Protein 5M3I (pdb70)

Solvent-accessible surface area: 30121 Å² total; per-residue (Å²): 74,19,83,22,14,17,4,67,67,81,5,28,206,11,144,13,53,0,0,0,0,23,4,13,20,62,6,62,2,49,136,38,46,10,59,90,0,75,183,120,15,82,150,8,26,77,35,0,61,117,2,13,165,149,54,77,7,65,39,22,110,10,40,46,29,99,28,76,65,180,128,27,13,89,21,1,0,0,0,0,7,22,118,69,125,196,43,81,5,113,54,66,35,0,62,35,0,10,116,13,1,15,108,9,2,134,119,78,131,4,55,17,0,0,0,2,29,0,7,31,62,83,2,63,27,88,3,52,47,0,4,88,58,0,14,65,7,6,88,94,11,72,88,14,62,0,30,0,21,32,39,160,108,20,119,64,61,186,7,105,70,67,6,28,164,11,142,12,42,0,0,0,0,22,5,13,20,61,5,63,2,48,135,36,36,10,41,80,0,76,172,124,15,72,148,11,25,77,38,0,61,114,1,13,164,149,52,76,5,64,40,22,110,10,40,45,19,103,27,76,53,97,88,34,14,39,5,0,0,0,0,0,7,22,117,69,124,195,44,85,6,114,54,68,35,0,62,37,0,10,129,14,1,14,116,9,1,136,119,64,131,5,54,18,0,0,0,2,30,0,7,31,60,82,2,63,27,87,51,111,47,0,47,100,69,0,53,67,7,6,123,103,11,92,120,14,60,0,30,10,21,49,57,164,114,28,86,23,12,17,6,65,35,76,6,29,208,12,143,12,55,0,0,0,0,23,5,14,20,60,6,66,2,49,136,39,43,10,38,85,0,76,166,125,15,82,151,6,25,75,35,0,62,117,1,12,166,152,53,76,5,62,39,23,111,11,39,46,28,95,27,77,64,168,116,31,14,83,22,1,0,0,0,0,7,24,115,78,129,208,44,82,5,113,55,67,34,0,62,36,0,10,129,14,1,26,118,9,2,137,115,73,126,5,54,18,0,0,0,2,29,0,7,30,62,83,2,63,26,86,2,53,48,0,3,94,71,0,14,62,11,6,78,107,11,92,119,15,58,0,29,0,22,30,31,161,108,19,119,62,60,182,6,103,70,81,5,29,207,11,142,12,53,0,0,0,0,22,4,14,21,61,6,56,2,22,104,38,46,11,37,86,0,64,91,114,19,82,150,7,25,78,35,0,61,116,1,13,165,151,54,75,6,64,38,22,109,11,41,45,28,97,34,78,61,179,118,26,11,88,22,1,0,0,0,0,8,23,117,76,80,107,43,81,5,113,52,67,34,0,64,37,0,9,129,14,1,11,116,10,1,132,112,74,126,5,56,17,0,0,0,3,29,0,7,32,62,83,2,63,27,87,49,110,48,0,46,99,69,0,53,66,6,6,123,98,11,94,118,14,61,0,30,10,21,48,59,165

Secondary structure (DSSP, 8-state):
---EEE--S-GGG--SSEEEEEE-SSS---SHHHHHHHHH-HHHHHHHHHHHHTT---TT--EEEE---SSS-SEEEEEE--SSTTSPP-HHHHHHHHHHHHHHHHHTT--EEEE--TTSSTT---HHHHHHHHHHHHHT-TTSEEEE----/---EEE--S-GGG--SSEEEEEE-SSS---SHHHHHHHHH-HHHHHHHHHHHHTT---TT--EEEE---SSS-SEEEEEE--SSTTSPP-HHHHHHHHHHHHHHHHHTT--EEEE--TTSSTT---HHHHHHHHHHHHHT-TTSEEEE----/---EEE--S-GGG--SSEEEEEE-SSS---SHHHHHHHHH-HHHHHHHHHHHHTT---TT--EEEE---SSS-SEEEEEE--SSTTSPP-HHHHHHHHHHHHHHHHHTT--EEEE--TTBSTT-B-HHHHHHHHHHHHTT-TTSEEEE----/---EEE--S-GGG--SSEEEEEE-SSS---SHHHHHHHHH-HHHHHHHHHHHHTT---TT--EEEE---SSS-SEEEEEE--SSTTSPP-HHHHHHHHHHHHHHHHHTT--EEEE--TTBSTT-B-HHHHHHHHHHHHHT-TTSEEEE----

Organism: Mycobacterium tuberculosis (strain ATCC 25618 / H37Rv) (NCBI:txid83332)

Sequence (608 aa):
GGMITYGSGDLLRADTEALVNTVNCVGVMGKGIALQQFKRRYPEMFTAYEKACKRGEVTIGKMFVVDTGQLDGPKHIINFPTKKHHWRAPSKLAYIDAGLIDLIRVIRELNIASVAVPPLGVGNGGLDWEDVEQRLVSAFQQLPDVDAVIYPPSGGMITYGSGDLLRADTEALVNTVNCVGVMGKGIALQFKRRYPEMFTAYEKACKRGEVTIGKMFVVDTGQLDGPKHIINFPTKKHHWRAPSKLAYIDAGLIDLIRVIRELNIASVAVPPLGVGNGGLDWEDVEQRLVSAFQQLPDVDAVIYPPSGGMITYGSGDLLRADTEALVNTVNCVGVMGKGIALQQFKRRYPEMFTAYEKACKRGEVTIGKKMFVVDTGQLDGPKHIINFPTKKHWRAPSKLAYIDAGLIDLIRVIRELNIASVAVPPLGVGNGGLDWEDVEQRLVSAFQQLPDVDAVIYPPSGGMITYGSGDLLRADTEALVNTVNCVGVMGKGIALQQFKRRYPEMFTAYEKACKRGEVTIGKKMFVVDTGQLDGPKHIINFPTKKHWRAPSKLAYIDAGLIDLIRVIRELNIASVAVPPLGVGNGGLDWEDVEQRLVSAFQQLPDVDAVIYPPS

Foldseek 3Di:
DADEAADDDQQQPDQFQEEEAEDELQLDQDDDPSVVVCVVQVVLSVVSNVCSVVRNDDQLAWDKDARPDPGGYGIYTYQYQYHDLVAAGDPVSLLSRLVNVLVVCVVVVTQEYEYEQHRPPSRPDDSVSSVVVVVVSCVVVRRHYYHYYGDD/DADEAADDDDQQPDQFQEEEAEDELQLDQDDDPSVVVCVVQVVVSVVSNVCSVVRNDDQLAWDKDARPDPGGYGIYTYQYQYHDLVAAGDPVSLLSRLVNVLVVCVVVVTQEYEYEQHRPPSRPDDSVSSVVVVVVSCVVVRRHHYHYYYDD/DADEAADDDQQQPDQFQEEEAEDELQLDQDDDNSVVVCVVQVVVSVVSNVCSVVRNDDQLAWDKDASPDPGGYGIYTYQYQYHDLVAAGDPVSLLSRLVNVLVVCVVVVTQEYEYEQHRPPSRPDDSVSSVVVVVVSCVVVRRHHYHYYYDD/DADEAADDDQQQPDQFQEEEAEDELQLDQDDDVSVVVCVVQVVVSVVSNVCSVVRNDDQLAWDKDARPDPGGYGIYTYQYQYHDLVAAGDPVSLLSSLVNVLVVCVVVVTQEYEYEQHRPPSRPDDS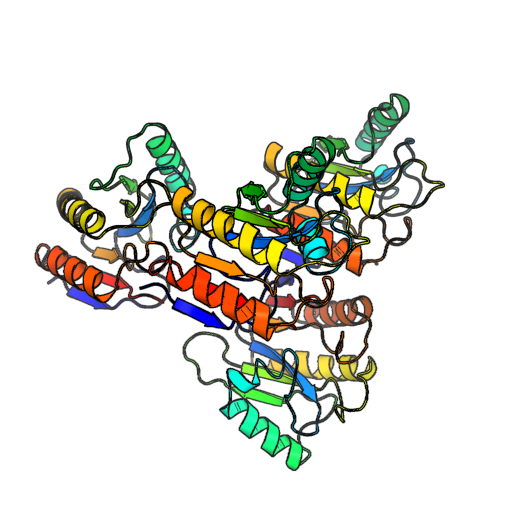VSSVVVVVVSCVVVRRHHYHYYYDD

Radius of gyration: 27.24 Å; Cα contacts (8 Å, |Δi|>4): 1258; chains: 4; bounding box: 67×73×66 Å

Structure (mmCIF, N/CA/C/O backbone):
data_5M3I
#
_entry.id   5M3I
#
_cell.length_a   68.840
_cell.length_b   75.450
_cell.length_c   116.120
_cell.angle_alpha   90.00
_cell.angle_beta   90.00
_cell.angle_gamma   90.00
#
_symmetry.space_group_name_H-M   'P 21 21 21'
#
loop_
_entity.id
_entity.type
_entity.pdbx_description
1 polymer 'RNase III inhibitor'
2 non-polymer 'CHLORIDE ION'
3 water water
#
loop_
_atom_site.group_PDB
_atom_site.id
_atom_site.type_symbol
_atom_site.label_atom_id
_atom_site.label_alt_id
_atom_site.label_comp_id
_atom_site.label_asym_id
_atom_site.label_entity_id
_atom_site.label_seq_id
_atom_site.pdbx_PDB_ins_code
_atom_site.Cartn_x
_atom_site.Cartn_y
_atom_site.Cartn_z
_atom_site.occupancy
_atom_site.B_iso_or_equiv
_atom_site.auth_seq_id
_atom_site.auth_comp_id
_atom_site.auth_asym_id
_atom_site.auth_atom_id
_atom_site.pdbx_PDB_model_num
ATOM 1 N N . GLY A 1 9 ? -43.164 -14.289 21.749 1.00 68.74 -1 GLY A N 1
ATOM 2 C CA . GLY A 1 9 ? -42.374 -14.046 20.497 1.00 69.38 -1 GLY A CA 1
ATOM 3 C C . GLY A 1 9 ? -40.992 -13.416 20.742 1.00 66.51 -1 GLY A C 1
ATOM 4 O O . GLY A 1 9 ? -40.182 -13.952 21.499 1.00 64.58 -1 GLY A O 1
ATOM 5 N N . GLY A 1 10 ? -40.695 -12.313 20.066 1.00 66.95 0 GLY A N 1
ATOM 6 C CA . GLY A 1 10 ? -39.437 -11.569 20.274 1.00 68.26 0 GLY A CA 1
ATOM 7 C C . GLY A 1 10 ? -39.444 -10.722 21.540 1.00 67.55 0 GLY A C 1
ATOM 8 O O . GLY A 1 10 ? -40.448 -10.120 21.880 1.00 71.50 0 GLY A O 1
ATOM 9 N N . MET A 1 11 ? -38.308 -10.696 22.233 1.00 66.89 1 MET A N 1
ATOM 10 C CA . MET A 1 11 ? -38.116 -9.943 23.467 1.00 66.68 1 MET A CA 1
ATOM 11 C C . MET A 1 11 ? -37.068 -8.836 23.268 1.00 59.97 1 MET A C 1
ATOM 12 O O . MET A 1 11 ? -36.076 -9.017 22.573 1.00 56.08 1 MET A O 1
ATOM 17 N N . ILE A 1 12 ? -37.248 -7.730 23.957 1.00 56.46 2 ILE A N 1
ATOM 18 C CA . ILE A 1 12 ? -36.209 -6.715 24.066 1.00 56.22 2 ILE A CA 1
ATOM 19 C C . ILE A 1 12 ? -35.605 -6.848 25.471 1.00 54.31 2 ILE A C 1
ATOM 20 O O . ILE A 1 12 ? -36.292 -6.584 26.461 1.00 53.22 2 ILE A O 1
ATOM 25 N N . THR A 1 13 ? -34.345 -7.233 25.546 1.00 52.14 3 THR A N 1
ATOM 26 C CA . THR A 1 13 ? -33.695 -7.510 26.807 1.00 54.02 3 THR A CA 1
ATOM 27 C C . THR A 1 13 ? -32.516 -6.571 27.105 1.00 52.31 3 THR A C 1
ATOM 28 O O . THR A 1 13 ? -31.953 -5.938 26.217 1.00 53.09 3 THR A O 1
ATOM 32 N N . TYR A 1 14 ? -32.153 -6.490 28.376 1.00 51.47 4 TYR A N 1
ATOM 33 C CA . TYR A 1 14 ? -31.074 -5.589 28.869 1.00 52.21 4 TYR A CA 1
ATOM 34 C C . TYR A 1 14 ? -29.788 -6.376 28.801 1.00 53.28 4 TYR A C 1
ATOM 35 O O . TYR A 1 14 ? -29.683 -7.443 29.417 1.00 54.56 4 TYR A O 1
ATOM 44 N N . GLY A 1 15 ? -28.842 -5.944 27.989 1.00 52.25 5 GLY A N 1
ATOM 45 C CA . GLY A 1 15 ? -27.603 -6.721 27.814 1.00 56.22 5 GLY A CA 1
ATOM 46 C C . GLY A 1 15 ? -26.612 -6.332 28.915 1.00 58.21 5 GLY A C 1
ATOM 47 O O . GLY A 1 15 ? -26.680 -5.254 29.425 1.00 57.06 5 GLY A O 1
ATOM 48 N N . SER A 1 16 ? -25.691 -7.212 29.238 1.00 63.18 6 SER A N 1
ATOM 49 C CA . SER A 1 16 ? -24.542 -6.799 29.994 1.00 69.66 6 SER A CA 1
ATOM 50 C C . SER A 1 16 ? -23.319 -7.578 29.623 1.00 69.41 6 SER A C 1
ATOM 51 O O . SER A 1 16 ? -23.391 -8.680 29.107 1.00 72.06 6 SER A O 1
ATOM 54 N N . GLY A 1 17 ? -22.183 -6.998 29.973 1.00 76.31 7 GLY A N 1
ATOM 55 C CA . GLY A 1 17 ? -20.897 -7.547 29.612 1.00 77.90 7 GLY A CA 1
ATOM 56 C C . GLY A 1 17 ? -20.554 -7.078 28.221 1.00 73.51 7 GLY A C 1
ATOM 57 O O . GLY A 1 17 ? -20.958 -5.994 27.801 1.00 74.62 7 GLY A O 1
ATOM 58 N N . ASP A 1 18 ? -19.830 -7.924 27.513 1.00 70.69 8 ASP A N 1
ATOM 59 C CA . ASP A 1 18 ? -19.193 -7.575 26.271 1.00 71.21 8 ASP A CA 1
ATOM 60 C C . ASP A 1 18 ? -20.166 -7.875 25.124 1.00 64.90 8 ASP A C 1
ATOM 61 O O . ASP A 1 18 ? -20.456 -9.031 24.836 1.00 58.50 8 ASP A O 1
ATOM 66 N N . LEU A 1 19 ? -20.599 -6.817 24.445 1.00 62.05 9 LEU A N 1
ATOM 67 C CA . LEU A 1 19 ? -21.436 -6.950 23.268 1.00 59.57 9 LEU A CA 1
ATOM 68 C C . LEU A 1 19 ? -20.921 -7.961 22.241 1.00 58.71 9 LEU A C 1
ATOM 69 O O . LEU A 1 19 ? -21.719 -8.676 21.647 1.00 55.89 9 LEU A O 1
ATOM 74 N N . LEU A 1 20 ? -19.619 -7.995 21.998 1.00 60.39 10 LEU A N 1
ATOM 75 C CA . LEU A 1 20 ? -19.063 -8.924 21.011 1.00 62.63 10 LEU A CA 1
ATOM 76 C C . LEU A 1 20 ? -19.238 -10.405 21.367 1.00 65.04 10 LEU A C 1
ATOM 77 O O . LEU A 1 20 ? -19.132 -11.267 20.489 1.00 62.53 10 LEU A O 1
ATOM 82 N N . ARG A 1 21 ? -19.557 -10.706 22.621 1.00 65.74 11 ARG A N 1
ATOM 83 C CA . ARG A 1 21 ? -19.843 -12.089 23.015 1.00 68.01 11 ARG A CA 1
ATOM 84 C C . ARG A 1 21 ? -21.318 -12.391 23.059 1.00 63.89 11 ARG A C 1
ATOM 85 O O . ARG A 1 21 ? -21.730 -13.423 23.575 1.00 62.76 11 ARG A O 1
ATOM 93 N N . ALA A 1 22 ? -22.137 -11.488 22.548 1.00 61.53 12 ALA A N 1
ATOM 94 C CA . ALA A 1 22 ? -23.570 -11.723 22.526 1.00 61.32 12 ALA A CA 1
ATOM 95 C C . ALA A 1 22 ? -23.869 -12.949 21.677 1.00 62.65 12 ALA A C 1
ATOM 96 O O . ALA A 1 22 ? -23.225 -13.191 20.650 1.00 56.76 12 ALA A O 1
ATOM 98 N N . ASP A 1 23 ? -24.851 -13.714 22.121 1.00 65.30 13 ASP A N 1
ATOM 99 C CA . ASP A 1 23 ? -25.267 -14.916 21.419 1.00 73.35 13 ASP A CA 1
ATOM 100 C C . ASP A 1 23 ? -26.432 -14.558 20.492 1.00 69.59 13 ASP A C 1
ATOM 101 O O . ASP A 1 23 ? -27.568 -14.999 20.697 1.00 71.21 13 ASP A O 1
ATOM 106 N N . THR A 1 24 ? -26.138 -13.720 19.504 1.00 63.25 14 THR A N 1
ATOM 107 C CA . THR A 1 24 ? -27.151 -13.250 18.575 1.00 59.09 14 THR A CA 1
ATOM 108 C C . THR A 1 24 ? -26.693 -13.481 17.147 1.00 57.38 14 THR A C 1
ATOM 109 O O . THR A 1 24 ? -25.523 -13.724 16.849 1.00 57.55 14 THR A O 1
ATOM 113 N N . GLU A 1 25 ? -27.648 -13.411 16.260 1.00 56.33 15 GLU A N 1
ATOM 114 C CA . GLU A 1 25 ? -27.404 -13.631 14.842 1.00 58.45 15 GLU A CA 1
ATOM 115 C C . GLU A 1 25 ? -26.697 -12.433 14.197 1.00 55.94 15 GLU A C 1
ATOM 116 O O . GLU A 1 25 ? -25.904 -12.610 13.277 1.00 56.37 15 GLU A O 1
ATOM 122 N N . ALA A 1 26 ? -26.989 -11.215 14.689 1.00 51.10 16 ALA A N 1
ATOM 123 C CA . ALA A 1 26 ? -26.314 -9.997 14.234 1.00 51.12 16 ALA A CA 1
ATOM 124 C C . ALA A 1 26 ? -25.758 -9.193 15.406 1.00 48.88 16 ALA A C 1
ATOM 125 O O . ALA A 1 26 ? -26.292 -9.228 16.514 1.00 47.95 16 ALA A O 1
ATOM 127 N N . LEU A 1 27 ? -24.668 -8.484 15.139 1.00 48.13 17 LEU A N 1
ATOM 128 C CA . LEU A 1 27 ? -24.147 -7.493 16.075 1.00 46.67 17 LEU A CA 1
ATOM 129 C C . LEU A 1 27 ? -24.149 -6.160 15.390 1.00 46.60 17 LEU A C 1
ATOM 130 O O . LEU A 1 27 ? -23.764 -6.085 14.227 1.00 48.01 17 LEU A O 1
ATOM 135 N N . VAL A 1 28 ? -24.559 -5.110 16.102 1.00 45.80 18 VAL A N 1
ATOM 136 C CA . VAL A 1 28 ? -24.429 -3.742 15.617 1.00 44.22 18 VAL A CA 1
ATOM 137 C C . VAL A 1 28 ? -23.164 -3.033 16.147 1.00 45.92 18 VAL A C 1
ATOM 138 O O . VAL A 1 28 ? -22.832 -3.082 17.331 1.00 47.99 18 VAL A O 1
ATOM 142 N N . ASN A 1 29 ? -22.437 -2.425 15.229 1.00 47.28 19 ASN A N 1
ATOM 143 C CA . ASN A 1 29 ? -21.259 -1.639 15.501 1.00 49.26 19 ASN A CA 1
ATOM 144 C C . ASN A 1 29 ? -21.603 -0.161 15.178 1.00 48.42 19 ASN A C 1
ATOM 145 O O . ASN A 1 29 ? -22.488 0.094 14.374 1.00 50.64 19 ASN A O 1
ATOM 150 N N . THR A 1 30 ? -20.967 0.785 15.866 1.00 48.94 20 THR A N 1
ATOM 151 C CA . THR A 1 30 ? -21.176 2.217 15.634 1.00 49.83 20 THR A CA 1
ATOM 152 C C . THR A 1 30 ? -19.953 2.731 14.927 1.00 51.66 20 THR A C 1
ATOM 153 O O . THR A 1 30 ? -18.826 2.532 15.418 1.00 52.14 20 THR A O 1
ATOM 157 N N . VAL A 1 31 ? -20.164 3.382 13.789 1.00 50.79 21 VAL A N 1
ATOM 158 C CA . VAL A 1 31 ? -19.060 3.824 12.948 1.00 50.49 21 VAL A CA 1
ATOM 159 C C . VAL A 1 31 ? -19.220 5.255 12.470 1.00 52.28 21 VAL A C 1
ATOM 160 O O . VAL A 1 31 ? -20.306 5.844 12.536 1.00 48.90 21 VAL A O 1
ATOM 164 N N . ASN A 1 32 ? -18.083 5.793 12.023 1.00 55.25 22 ASN A N 1
ATOM 165 C CA . ASN A 1 32 ? -18.013 7.007 11.270 1.00 56.74 22 ASN A CA 1
ATOM 166 C C . ASN A 1 32 ? -17.936 6.671 9.768 1.00 56.89 22 ASN A C 1
ATOM 167 O O . ASN A 1 32 ? -17.762 5.504 9.413 1.00 57.16 22 ASN A O 1
ATOM 172 N N . CYS A 1 33 ? -18.065 7.707 8.930 1.00 56.65 23 CYS A N 1
ATOM 173 C CA . CYS A 1 33 ? -18.073 7.573 7.474 1.00 60.18 23 CYS A CA 1
ATOM 174 C C . CYS A 1 33 ? -16.702 7.772 6.786 1.00 61.99 23 CYS A C 1
ATOM 175 O O . CYS A 1 33 ? -16.642 7.805 5.572 1.00 61.93 23 CYS A O 1
ATOM 178 N N . VAL A 1 34 ? -15.623 7.904 7.559 1.00 62.06 24 VAL A N 1
ATOM 179 C CA . VAL A 1 34 ? -14.333 8.213 6.991 1.00 60.80 24 VAL A CA 1
ATOM 180 C C . VAL A 1 34 ? -13.324 7.093 7.179 1.00 63.61 24 VAL A C 1
ATOM 181 O O . VAL A 1 34 ? -12.122 7.308 7.017 1.00 65.84 24 VAL A O 1
ATOM 185 N N . GLY A 1 35 ? -13.793 5.895 7.492 1.00 61.10 25 GLY A N 1
ATOM 186 C CA . GLY A 1 35 ? -12.955 4.717 7.362 1.00 64.91 25 GLY A CA 1
ATOM 187 C C . GLY A 1 35 ? -12.046 4.416 8.535 1.00 65.61 25 GLY A C 1
ATOM 188 O O . GLY A 1 35 ? -10.999 3.799 8.367 1.00 74.12 25 GLY A O 1
ATOM 189 N N . VAL A 1 36 ? -12.417 4.877 9.717 1.00 64.72 26 VAL A N 1
ATOM 190 C CA . VAL A 1 36 ? -11.554 4.744 10.890 1.00 63.86 26 VAL A CA 1
ATOM 191 C C . VAL A 1 36 ? -12.317 4.153 12.038 1.00 61.65 26 VAL A C 1
ATOM 192 O O . VAL A 1 36 ? -13.332 4.695 12.475 1.00 57.52 26 VAL A O 1
ATOM 196 N N . MET A 1 37 ? -11.828 3.029 12.517 1.00 65.21 27 MET A N 1
ATOM 197 C CA . MET A 1 37 ? -12.344 2.369 13.730 1.00 63.01 27 MET A CA 1
ATOM 198 C C . MET A 1 37 ? -11.163 2.350 14.718 1.00 63.96 27 MET A C 1
ATOM 199 O O . MET A 1 37 ? -10.439 1.361 14.822 1.00 66.04 27 MET A O 1
ATOM 204 N N . GLY A 1 38 ? -10.971 3.464 15.398 1.00 65.37 28 GLY A N 1
ATOM 205 C CA . GLY A 1 38 ? -9.777 3.709 16.204 1.00 70.83 28 GLY A CA 1
ATOM 206 C C . GLY A 1 38 ? -9.965 3.652 17.705 1.00 74.17 28 GLY A C 1
ATOM 207 O O . GLY A 1 38 ? -8.998 3.486 18.418 1.00 81.09 28 GLY A O 1
ATOM 208 N N . LYS A 1 39 ? -11.185 3.761 18.208 1.00 76.06 29 LYS A N 1
ATOM 209 C CA . LYS A 1 39 ? -11.407 3.583 19.646 1.00 82.25 29 LYS A CA 1
ATOM 210 C C . LYS A 1 39 ? -12.779 2.971 19.917 1.00 74.15 29 LYS A C 1
ATOM 211 O O . LYS A 1 39 ? -13.578 2.791 19.014 1.00 74.20 29 LYS A O 1
ATOM 217 N N . GLY A 1 40 ? -13.026 2.681 21.186 1.00 72.82 30 GLY A N 1
ATOM 218 C CA . GLY A 1 40 ? -14.307 2.232 21.662 1.00 71.79 30 GLY A CA 1
ATOM 219 C C . GLY A 1 40 ? -14.677 0.904 21.037 1.00 69.97 30 GLY A C 1
ATOM 220 O O . GLY A 1 40 ? -13.813 0.084 20.703 1.00 70.03 30 GLY A O 1
ATOM 221 N N . ILE A 1 41 ? -15.962 0.687 20.903 1.00 65.96 31 ILE A N 1
ATOM 222 C CA . ILE A 1 41 ? -16.453 -0.631 20.490 1.00 65.87 31 ILE A CA 1
ATOM 223 C C . ILE A 1 41 ? -16.049 -0.931 19.041 1.00 58.75 31 ILE A C 1
ATOM 224 O O . ILE A 1 41 ? -15.723 -2.039 18.711 1.00 57.87 31 ILE A O 1
ATOM 229 N N . ALA A 1 42 ? -15.971 0.094 18.217 1.00 58.31 32 ALA A N 1
ATOM 230 C CA . ALA A 1 42 ? -15.492 -0.054 16.829 1.00 59.63 32 ALA A CA 1
ATOM 231 C C . ALA A 1 42 ? -14.078 -0.626 16.750 1.00 60.32 32 ALA A C 1
ATOM 232 O O . ALA A 1 42 ? -13.805 -1.507 15.930 1.00 59.64 32 ALA A O 1
ATOM 234 N N . LEU A 1 43 ? -13.195 -0.186 17.645 1.00 64.82 33 LEU A N 1
ATOM 235 C CA . LEU A 1 43 ? -11.855 -0.780 17.702 1.00 63.85 33 LEU A CA 1
ATOM 236 C C . LEU A 1 43 ? -11.951 -2.274 17.963 1.00 66.60 33 LEU A C 1
ATOM 237 O O . LEU A 1 43 ? -11.252 -3.059 17.322 1.00 66.74 33 LEU A O 1
ATOM 242 N N . GLN A 1 44 ? -12.797 -2.676 18.916 1.00 65.66 34 GLN A N 1
ATOM 243 C CA A GLN A 1 44 ? -12.941 -4.099 19.240 0.50 65.47 34 GLN A CA 1
ATOM 244 C CA B GLN A 1 44 ? -12.941 -4.098 19.258 0.50 65.38 34 GLN A CA 1
ATOM 245 C C . GLN A 1 44 ? -13.466 -4.862 18.028 1.00 63.29 34 GLN A C 1
ATOM 246 O O . GLN A 1 44 ? -13.005 -5.944 17.731 1.00 65.28 34 GLN A O 1
ATOM 257 N N . PHE A 1 45 ? -14.417 -4.273 17.298 1.00 60.75 35 PHE A N 1
ATOM 258 C CA . PHE A 1 45 ? -14.912 -4.905 16.056 1.00 60.60 35 PHE A CA 1
ATOM 259 C C . PHE A 1 45 ? -13.819 -5.050 14.986 1.00 61.46 35 PHE A C 1
ATOM 260 O O . PHE A 1 45 ? -13.740 -6.080 14.311 1.00 63.18 35 PHE A O 1
ATOM 268 N N . LYS A 1 46 ? -12.967 -4.047 14.848 1.00 62.95 36 LYS A N 1
ATOM 269 C CA . LYS A 1 46 ? -11.847 -4.130 13.907 1.00 68.07 36 LYS A CA 1
ATOM 270 C C . LYS A 1 46 ? -10.885 -5.282 14.246 1.00 70.73 36 LYS A C 1
ATOM 271 O O . LYS A 1 46 ? -10.415 -6.002 13.370 1.00 75.52 36 LYS A O 1
ATOM 277 N N . ARG A 1 47 ? -10.606 -5.461 15.521 1.00 73.54 37 ARG A N 1
ATOM 278 C CA . ARG A 1 47 ? -9.655 -6.477 15.965 1.00 76.41 37 ARG A CA 1
ATOM 279 C C . ARG A 1 47 ? -10.219 -7.890 15.777 1.00 75.20 37 ARG A C 1
ATOM 280 O O . ARG A 1 47 ? -9.486 -8.822 15.485 1.00 76.95 37 ARG A O 1
ATOM 288 N N . ARG A 1 48 ? -11.511 -8.034 15.952 1.00 71.63 38 ARG A N 1
ATOM 289 C CA . ARG A 1 48 ? -12.154 -9.334 15.809 1.00 73.82 38 ARG A CA 1
ATOM 290 C C . ARG A 1 48 ? -12.478 -9.696 14.357 1.00 70.19 38 ARG A C 1
ATOM 291 O O . ARG A 1 48 ? -12.434 -10.849 14.023 1.00 71.59 38 ARG A O 1
ATOM 299 N N . TYR A 1 49 ? -12.826 -8.704 13.521 1.00 66.55 39 TYR A N 1
ATOM 300 C CA . TYR A 1 49 ? -13.270 -8.925 12.156 1.00 64.30 39 TYR A CA 1
ATOM 301 C C . TYR A 1 49 ? -12.460 -8.091 11.169 1.00 66.89 39 TYR A C 1
ATOM 302 O O . TYR A 1 49 ? -12.975 -7.193 10.540 1.00 67.75 39 TYR A O 1
ATOM 311 N N . PRO A 1 50 ? -11.177 -8.416 10.998 1.00 71.23 40 PRO A N 1
ATOM 312 C CA . PRO A 1 50 ? -10.299 -7.588 10.146 1.00 74.98 40 PRO A CA 1
ATOM 313 C C . PRO A 1 50 ? -10.737 -7.459 8.676 1.00 76.05 40 PRO A C 1
ATOM 314 O O . PRO A 1 50 ? -10.514 -6.415 8.045 1.00 75.81 40 PRO A O 1
ATOM 318 N N . GLU A 1 51 ? -11.367 -8.505 8.150 1.00 80.07 41 GLU A N 1
ATOM 319 C CA . GLU A 1 51 ? -11.870 -8.512 6.758 1.00 82.33 41 GLU A CA 1
ATOM 320 C C . GLU A 1 51 ? -13.037 -7.580 6.613 1.00 73.97 41 GLU A C 1
ATOM 321 O O . GLU A 1 51 ? -13.122 -6.832 5.638 1.00 71.76 41 GLU A O 1
ATOM 327 N N . MET A 1 52 ? -13.914 -7.614 7.613 1.00 69.16 42 MET A N 1
ATOM 328 C CA . MET A 1 52 ? -15.007 -6.650 7.739 1.00 67.01 42 MET A CA 1
ATOM 329 C C . MET A 1 52 ? -14.456 -5.235 7.695 1.00 67.29 42 MET A C 1
ATOM 330 O O . MET A 1 52 ? -14.932 -4.407 6.898 1.00 68.34 42 MET A O 1
ATOM 335 N N . PHE A 1 53 ? -13.423 -4.942 8.490 1.00 65.57 43 PHE A N 1
ATOM 336 C CA . PHE A 1 53 ? -12.850 -3.573 8.476 1.00 65.82 43 PHE A CA 1
ATOM 337 C C . PHE A 1 53 ? -12.327 -3.163 7.117 1.00 66.61 43 PHE A C 1
ATOM 338 O O . PHE A 1 53 ? -12.510 -2.008 6.689 1.00 64.87 43 PHE A O 1
ATOM 346 N N . THR A 1 54 ? -11.608 -4.082 6.475 1.00 70.27 44 THR A N 1
ATOM 347 C CA . THR A 1 54 ? -11.022 -3.828 5.161 1.00 72.60 44 THR A CA 1
ATOM 348 C C . THR A 1 54 ? -12.134 -3.485 4.195 1.00 72.41 44 THR A C 1
ATOM 349 O O . THR A 1 54 ? -11.964 -2.583 3.380 1.00 74.55 44 THR A O 1
ATOM 353 N N . ALA A 1 55 ? -13.265 -4.192 4.282 1.00 68.96 45 ALA A N 1
ATOM 354 C CA . ALA A 1 55 ? -14.393 -3.909 3.387 1.00 68.60 45 ALA A CA 1
ATOM 355 C C . ALA A 1 55 ? -15.003 -2.537 3.677 1.00 67.32 45 ALA A C 1
ATOM 356 O O . ALA A 1 55 ? -15.197 -1.735 2.758 1.00 70.59 45 ALA A O 1
ATOM 358 N N . TYR A 1 56 ? -15.258 -2.267 4.962 1.00 66.82 46 TYR A N 1
ATOM 359 C CA . TYR A 1 56 ? -15.704 -0.938 5.473 1.00 63.34 46 TYR A CA 1
ATOM 360 C C . TYR A 1 56 ? -14.801 0.222 5.058 1.00 65.52 46 TYR A C 1
ATOM 361 O O . TYR A 1 56 ? -15.277 1.283 4.667 1.00 65.47 46 TYR A O 1
ATOM 370 N N . GLU A 1 57 ? -13.496 0.022 5.154 1.00 69.65 47 GLU A N 1
ATOM 371 C CA . GLU A 1 57 ? -12.530 1.051 4.771 1.00 71.98 47 GLU A CA 1
ATOM 372 C C . GLU A 1 57 ? -12.601 1.326 3.289 1.00 73.63 47 GLU A C 1
ATOM 373 O O . GLU A 1 57 ? -12.573 2.485 2.879 1.00 76.10 47 GLU A O 1
ATOM 379 N N . LYS A 1 58 ? -12.701 0.281 2.471 1.00 76.27 48 LYS A N 1
ATOM 380 C CA . LYS A 1 58 ? -12.852 0.491 1.018 1.00 78.67 48 LYS A CA 1
ATOM 381 C C . LYS A 1 58 ? -14.114 1.275 0.699 1.00 72.46 48 LYS A C 1
ATOM 382 O O . LYS A 1 58 ? -14.085 2.231 -0.065 1.00 70.80 48 LYS A O 1
ATOM 388 N N . ALA A 1 59 ? -15.221 0.862 1.308 1.00 68.45 49 ALA A N 1
ATOM 389 C CA . ALA A 1 59 ? -16.495 1.522 1.108 1.00 65.11 49 ALA A CA 1
ATOM 390 C C . ALA A 1 59 ? -16.473 2.979 1.553 1.00 63.36 49 ALA A C 1
ATOM 391 O O . ALA A 1 59 ? -17.121 3.827 0.925 1.00 64.64 49 ALA A O 1
ATOM 393 N N . CYS A 1 60 ? -15.754 3.275 2.629 1.00 63.20 50 CYS A N 1
ATOM 394 C CA . CYS A 1 60 ? -15.657 4.660 3.091 1.00 65.16 50 CYS A CA 1
ATOM 395 C C . CYS A 1 60 ? -14.871 5.527 2.095 1.00 70.67 50 CYS A C 1
ATOM 396 O O . CYS A 1 60 ? -15.284 6.655 1.824 1.00 64.50 50 CYS A O 1
ATOM 399 N N . LYS A 1 61 ? -13.766 4.993 1.555 1.00 76.84 51 LYS A N 1
ATOM 400 C CA . LYS A 1 61 ? -12.933 5.730 0.575 1.00 84.21 51 LYS A CA 1
ATOM 401 C C . LYS A 1 61 ? -13.744 6.036 -0.662 1.00 84.16 51 LYS A C 1
ATOM 402 O O . LYS A 1 61 ? -13.593 7.082 -1.248 1.00 85.67 51 LYS A O 1
ATOM 408 N N . ARG A 1 62 ? -14.632 5.132 -1.035 1.00 84.52 52 ARG A N 1
ATOM 409 C CA . ARG A 1 62 ? -15.471 5.360 -2.189 1.00 83.91 52 ARG A CA 1
ATOM 410 C C . ARG A 1 62 ? -16.748 6.155 -1.916 1.00 78.87 52 ARG A C 1
ATOM 411 O O . ARG A 1 62 ? -17.562 6.282 -2.815 1.00 79.08 52 ARG A O 1
ATOM 419 N N . GLY A 1 63 ? -16.965 6.642 -0.693 1.00 74.90 53 GLY A N 1
ATOM 420 C CA . GLY A 1 63 ? -18.182 7.398 -0.368 1.00 71.87 53 GLY A CA 1
ATOM 421 C C . GLY A 1 63 ? -19.488 6.585 -0.239 1.00 71.21 53 GLY A C 1
ATOM 422 O O . GLY A 1 63 ? -20.595 7.153 -0.261 1.00 70.67 53 GLY A O 1
ATOM 423 N N . GLU A 1 64 ? -19.376 5.280 -0.021 1.00 69.07 54 GLU A N 1
ATOM 424 C CA . GLU A 1 64 ? -20.550 4.377 0.034 1.00 72.09 54 GLU A CA 1
ATOM 425 C C . GLU A 1 64 ? -21.200 4.303 1.427 1.00 65.93 54 GLU A C 1
ATOM 426 O O . GLU A 1 64 ? -22.359 3.892 1.554 1.00 64.19 54 GLU A O 1
ATOM 432 N N . VAL A 1 65 ? -20.454 4.693 2.462 1.00 62.56 55 VAL A N 1
ATOM 433 C CA . VAL A 1 65 ? -20.962 4.737 3.842 1.00 58.75 55 VAL A CA 1
ATOM 434 C C . VAL A 1 65 ? -21.461 6.150 4.146 1.00 58.03 55 VAL A C 1
ATOM 435 O O . VAL A 1 65 ? -20.686 7.105 4.108 1.00 61.01 55 VAL A O 1
ATOM 439 N N . THR A 1 66 ? -22.738 6.256 4.521 1.00 58.27 56 THR A N 1
ATOM 440 C CA . THR A 1 66 ? -23.400 7.488 4.832 1.00 57.11 56 THR A CA 1
ATOM 441 C C . THR A 1 66 ? -24.350 7.346 6.004 1.00 55.64 56 THR A C 1
ATOM 442 O O . THR A 1 66 ? -24.842 6.254 6.317 1.00 53.27 56 THR A O 1
ATOM 446 N N . ILE A 1 67 ? -24.654 8.477 6.639 1.00 56.24 57 ILE A N 1
ATOM 447 C CA . ILE A 1 67 ? -25.707 8.559 7.627 1.00 58.17 57 ILE A CA 1
ATOM 448 C C . ILE A 1 67 ? -27.006 8.020 7.017 1.00 58.32 57 ILE A C 1
ATOM 449 O O . ILE A 1 67 ? -27.376 8.408 5.920 1.00 65.38 57 ILE A O 1
ATOM 454 N N . GLY A 1 68 ? -27.667 7.125 7.728 1.00 56.48 58 GLY A N 1
ATOM 455 C CA . GLY A 1 68 ? -29.015 6.678 7.407 1.00 58.21 58 GLY A CA 1
ATOM 456 C C . GLY A 1 68 ? -29.047 5.359 6.649 1.00 59.04 58 GLY A C 1
ATOM 457 O O . GLY A 1 68 ? -30.111 4.914 6.230 1.00 64.56 58 GLY A O 1
ATOM 458 N N . LYS A 1 69 ? -27.888 4.760 6.466 1.00 57.33 59 LYS A N 1
ATOM 459 C CA . LYS A 1 69 ? -27.724 3.561 5.687 1.00 59.48 59 LYS A CA 1
ATOM 460 C C . LYS A 1 69 ? -26.753 2.628 6.432 1.00 55.42 59 LYS A C 1
ATOM 461 O O . LYS A 1 69 ? -25.631 2.992 6.710 1.00 50.71 59 LYS A O 1
ATOM 467 N N . MET A 1 70 ? -27.215 1.432 6.752 1.00 52.65 60 MET A N 1
ATOM 468 C CA . MET A 1 70 ? -26.363 0.445 7.326 1.00 51.15 60 MET A CA 1
ATOM 469 C C . MET A 1 70 ? -25.332 -0.014 6.297 1.00 54.01 60 MET A C 1
ATOM 470 O O . MET A 1 70 ? -25.672 -0.167 5.113 1.00 58.05 60 MET A O 1
ATOM 475 N N . PHE A 1 71 ? -24.110 -0.279 6.754 1.00 51.19 61 PHE A N 1
ATOM 476 C CA . PHE A 1 71 ? -23.152 -1.028 5.984 1.00 52.74 61 PHE A CA 1
ATOM 477 C C . PHE A 1 71 ? -22.994 -2.441 6.555 1.00 54.32 61 PHE A C 1
ATOM 478 O O . PHE A 1 71 ? -22.428 -2.622 7.645 1.00 52.53 61 PHE A O 1
ATOM 486 N N . VAL A 1 72 ? -23.515 -3.447 5.847 1.00 53.31 62 VAL A N 1
ATOM 487 C CA . VAL A 1 72 ? -23.664 -4.786 6.412 1.00 55.20 62 VAL A CA 1
ATOM 488 C C . VAL A 1 72 ? -22.628 -5.726 5.828 1.00 56.93 62 VAL A C 1
ATOM 489 O O . VAL A 1 72 ? -22.449 -5.747 4.630 1.00 64.07 62 VAL A O 1
ATOM 493 N N . VAL A 1 73 ? -22.007 -6.536 6.659 1.00 58.32 63 VAL A N 1
ATOM 494 C CA . VAL A 1 73 ? -21.046 -7.535 6.212 1.00 63.15 63 VAL A CA 1
ATOM 495 C C . VAL A 1 73 ? -21.367 -8.895 6.862 1.00 63.25 63 VAL A C 1
ATOM 496 O O . VAL A 1 73 ? -21.717 -8.962 8.040 1.00 59.16 63 VAL A O 1
ATOM 500 N N . ASP A 1 74 ? -21.205 -9.972 6.095 1.00 66.36 64 ASP A N 1
ATOM 501 C CA . ASP A 1 74 ? -21.322 -11.340 6.633 1.00 69.30 64 ASP A CA 1
ATOM 502 C C . ASP A 1 74 ? -20.026 -11.776 7.220 1.00 67.14 64 ASP A C 1
ATOM 503 O O . ASP A 1 74 ? -18.966 -11.546 6.642 1.00 68.18 64 ASP A O 1
ATOM 508 N N . THR A 1 75 ? -20.095 -12.368 8.394 1.00 65.90 65 THR A N 1
ATOM 509 C CA . THR A 1 75 ? -18.885 -12.868 9.058 1.00 68.05 65 THR A CA 1
ATOM 510 C C . THR A 1 75 ? -18.387 -14.183 8.453 1.00 72.52 65 THR A C 1
ATOM 511 O O . THR A 1 75 ? -17.179 -14.461 8.458 1.00 76.59 65 THR A O 1
ATOM 515 N N . GLY A 1 76 ? -19.311 -15.006 7.962 1.00 73.19 66 GLY A N 1
ATOM 516 C CA . GLY A 1 76 ? -18.959 -16.360 7.482 1.00 75.10 66 GLY A CA 1
ATOM 517 C C . GLY A 1 76 ? -18.567 -17.362 8.563 1.00 75.41 66 GLY A C 1
ATOM 518 O O . GLY A 1 76 ? -17.835 -18.305 8.291 1.00 76.00 66 GLY A O 1
ATOM 519 N N . GLN A 1 77 ? -19.017 -17.116 9.788 1.00 75.37 67 GLN A N 1
ATOM 520 C CA . GLN A 1 77 ? -18.659 -17.909 10.952 1.00 78.13 67 GLN A CA 1
ATOM 521 C C . GLN A 1 77 ? -19.722 -18.971 11.140 1.00 77.66 67 GLN A C 1
ATOM 522 O O . GLN A 1 77 ? -20.913 -18.651 11.079 1.00 79.81 67 GLN A O 1
ATOM 528 N N . LEU A 1 78 ? -19.272 -20.213 11.299 1.00 79.24 68 LEU A N 1
ATOM 529 C CA . LEU A 1 78 ? -20.126 -21.345 11.612 1.00 83.80 68 LEU A CA 1
ATOM 530 C C . LEU A 1 78 ? -20.770 -21.194 12.986 1.00 81.54 68 LEU A C 1
ATOM 531 O O . LEU A 1 78 ? -21.969 -21.506 13.160 1.00 78.56 68 LEU A O 1
ATOM 536 N N . ASP A 1 79 ? -19.992 -20.635 13.911 1.00 81.67 69 ASP A N 1
ATOM 537 C CA . ASP A 1 79 ? -20.417 -20.394 15.274 1.00 88.00 69 ASP A CA 1
ATOM 538 C C . ASP A 1 79 ? -20.516 -18.887 15.552 1.00 86.97 69 ASP A C 1
ATOM 539 O O . ASP A 1 79 ? -19.598 -18.131 15.242 1.00 85.44 69 ASP A O 1
ATOM 544 N N . GLY A 1 80 ? -21.641 -18.454 16.126 1.00 84.18 70 GLY A N 1
ATOM 545 C CA . GLY A 1 80 ? -21.801 -17.059 16.493 1.00 79.53 70 GLY A CA 1
ATOM 546 C C . GLY A 1 80 ? -22.329 -16.177 15.357 1.00 73.65 70 GLY A C 1
ATOM 547 O O . GLY A 1 80 ? -22.959 -16.664 14.436 1.00 77.61 70 GLY A O 1
ATOM 548 N N . PRO A 1 81 ? -22.145 -14.871 15.479 1.00 67.80 71 PRO A N 1
ATOM 549 C CA . PRO A 1 81 ? -22.881 -13.893 14.690 1.00 66.03 71 PRO A CA 1
ATOM 550 C C . PRO A 1 81 ? -22.607 -14.037 13.238 1.00 64.16 71 PRO A C 1
ATOM 551 O O . PRO A 1 81 ? -21.451 -14.196 12.879 1.00 64.58 71 PRO A O 1
ATOM 555 N N . LYS A 1 82 ? -23.671 -14.030 12.438 1.00 62.53 72 LYS A N 1
ATOM 556 C CA . LYS A 1 82 ? -23.568 -14.130 10.977 1.00 66.06 72 LYS A CA 1
ATOM 557 C C . LYS A 1 82 ? -23.376 -12.797 10.305 1.00 61.56 72 LYS A C 1
ATOM 558 O O . LYS A 1 82 ? -22.779 -12.749 9.253 1.00 64.09 72 LYS A O 1
ATOM 564 N N . HIS A 1 83 ? -23.879 -11.708 10.909 1.00 57.39 73 HIS A N 1
ATOM 565 C CA . HIS A 1 83 ? -23.820 -10.375 10.315 1.00 55.52 73 HIS A CA 1
ATOM 566 C C . HIS A 1 83 ? -23.287 -9.326 11.277 1.00 55.49 73 HIS A C 1
ATOM 567 O O . HIS A 1 83 ? -23.632 -9.317 12.457 1.00 54.02 73 HIS A O 1
ATOM 574 N N . ILE A 1 84 ? -22.471 -8.429 10.747 1.00 54.13 74 ILE A N 1
ATOM 575 C CA . ILE A 1 84 ? -22.103 -7.217 11.422 1.00 54.07 74 ILE A CA 1
ATOM 576 C C . ILE A 1 84 ? -22.806 -6.093 10.708 1.00 51.97 74 ILE A C 1
ATOM 577 O O . ILE A 1 84 ? -22.595 -5.883 9.506 1.00 52.34 74 ILE A O 1
ATOM 582 N N . ILE A 1 85 ? -23.628 -5.355 11.449 1.00 51.74 75 ILE A N 1
ATOM 583 C CA . ILE A 1 85 ? -24.359 -4.209 10.926 1.00 49.69 75 ILE A CA 1
ATOM 584 C C . ILE A 1 85 ? -23.659 -2.969 11.451 1.00 49.28 75 ILE A C 1
ATOM 585 O O . ILE A 1 85 ? -23.751 -2.630 12.631 1.00 48.85 75 ILE A O 1
ATOM 590 N N . ASN A 1 86 ? -22.927 -2.300 10.567 1.00 50.49 76 ASN A N 1
ATOM 591 C CA . ASN A 1 86 ? -22.210 -1.093 10.926 1.00 48.88 76 ASN A CA 1
ATOM 592 C C . ASN A 1 86 ? -23.147 0.073 10.769 1.00 45.46 76 ASN A C 1
ATOM 593 O O . ASN A 1 86 ? -23.546 0.409 9.669 1.00 46.29 76 ASN A O 1
ATOM 598 N N . PHE A 1 87 ? -23.491 0.690 11.892 1.00 44.31 77 PHE A N 1
ATOM 599 C CA . PHE A 1 87 ? -24.490 1.776 11.974 1.00 44.09 77 PHE A CA 1
ATOM 600 C C . PHE A 1 87 ? -23.734 3.093 12.064 1.00 47.61 77 PHE A C 1
ATOM 601 O O . PHE A 1 87 ? -23.023 3.330 13.040 1.00 46.12 77 PHE A O 1
ATOM 609 N N . PRO A 1 88 ? -23.852 3.970 11.032 1.00 49.84 78 PRO A N 1
ATOM 610 C CA . PRO A 1 88 ? -23.123 5.259 11.136 1.00 48.09 78 PRO A CA 1
ATOM 611 C C . PRO A 1 88 ? -23.749 6.197 12.131 1.00 45.62 78 PRO A C 1
ATOM 612 O O . PRO A 1 88 ? -24.885 6.549 11.991 1.00 46.26 78 PRO A O 1
ATOM 616 N N . THR A 1 89 ? -22.995 6.562 13.153 1.00 46.82 79 THR A N 1
ATOM 617 C CA . THR A 1 89 ? -23.454 7.469 14.175 1.00 47.93 79 THR A CA 1
ATOM 618 C C . THR A 1 89 ? -22.793 8.845 13.987 1.00 51.93 79 THR A C 1
ATOM 619 O O . THR A 1 89 ? -23.161 9.783 14.676 1.00 51.95 79 THR A O 1
ATOM 623 N N . LYS A 1 90 ? -21.818 8.933 13.088 1.00 53.05 80 LYS A N 1
ATOM 624 C CA . LYS A 1 90 ? -21.070 10.161 12.828 1.00 57.79 80 LYS A CA 1
ATOM 625 C C . LYS A 1 90 ? -20.635 10.197 11.378 1.00 58.95 80 LYS A C 1
ATOM 626 O O . LYS A 1 90 ? -20.444 9.110 10.729 1.00 56.75 80 LYS A O 1
ATOM 632 N N . LYS A 1 91 ? -20.378 11.417 10.915 1.00 58.98 81 LYS A N 1
ATOM 633 C CA . LYS A 1 91 ? -19.754 11.654 9.624 1.00 64.20 81 LYS A CA 1
ATOM 634 C C . LYS A 1 91 ? -18.249 11.512 9.803 1.00 67.39 81 LYS A C 1
ATOM 635 O O . LYS A 1 91 ? -17.714 10.389 9.632 1.00 65.67 81 LYS A O 1
ATOM 641 N N . HIS A 1 92 ? -17.585 12.619 10.127 1.00 72.26 82 HIS A N 1
ATOM 642 C CA A HIS A 1 92 ? -16.178 12.580 10.529 0.50 75.81 82 HIS A CA 1
ATOM 643 C CA B HIS A 1 92 ? -16.169 12.676 10.510 0.50 76.30 82 HIS A CA 1
ATOM 644 C C . HIS A 1 92 ? -16.136 12.258 12.002 1.00 76.70 82 HIS A C 1
ATOM 645 O O . HIS A 1 92 ? -17.059 12.613 12.762 1.00 78.16 82 HIS A O 1
ATOM 658 N N . TRP A 1 93 ? -15.105 11.543 12.425 1.00 82.06 83 TRP A N 1
ATOM 659 C CA . TRP A 1 93 ? -14.943 11.182 13.884 1.00 93.92 83 TRP A CA 1
ATOM 660 C C . TRP A 1 93 ? -14.635 12.351 14.814 1.00 94.19 83 TRP A C 1
ATOM 661 O O . TRP A 1 93 ? -15.033 12.372 15.973 1.00 91.62 83 TRP A O 1
ATOM 672 N N . ARG A 1 94 ? -13.940 13.331 14.279 1.00 98.24 84 ARG A N 1
ATOM 673 C CA . ARG A 1 94 ? -13.810 14.653 14.883 1.00 111.90 84 ARG A CA 1
ATOM 674 C C . ARG A 1 94 ? -15.141 15.252 15.420 1.00 112.38 84 ARG A C 1
ATOM 675 O O . ARG A 1 94 ? -15.130 15.932 16.456 1.00 116.02 84 ARG A O 1
ATOM 683 N N . ALA A 1 95 ? -16.264 15.019 14.722 1.00 104.09 85 ALA A N 1
ATOM 684 C CA . ALA A 1 95 ? -17.531 15.677 15.064 1.00 97.16 85 ALA A CA 1
ATOM 685 C C . ALA A 1 95 ? -18.373 14.783 15.918 1.00 85.16 85 ALA A C 1
ATOM 686 O O . ALA A 1 95 ? -18.172 13.600 15.889 1.00 83.08 85 ALA A O 1
ATOM 688 N N . PRO A 1 96 ? -19.323 15.361 16.691 1.00 78.42 86 PRO A N 1
ATOM 689 C CA . PRO A 1 96 ? -20.206 14.528 17.485 1.00 70.71 86 PRO A CA 1
ATOM 690 C C . PRO A 1 96 ? -21.348 13.886 16.706 1.00 66.82 86 PRO A C 1
ATOM 691 O O . PRO A 1 96 ? -21.574 14.166 15.516 1.00 66.20 86 PRO A O 1
ATOM 695 N N . SER A 1 97 ? -22.065 13.023 17.403 1.00 62.12 87 SER A N 1
ATOM 696 C CA . SER A 1 97 ? -23.203 12.342 16.844 1.00 61.12 87 SER A CA 1
ATOM 697 C C . SER A 1 97 ? -24.379 13.260 17.041 1.00 60.62 87 SER A C 1
ATOM 698 O O . SER A 1 97 ? -24.217 14.301 17.638 1.00 63.29 87 SER A O 1
ATOM 701 N N . LYS A 1 98 ? -25.520 12.908 16.438 1.00 58.56 88 LYS A N 1
ATOM 702 C CA . LYS A 1 98 ? -26.774 13.636 16.599 1.00 57.92 88 LYS A CA 1
ATOM 703 C C . LYS A 1 98 ? -27.941 12.705 16.564 1.00 58.07 88 LYS A C 1
ATOM 704 O O . LYS A 1 98 ? -27.905 11.637 15.913 1.00 57.64 88 LYS A O 1
ATOM 710 N N . LEU A 1 99 ? -28.996 13.094 17.250 1.00 59.75 89 LEU A N 1
ATOM 711 C CA . LEU A 1 99 ? -30.219 12.306 17.324 1.00 60.97 89 LEU A CA 1
ATOM 712 C C . LEU A 1 99 ? -30.835 12.041 15.974 1.00 60.63 89 LEU A C 1
ATOM 713 O O . LEU A 1 99 ? -31.303 10.918 15.711 1.00 61.60 89 LEU A O 1
ATOM 718 N N . ALA A 1 100 ? -30.760 13.029 15.103 1.00 61.76 90 ALA A N 1
ATOM 719 C CA . ALA A 1 100 ? -31.216 12.874 13.708 1.00 61.98 90 ALA A CA 1
ATOM 720 C C . ALA A 1 100 ? -30.478 11.745 12.947 1.00 60.73 90 ALA A C 1
ATOM 721 O O . ALA A 1 100 ? -31.079 11.081 12.114 1.00 59.06 90 ALA A O 1
ATOM 723 N N . TYR A 1 101 ? -29.196 11.529 13.251 1.00 60.30 91 TYR A N 1
ATOM 724 C CA . TYR A 1 101 ? -28.446 10.441 12.657 1.00 59.90 91 TYR A CA 1
ATOM 725 C C . TYR A 1 101 ? -28.941 9.050 13.133 1.00 56.98 91 TYR A C 1
ATOM 726 O O . TYR A 1 101 ? -28.878 8.069 12.396 1.00 53.88 91 TYR A O 1
ATOM 735 N N . ILE A 1 102 ? -29.380 9.004 14.392 1.00 55.14 92 ILE A N 1
ATOM 736 C CA . ILE A 1 102 ? -29.844 7.797 15.014 1.00 54.22 92 ILE A CA 1
ATOM 737 C C . ILE A 1 102 ? -31.227 7.501 14.430 1.00 54.54 92 ILE A C 1
ATOM 738 O O . ILE A 1 102 ? -31.529 6.347 14.072 1.00 54.34 92 ILE A O 1
ATOM 743 N N . ASP A 1 103 ? -32.076 8.514 14.358 1.00 58.71 93 ASP A N 1
ATOM 744 C CA . ASP A 1 103 ? -33.423 8.354 13.738 1.00 59.09 93 ASP A CA 1
ATOM 745 C C . ASP A 1 103 ? -33.318 7.782 12.341 1.00 55.38 93 ASP A C 1
ATOM 746 O O . ASP A 1 103 ? -34.007 6.851 12.006 1.00 55.40 93 ASP A O 1
ATOM 751 N N . ALA A 1 104 ? -32.415 8.334 11.550 1.00 55.35 94 ALA A N 1
ATOM 752 C CA . ALA A 1 104 ? -32.302 7.946 10.150 1.00 55.88 94 ALA A CA 1
ATOM 753 C C . ALA A 1 104 ? -31.722 6.540 10.022 1.00 54.40 94 ALA A C 1
ATOM 754 O O . ALA A 1 104 ? -32.200 5.732 9.235 1.00 56.19 94 ALA A O 1
ATOM 756 N N . GLY A 1 105 ? -30.698 6.246 10.795 1.00 52.37 95 GLY A N 1
ATOM 757 C CA . GLY A 1 105 ? -30.144 4.901 10.818 1.00 50.73 95 GLY A CA 1
ATOM 758 C C . GLY A 1 105 ? -31.104 3.794 11.270 1.00 49.95 95 GLY A C 1
ATOM 759 O O . GLY A 1 105 ? -31.081 2.692 10.712 1.00 48.03 95 GLY A O 1
ATOM 760 N N . LEU A 1 106 ? -31.935 4.081 12.254 1.00 49.31 96 LEU A N 1
ATOM 761 C CA . LEU A 1 106 ? -32.859 3.097 12.769 1.00 52.57 96 LEU A CA 1
ATOM 762 C C . LEU A 1 106 ? -33.833 2.676 11.705 1.00 54.72 96 LEU A C 1
ATOM 763 O O . LEU A 1 106 ? -34.169 1.482 11.612 1.00 57.75 96 LEU A O 1
ATOM 768 N N . ILE A 1 107 ? -34.263 3.621 10.879 1.00 55.04 97 ILE A N 1
ATOM 769 C CA . ILE A 1 107 ? -35.130 3.278 9.783 1.00 57.30 97 ILE A CA 1
ATOM 770 C C . ILE A 1 107 ? -34.473 2.170 8.947 1.00 54.89 97 ILE A C 1
ATOM 771 O O . ILE A 1 107 ? -35.115 1.164 8.650 1.00 53.87 97 ILE A O 1
ATOM 776 N N . ASP A 1 108 ? -33.198 2.348 8.574 1.00 50.94 98 ASP A N 1
ATOM 777 C CA . ASP A 1 108 ? -32.559 1.369 7.723 1.00 50.57 98 ASP A CA 1
ATOM 778 C C . ASP A 1 108 ? -32.178 0.119 8.501 1.00 50.85 98 ASP A C 1
ATOM 779 O O . ASP A 1 108 ? -32.093 -0.968 7.917 1.00 51.51 98 ASP A O 1
ATOM 784 N N . LEU A 1 109 ? -31.896 0.251 9.790 1.00 49.58 99 LEU A N 1
ATOM 785 C CA . LEU A 1 109 ? -31.611 -0.924 10.592 1.00 50.46 99 LEU A CA 1
ATOM 786 C C . LEU A 1 109 ? -32.821 -1.881 10.581 1.00 54.04 99 LEU A C 1
ATOM 787 O O . LEU A 1 109 ? -32.622 -3.085 10.456 1.00 51.20 99 LEU A O 1
ATOM 792 N N . ILE A 1 110 ? -34.033 -1.341 10.735 1.00 53.32 100 ILE A N 1
ATOM 793 C CA . ILE A 1 110 ? -35.227 -2.150 10.716 1.00 56.16 100 ILE A CA 1
ATOM 794 C C . ILE A 1 110 ? -35.377 -2.815 9.349 1.00 58.91 100 ILE A C 1
ATOM 795 O O . ILE A 1 110 ? -35.679 -3.998 9.254 1.00 59.90 100 ILE A O 1
ATOM 800 N N . ARG A 1 111 ? -35.199 -2.035 8.305 1.00 60.40 101 ARG A N 1
ATOM 801 C CA . ARG A 1 111 ? -35.317 -2.540 6.953 1.00 62.75 101 ARG A CA 1
ATOM 802 C C . ARG A 1 111 ? -34.335 -3.696 6.720 1.00 60.12 101 ARG A C 1
ATOM 803 O O . ARG A 1 111 ? -34.677 -4.687 6.160 1.00 62.91 101 ARG A O 1
ATOM 811 N N . VAL A 1 112 ? -33.115 -3.562 7.195 1.00 59.02 102 VAL A N 1
ATOM 812 C CA . VAL A 1 112 ? -32.106 -4.573 6.962 1.00 59.25 102 VAL A CA 1
ATOM 813 C C . VAL A 1 112 ? -32.418 -5.879 7.724 1.00 55.71 102 VAL A C 1
ATOM 814 O O . VAL A 1 112 ? -32.133 -6.983 7.239 1.00 55.16 102 VAL A O 1
ATOM 818 N N . ILE A 1 113 ? -32.907 -5.745 8.954 1.00 52.81 103 ILE A N 1
ATOM 819 C CA . ILE A 1 113 ? -33.241 -6.904 9.760 1.00 53.47 103 ILE A CA 1
ATOM 820 C C . ILE A 1 113 ? -34.354 -7.687 9.074 1.00 54.77 103 ILE A C 1
ATOM 821 O O . ILE A 1 113 ? -34.343 -8.907 9.120 1.00 56.33 103 ILE A O 1
ATOM 826 N N . ARG A 1 114 ? -35.326 -6.979 8.510 1.00 56.87 104 ARG A N 1
ATOM 827 C CA . ARG A 1 114 ? -36.446 -7.618 7.785 1.00 60.62 104 ARG A CA 1
ATOM 828 C C . ARG A 1 114 ? -35.950 -8.317 6.543 1.00 65.43 104 ARG A C 1
ATOM 829 O O . ARG A 1 114 ? -36.187 -9.505 6.356 1.00 63.78 104 ARG A O 1
ATOM 837 N N . GLU A 1 115 ? -35.228 -7.560 5.726 1.00 67.93 105 GLU A N 1
ATOM 838 C CA . GLU A 1 115 ? -34.695 -8.082 4.482 1.00 72.05 105 GLU A CA 1
ATOM 839 C C . GLU A 1 115 ? -33.795 -9.291 4.625 1.00 68.74 105 GLU A C 1
ATOM 840 O O . GLU A 1 115 ? -33.906 -10.212 3.836 1.00 70.01 105 GLU A O 1
ATOM 846 N N . LEU A 1 116 ? -32.976 -9.332 5.658 1.00 63.98 106 LEU A N 1
ATOM 847 C CA . LEU A 1 116 ? -32.100 -10.483 5.891 1.00 63.05 106 LEU A CA 1
ATOM 848 C C . LEU A 1 116 ? -32.703 -11.554 6.817 1.00 60.79 106 LEU A C 1
ATOM 849 O O . LEU A 1 116 ? -32.066 -12.584 7.097 1.00 58.88 106 LEU A O 1
ATOM 854 N N . ASN A 1 117 ? -33.946 -11.343 7.245 1.00 60.34 107 ASN A N 1
ATOM 855 C CA . ASN A 1 117 ? -34.608 -12.255 8.154 1.00 64.37 107 ASN A CA 1
ATOM 856 C C . ASN A 1 117 ? -33.805 -12.568 9.414 1.00 63.53 107 ASN A C 1
ATOM 857 O O . ASN A 1 117 ? -33.752 -13.717 9.889 1.00 62.83 107 ASN A O 1
ATOM 862 N N . ILE A 1 118 ? -33.204 -11.524 9.994 1.00 60.67 108 ILE A N 1
ATOM 863 C CA . ILE A 1 118 ? -32.411 -11.681 11.201 1.00 57.25 108 ILE A CA 1
ATOM 864 C C . ILE A 1 118 ? -33.378 -11.938 12.371 1.00 55.67 108 ILE A C 1
ATOM 865 O O . ILE A 1 118 ? -34.368 -11.236 12.527 1.00 57.96 108 ILE A O 1
ATOM 870 N N . ALA A 1 119 ? -33.129 -13.005 13.123 1.00 55.47 109 ALA A N 1
ATOM 871 C CA . ALA A 1 119 ? -33.953 -13.400 14.297 1.00 54.58 109 ALA A CA 1
ATOM 872 C C . ALA A 1 119 ? -33.536 -12.691 15.610 1.00 56.13 109 ALA A C 1
ATOM 873 O O . ALA A 1 119 ? -34.327 -12.597 16.532 1.00 58.28 109 ALA A O 1
ATOM 875 N N . SER A 1 120 ? -32.285 -12.239 15.684 1.00 52.83 110 SER A N 1
ATOM 876 C CA . SER A 1 120 ? -31.783 -11.681 16.898 1.00 53.66 110 SER A CA 1
ATOM 877 C C . SER A 1 120 ? -30.639 -10.715 16.595 1.00 51.36 110 SER A C 1
ATOM 878 O O . SER A 1 120 ? -29.823 -10.982 15.713 1.00 54.16 110 SER A O 1
ATOM 881 N N . VAL A 1 121 ? -30.578 -9.644 17.382 1.00 48.93 111 VAL A N 1
ATOM 882 C CA . VAL A 1 121 ? -29.538 -8.637 17.237 1.00 48.45 111 VAL A CA 1
ATOM 883 C C . VAL A 1 121 ? -29.124 -8.034 18.599 1.00 45.08 111 VAL A C 1
ATOM 884 O O . VAL A 1 121 ? -29.940 -7.921 19.512 1.00 45.19 111 VAL A O 1
ATOM 888 N N . ALA A 1 122 ? -27.845 -7.706 18.721 1.00 43.66 112 ALA A N 1
ATOM 889 C CA . ALA A 1 122 ? -27.293 -7.034 19.911 1.00 43.93 112 ALA A CA 1
ATOM 890 C C . ALA A 1 122 ? -26.932 -5.649 19.487 1.00 45.05 112 ALA A C 1
ATOM 891 O O . ALA A 1 122 ? -26.230 -5.462 18.462 1.00 43.50 112 ALA A O 1
ATOM 893 N N . VAL A 1 123 ? -27.340 -4.677 20.295 1.00 43.36 113 VAL A N 1
ATOM 894 C CA . VAL A 1 123 ? -27.185 -3.265 19.960 1.00 45.66 113 VAL A CA 1
ATOM 895 C C . VAL A 1 123 ? -26.452 -2.505 21.092 1.00 45.79 113 VAL A C 1
ATOM 896 O O . VAL A 1 123 ? -26.824 -2.655 22.249 1.00 48.66 113 VAL A O 1
ATOM 900 N N . PRO A 1 124 ? -25.418 -1.719 20.764 1.00 44.59 114 PRO A N 1
ATOM 901 C CA . PRO A 1 124 ? -24.717 -0.900 21.734 1.00 47.15 114 PRO A CA 1
ATOM 902 C C . PRO A 1 124 ? -25.414 0.418 21.932 1.00 48.92 114 PRO A C 1
ATOM 903 O O . PRO A 1 124 ? -26.366 0.711 21.223 1.00 49.93 114 PRO A O 1
ATOM 907 N N . PRO A 1 125 ? -24.945 1.227 22.875 1.00 52.09 115 PRO A N 1
ATOM 908 C CA . PRO A 1 125 ? -25.615 2.495 23.127 1.00 53.06 115 PRO A CA 1
ATOM 909 C C . PRO A 1 125 ? -25.206 3.550 22.086 1.00 52.01 115 PRO A C 1
ATOM 910 O O . PRO A 1 125 ? -24.307 4.357 22.309 1.00 56.24 115 PRO A O 1
ATOM 914 N N . LEU A 1 126 ? -25.927 3.569 20.980 1.00 49.68 116 LEU A N 1
ATOM 915 C CA . LEU A 1 126 ? -25.539 4.270 19.780 1.00 49.33 116 LEU A CA 1
ATOM 916 C C . LEU A 1 126 ? -25.303 5.765 20.019 1.00 53.50 116 LEU A C 1
ATOM 917 O O . LEU A 1 126 ? -26.200 6.473 20.445 1.00 50.75 116 LEU A O 1
ATOM 922 N N . GLY A 1 127 ? -24.089 6.219 19.731 1.00 55.02 117 GLY A N 1
ATOM 923 C CA . GLY A 1 127 ? -23.754 7.605 19.862 1.00 60.50 117 GLY A CA 1
ATOM 924 C C . GLY A 1 127 ? -23.628 8.164 21.283 1.00 64.04 117 GLY A C 1
ATOM 925 O O . GLY A 1 127 ? -23.470 9.371 21.445 1.00 65.33 117 GLY A O 1
ATOM 926 N N . VAL A 1 128 ? -23.641 7.308 22.301 1.00 63.06 118 VAL A N 1
ATOM 927 C CA . VAL A 1 128 ? -23.491 7.749 23.690 1.00 66.85 118 VAL A CA 1
ATOM 928 C C . VAL A 1 128 ? -22.018 7.672 24.106 1.00 72.15 118 VAL A C 1
ATOM 929 O O . VAL A 1 128 ? -21.351 6.681 23.846 1.00 79.30 118 VAL A O 1
ATOM 933 N N . GLY A 1 129 ? -21.525 8.694 24.792 1.00 80.80 119 GLY A N 1
ATOM 934 C CA . GLY A 1 129 ? -20.119 8.722 25.241 1.00 88.59 119 GLY A CA 1
ATOM 935 C C . GLY A 1 129 ? -19.254 9.329 24.154 1.00 93.13 119 GLY A C 1
ATOM 936 O O . GLY A 1 129 ? -19.150 10.552 24.078 1.00 88.65 119 GLY A O 1
ATOM 937 N N . ASN A 1 130 ? -18.710 8.478 23.271 1.00 99.98 120 ASN A N 1
ATOM 938 C CA . ASN A 1 130 ? -17.964 8.931 22.068 1.00 103.69 120 ASN A CA 1
ATOM 939 C C . ASN A 1 130 ? -18.690 10.042 21.296 1.00 95.49 120 ASN A C 1
ATOM 940 O O . ASN A 1 130 ? -18.087 11.056 20.951 1.00 100.63 120 ASN A O 1
ATOM 945 N N . GLY A 1 131 ? -19.980 9.839 21.035 1.00 82.18 121 GLY A N 1
ATOM 946 C CA . GLY A 1 131 ? -20.774 10.787 20.266 1.00 74.84 121 GLY A CA 1
ATOM 947 C C . GLY A 1 131 ? -21.4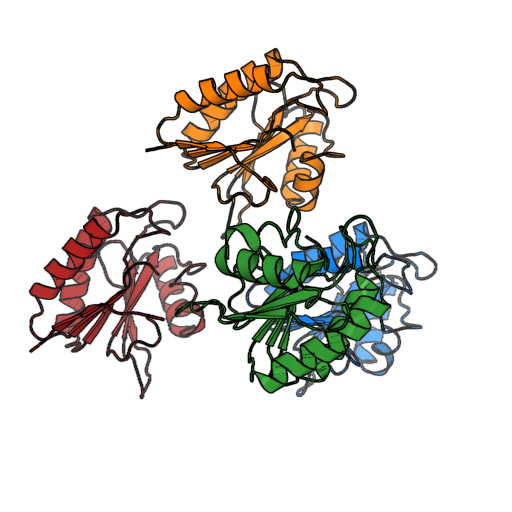61 11.901 21.030 1.00 73.33 121 GLY A C 1
ATOM 948 O O . GLY A 1 131 ? -21.999 12.808 20.409 1.00 72.77 121 GLY A O 1
ATOM 949 N N . GLY A 1 132 ? -21.467 11.827 22.362 1.00 71.82 122 GLY A N 1
ATOM 950 C CA . GLY A 1 132 ? -22.062 12.838 23.219 1.00 69.37 122 GLY A CA 1
ATOM 951 C C . GLY A 1 132 ? -23.578 12.869 23.351 1.00 67.55 122 GLY A C 1
ATOM 952 O O . GLY A 1 132 ? -24.108 13.862 23.838 1.00 66.08 122 GLY A O 1
ATOM 953 N N . LEU A 1 133 ? -24.303 11.819 22.955 1.00 64.41 123 LEU A N 1
ATOM 954 C CA . LEU A 1 133 ? -25.795 11.807 23.104 1.00 63.56 123 LEU A CA 1
ATOM 955 C C . LEU A 1 133 ? -26.248 11.339 24.510 1.00 62.94 123 LEU A C 1
ATOM 956 O O . LEU A 1 133 ? -25.504 10.684 25.218 1.00 61.80 123 LEU A O 1
ATOM 961 N N . ASP A 1 134 ? -27.472 11.677 24.883 1.00 65.32 124 ASP A N 1
ATOM 962 C CA . ASP A 1 134 ? -28.071 11.237 26.138 1.00 68.71 124 ASP A CA 1
ATOM 963 C C . ASP A 1 134 ? -28.622 9.805 26.022 1.00 67.10 124 ASP A C 1
ATOM 964 O O . ASP A 1 134 ? -29.403 9.507 25.098 1.00 66.04 124 ASP A O 1
ATOM 969 N N . TRP A 1 135 ? -28.231 8.919 26.943 1.00 65.04 125 TRP A N 1
ATOM 970 C CA . TRP A 1 135 ? -28.652 7.501 26.894 1.00 63.28 125 TRP A CA 1
ATOM 971 C C . TRP A 1 135 ? -30.163 7.356 26.821 1.00 62.59 125 TRP A C 1
ATOM 972 O O . TRP A 1 135 ? -30.707 6.634 25.996 1.00 60.76 125 TRP A O 1
ATOM 983 N N . GLU A 1 136 ? -30.836 8.033 27.714 1.00 62.89 126 GLU A N 1
ATOM 984 C CA . GLU A 1 136 ? -32.264 7.863 27.853 1.00 62.62 126 GLU A CA 1
ATOM 985 C C . GLU A 1 136 ? -32.946 8.217 26.543 1.00 62.95 126 GLU A C 1
ATOM 986 O O . GLU A 1 136 ? -33.955 7.599 26.180 1.00 65.28 126 GLU A O 1
ATOM 992 N N . ASP A 1 137 ? -32.412 9.204 25.818 1.00 64.08 127 ASP A N 1
ATOM 993 C CA . ASP A 1 137 ? -32.973 9.590 24.519 1.00 64.31 127 ASP A CA 1
ATOM 994 C C . ASP A 1 137 ? -32.840 8.462 23.490 1.00 62.51 127 ASP A C 1
ATOM 995 O O . ASP A 1 137 ? -33.765 8.209 22.718 1.00 63.20 127 ASP A O 1
ATOM 1000 N N . VAL A 1 138 ? -31.634 7.908 23.425 1.00 58.75 128 VAL A N 1
ATOM 1001 C CA . VAL A 1 138 ? -31.283 6.872 22.485 1.00 55.85 128 VAL A CA 1
ATOM 1002 C C . VAL A 1 138 ? -32.002 5.579 22.861 1.00 54.89 128 VAL A C 1
ATOM 1003 O O . VAL A 1 138 ? -32.602 4.949 22.002 1.00 53.94 128 VAL A O 1
ATOM 1007 N N . GLU A 1 139 ? -32.057 5.255 24.144 1.00 53.96 129 GLU A N 1
ATOM 1008 C CA . GLU A 1 139 ? -32.784 4.063 24.611 1.00 54.04 129 GLU A CA 1
ATOM 1009 C C . GLU A 1 139 ? -34.258 4.079 24.205 1.00 53.33 129 GLU A C 1
ATOM 1010 O O . GLU A 1 139 ? -34.765 3.081 23.723 1.00 52.93 129 GLU A O 1
ATOM 1016 N N . GLN A 1 140 ? -34.921 5.226 24.331 1.00 58.03 130 GLN A N 1
ATOM 1017 C CA . GLN A 1 140 ? -36.309 5.385 23.843 1.00 60.51 130 GLN A CA 1
ATOM 1018 C C . GLN A 1 140 ? -36.432 5.021 22.380 1.00 57.28 130 GLN A C 1
ATOM 1019 O O . GLN A 1 140 ? -37.328 4.288 22.000 1.00 59.17 130 GLN A O 1
ATOM 1025 N N . ARG A 1 141 ? -35.542 5.561 21.570 1.00 57.30 131 ARG A N 1
ATOM 1026 C CA . ARG A 1 141 ? -35.610 5.334 20.136 1.00 56.91 131 ARG A CA 1
ATOM 1027 C C . ARG A 1 141 ? -35.328 3.892 19.786 1.00 54.67 131 ARG A C 1
ATOM 1028 O O . ARG A 1 141 ? -36.004 3.318 18.941 1.00 57.85 131 ARG A O 1
ATOM 1036 N N . LEU A 1 142 ? -34.363 3.306 20.439 1.00 54.03 132 LEU A N 1
ATOM 1037 C CA . LEU A 1 142 ? -34.048 1.914 20.207 1.00 53.30 132 LEU A CA 1
ATOM 1038 C C . LEU A 1 142 ? -35.238 1.032 20.532 1.00 54.25 132 LEU A C 1
ATOM 1039 O O . LEU A 1 142 ? -35.591 0.155 19.714 1.00 50.47 132 LEU A O 1
ATOM 1044 N N . VAL A 1 143 ? -35.868 1.265 21.682 1.00 51.17 133 VAL A N 1
ATOM 1045 C CA . VAL A 1 143 ? -36.973 0.417 22.121 1.00 53.03 133 VAL A CA 1
ATOM 1046 C C . VAL A 1 143 ? -38.102 0.559 21.122 1.00 55.01 133 VAL A C 1
ATOM 1047 O O . VAL A 1 143 ? -38.693 -0.427 20.717 1.00 55.84 133 VAL A O 1
ATOM 1051 N N . SER A 1 144 ? -38.396 1.799 20.735 1.00 57.63 134 SER A N 1
ATOM 1052 C CA . SER A 1 144 ? -39.456 2.119 19.739 1.00 58.40 134 SER A CA 1
ATOM 1053 C C . SER A 1 144 ? -39.223 1.413 18.440 1.00 56.34 134 SER A C 1
ATOM 1054 O O . SER A 1 144 ? -40.126 0.794 17.907 1.00 57.26 134 SER A O 1
ATOM 1057 N N . ALA A 1 145 ? -37.995 1.465 17.962 1.00 53.57 135 ALA A N 1
ATOM 1058 C CA . ALA A 1 145 ? -37.692 0.833 16.690 1.00 56.33 135 ALA A CA 1
ATOM 1059 C C . ALA A 1 145 ? -37.944 -0.691 16.724 1.00 56.46 135 ALA A C 1
ATOM 1060 O O . ALA A 1 145 ? -38.542 -1.240 15.810 1.00 53.81 135 ALA A O 1
ATOM 1062 N N . PHE A 1 146 ? -37.518 -1.340 17.805 1.00 58.91 136 PHE A N 1
ATOM 1063 C CA . PHE A 1 146 ? -37.650 -2.803 17.935 1.00 56.90 136 PHE A CA 1
ATOM 1064 C C . PHE A 1 146 ? -39.047 -3.276 18.266 1.00 60.63 136 PHE A C 1
ATOM 1065 O O . PHE A 1 146 ? -39.362 -4.430 18.002 1.00 63.41 136 PHE A O 1
ATOM 1073 N N . GLN A 1 147 ? -39.903 -2.403 18.778 1.00 60.98 137 GLN A N 1
ATOM 1074 C CA . GLN A 1 147 ? -41.303 -2.741 18.839 1.00 64.19 137 GLN A CA 1
ATOM 1075 C C . GLN A 1 147 ? -41.958 -2.930 17.451 1.00 67.21 137 GLN A C 1
ATOM 1076 O O . GLN A 1 147 ? -43.020 -3.546 17.372 1.00 64.12 137 GLN A O 1
ATOM 1082 N N . GLN A 1 148 ? -41.346 -2.407 16.384 1.00 63.85 138 GLN A N 1
ATOM 1083 C CA . GLN A 1 148 ? -41.794 -2.714 15.034 1.00 68.67 138 GLN A CA 1
ATOM 1084 C C . GLN A 1 148 ? -41.288 -4.063 14.516 1.00 66.58 138 GLN A C 1
ATOM 1085 O O . GLN A 1 148 ? -41.669 -4.476 13.436 1.00 65.52 138 GLN A O 1
ATOM 1091 N N . LEU A 1 149 ? -40.482 -4.774 15.305 1.00 64.02 139 LEU A N 1
ATOM 1092 C CA . LEU A 1 149 ? -40.009 -6.093 14.928 1.00 62.27 139 LEU A CA 1
ATOM 1093 C C . LEU A 1 149 ? -40.370 -7.079 16.028 1.00 63.49 139 LEU A C 1
ATOM 1094 O O . LEU A 1 149 ? -39.489 -7.597 16.707 1.00 60.23 139 LEU A O 1
ATOM 1099 N N . PRO A 1 150 ? -41.678 -7.357 16.191 1.00 66.39 140 PRO A N 1
ATOM 1100 C CA . PRO A 1 150 ? -42.144 -8.177 17.320 1.00 66.49 140 PRO A CA 1
ATOM 1101 C C . PRO A 1 150 ? -41.635 -9.621 17.344 1.00 67.28 140 PRO A C 1
ATOM 1102 O O . PRO A 1 150 ? -41.693 -10.235 18.405 1.00 69.47 140 PRO A O 1
ATOM 1106 N N . ASP A 1 151 ? -41.107 -10.151 16.242 1.00 67.13 141 ASP A N 1
ATOM 1107 C CA . ASP A 1 151 ? -40.490 -11.500 16.253 1.00 69.57 141 ASP A CA 1
ATOM 1108 C C . ASP A 1 151 ? -38.948 -11.519 16.333 1.00 65.31 141 ASP A C 1
ATOM 1109 O O . ASP A 1 151 ? -38.324 -12.578 16.143 1.00 61.84 141 ASP A O 1
ATOM 1114 N N . VAL A 1 152 ? -38.325 -10.368 16.599 1.00 59.67 142 VAL A N 1
ATOM 1115 C CA . VAL A 1 152 ? -36.871 -10.294 16.685 1.00 58.84 142 VAL A CA 1
ATOM 1116 C C . VAL A 1 152 ? -36.493 -10.156 18.174 1.00 58.49 142 VAL A C 1
ATOM 1117 O O . VAL A 1 152 ? -37.147 -9.436 18.915 1.00 58.47 142 VAL A O 1
ATOM 1121 N N . ASP A 1 153 ? -35.480 -10.884 18.611 1.00 55.78 143 ASP A N 1
ATOM 1122 C CA . ASP A 1 153 ? -34.911 -10.662 19.957 1.00 54.10 143 ASP A CA 1
ATOM 1123 C C . ASP A 1 153 ? -33.900 -9.589 19.838 1.00 51.25 143 ASP A C 1
ATOM 1124 O O . ASP A 1 153 ? -32.978 -9.675 18.983 1.00 51.29 143 ASP A O 1
ATOM 1129 N N . ALA A 1 154 ? -34.043 -8.558 20.647 1.00 47.15 144 ALA A N 1
ATOM 1130 C CA . ALA A 1 154 ? -33.078 -7.474 20.625 1.00 50.55 144 ALA A CA 1
ATOM 1131 C C . ALA A 1 154 ? -32.462 -7.428 22.004 1.00 49.52 144 ALA A C 1
ATOM 1132 O O . ALA A 1 154 ? -33.185 -7.309 22.982 1.00 52.68 144 ALA A O 1
ATOM 1134 N N . VAL A 1 155 ? -31.151 -7.509 22.064 1.00 46.52 145 VAL A N 1
ATOM 1135 C CA . VAL A 1 155 ? -30.418 -7.283 23.302 1.00 47.25 145 VAL A CA 1
ATOM 1136 C C . VAL A 1 155 ? -29.764 -5.890 23.218 1.00 46.69 145 VAL A C 1
ATOM 1137 O O . VAL A 1 155 ? -28.887 -5.654 22.367 1.00 45.87 145 VAL A O 1
ATOM 1141 N N . ILE A 1 156 ? -30.193 -4.997 24.106 1.00 44.51 146 ILE A N 1
ATOM 1142 C CA . ILE A 1 156 ? -29.689 -3.645 24.168 1.00 46.42 146 ILE A CA 1
ATOM 1143 C C . ILE A 1 156 ? -28.726 -3.466 25.353 1.00 46.89 146 ILE A C 1
ATOM 1144 O O . ILE A 1 156 ? -29.105 -3.720 26.498 1.00 52.00 146 ILE A O 1
ATOM 1149 N N . TYR A 1 157 ? -27.510 -3.072 25.036 1.00 46.41 147 TYR A N 1
ATOM 1150 C CA . TYR A 1 157 ? -26.397 -2.892 25.996 1.00 52.22 147 TYR A CA 1
ATOM 1151 C C . TYR A 1 157 ? -26.307 -1.439 26.467 1.00 54.10 147 TYR A C 1
ATOM 1152 O O . TYR A 1 157 ? -26.137 -0.553 25.656 1.00 53.74 147 TYR A O 1
ATOM 1161 N N . PRO A 1 158 ? -26.537 -1.190 27.767 1.00 61.64 148 PRO A N 1
ATOM 1162 C CA . PRO A 1 158 ? -26.453 0.209 28.226 1.00 64.21 148 PRO A CA 1
ATOM 1163 C C . PRO A 1 158 ? -24.996 0.692 28.317 1.00 65.12 148 PRO A C 1
ATOM 1164 O O . PRO A 1 158 ? -24.107 -0.124 28.124 1.00 68.00 148 PRO A O 1
ATOM 1168 N N . PRO A 1 159 ? -24.769 1.990 28.583 1.00 64.78 149 PRO A N 1
ATOM 1169 C CA . PRO A 1 159 ? -23.395 2.506 28.700 1.00 71.16 149 PRO A CA 1
ATOM 1170 C C . PRO A 1 159 ? -22.654 1.817 29.818 1.00 75.42 149 PRO A C 1
ATOM 1171 O O . PRO A 1 159 ? -23.285 1.504 30.849 1.00 74.70 149 PRO A O 1
ATOM 1175 N N . SER A 1 160 ? -21.410 1.438 29.524 1.00 84.13 150 SER A N 1
ATOM 1176 C CA . SER A 1 160 ? -20.593 0.598 30.386 1.00 99.12 150 SER A CA 1
ATOM 1177 C C . SER A 1 160 ? -19.521 1.352 31.204 1.00 104.41 150 SER A C 1
ATOM 1178 O O . SER A 1 160 ? -18.766 2.174 30.681 1.00 103.02 150 SER A O 1
ATOM 1181 N N . GLY B 1 9 ? -75.205 1.410 21.340 1.00 90.43 -1 GLY B N 1
ATOM 1182 C CA . GLY B 1 9 ? -74.398 1.689 20.102 1.00 90.98 -1 GLY B CA 1
ATOM 1183 C C . GLY B 1 9 ? -73.105 2.450 20.385 1.00 91.22 -1 GLY B C 1
ATOM 1184 O O . GLY B 1 9 ? -72.302 2.019 21.213 1.00 88.65 -1 GLY B O 1
ATOM 1185 N N . GLY B 1 10 ? -72.895 3.564 19.685 1.00 85.52 0 GLY B N 1
ATOM 1186 C CA . GLY B 1 10 ? -71.740 4.419 19.933 1.00 84.22 0 GLY B CA 1
ATOM 1187 C C . GLY B 1 10 ? -71.901 5.277 21.177 1.00 79.12 0 GLY B C 1
ATOM 1188 O O . GLY B 1 10 ? -72.975 5.821 21.430 1.00 78.12 0 GLY B O 1
ATOM 1189 N N . MET B 1 11 ? -70.818 5.419 21.924 1.00 74.67 1 MET B N 1
ATOM 1190 C CA . MET B 1 11 ? -70.774 6.250 23.125 1.00 75.15 1 MET B CA 1
ATOM 1191 C C . MET B 1 11 ? -69.805 7.446 22.944 1.00 68.19 1 MET B C 1
ATOM 1192 O O . MET B 1 11 ? -68.758 7.316 22.322 1.00 61.27 1 MET B O 1
ATOM 1197 N N . ILE B 1 12 ? -70.116 8.575 23.580 1.00 65.59 2 ILE B N 1
ATOM 1198 C CA . ILE B 1 12 ? -69.159 9.679 23.732 1.00 61.02 2 ILE B CA 1
ATOM 1199 C C . ILE B 1 12 ? -68.626 9.637 25.168 1.00 57.38 2 ILE B C 1
ATOM 1200 O O . ILE B 1 12 ? -69.377 9.851 26.107 1.00 59.03 2 ILE B O 1
ATOM 1205 N N . THR B 1 13 ? -67.353 9.317 25.329 1.00 54.56 3 THR B N 1
ATOM 1206 C CA . THR B 1 13 ? -66.759 9.085 26.653 1.00 58.62 3 THR B CA 1
ATOM 1207 C C . THR B 1 13 ? -65.649 10.112 26.979 1.00 58.78 3 THR B C 1
ATOM 1208 O O . THR B 1 13 ? -65.072 10.747 26.082 1.00 58.68 3 THR B O 1
ATOM 1212 N N . TYR B 1 14 ? -65.368 10.244 28.260 1.00 58.65 4 TYR B N 1
ATOM 1213 C CA . TYR B 1 14 ? -64.345 11.163 28.771 1.00 59.70 4 TYR B CA 1
ATOM 1214 C C . TYR B 1 14 ? -63.040 10.433 28.767 1.00 59.50 4 TYR B C 1
ATOM 1215 O O . TYR B 1 14 ? -62.903 9.444 29.428 1.00 63.99 4 TYR B O 1
ATOM 1224 N N . GLY B 1 15 ? -62.093 10.881 27.975 1.00 60.36 5 GLY B N 1
ATOM 1225 C CA . GLY B 1 15 ? -60.808 10.220 27.917 1.00 61.26 5 GLY B CA 1
ATOM 1226 C C . GLY B 1 15 ? -59.916 10.719 29.051 1.00 66.76 5 GLY B C 1
ATOM 1227 O O . GLY B 1 15 ? -60.059 11.838 29.520 1.00 70.04 5 GLY B O 1
ATOM 1228 N N . SER B 1 16 ? -58.933 9.923 29.437 1.00 69.97 6 SER B N 1
ATOM 1229 C CA . SER B 1 16 ? -57.861 10.435 30.285 1.00 76.17 6 SER B CA 1
ATOM 1230 C C . SER B 1 16 ? -56.556 9.716 30.057 1.00 75.49 6 SER B C 1
ATOM 1231 O O . SER B 1 16 ? -56.506 8.628 29.517 1.00 76.86 6 SER B O 1
ATOM 1234 N N . GLY B 1 17 ? -55.489 10.396 30.429 1.00 78.23 7 GLY B N 1
ATOM 1235 C CA . GLY B 1 17 ? -54.150 9.967 30.092 1.00 78.54 7 GLY B CA 1
ATOM 1236 C C . GLY B 1 17 ? -53.796 10.428 28.693 1.00 72.76 7 GLY B C 1
ATOM 1237 O O . GLY B 1 17 ? -54.227 11.477 28.248 1.00 70.18 7 GLY B O 1
ATOM 1238 N N . ASP B 1 18 ? -52.955 9.647 28.038 1.00 74.36 8 ASP B N 1
ATOM 1239 C CA . ASP B 1 18 ? -52.250 10.047 26.834 1.00 74.70 8 ASP B CA 1
ATOM 1240 C C . ASP B 1 18 ? -53.083 9.653 25.647 1.00 72.14 8 ASP B C 1
ATOM 1241 O O . ASP B 1 18 ? -53.291 8.465 25.392 1.00 73.19 8 ASP B O 1
ATOM 1246 N N . LEU B 1 19 ? -53.556 10.658 24.914 1.00 69.36 9 LEU B N 1
ATOM 1247 C CA . LEU B 1 19 ? -54.347 10.436 23.710 1.00 68.34 9 LEU B CA 1
ATOM 1248 C C . LEU B 1 19 ? -53.712 9.451 22.730 1.00 67.18 9 LEU B C 1
ATOM 1249 O O . LEU B 1 19 ? -54.412 8.659 22.131 1.00 64.07 9 LEU B O 1
ATOM 1254 N N . LEU B 1 20 ? -52.403 9.490 22.581 1.00 70.45 10 LEU B N 1
ATOM 1255 C CA . LEU B 1 20 ? -51.727 8.580 21.641 1.00 75.40 10 LEU B CA 1
ATOM 1256 C C . LEU B 1 20 ? -51.814 7.114 22.031 1.00 76.45 10 LEU B C 1
ATOM 1257 O O . LEU B 1 20 ? -51.593 6.243 21.185 1.00 80.35 10 LEU B O 1
ATOM 1262 N N . ARG B 1 21 ? -52.158 6.832 23.281 1.00 74.39 11 ARG B N 1
ATOM 1263 C CA . ARG B 1 21 ? -52.3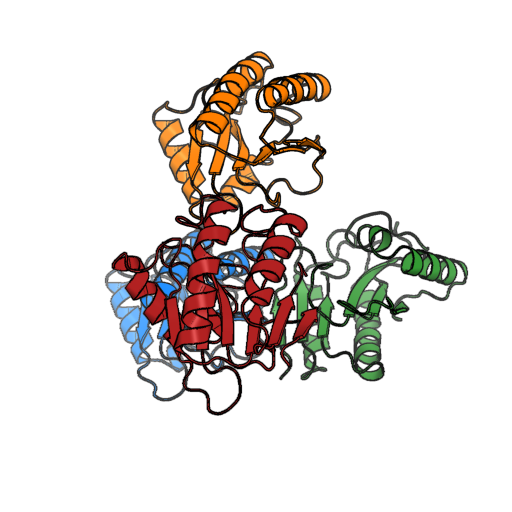57 5.452 23.701 1.00 81.94 11 ARG B CA 1
ATOM 1264 C C . ARG B 1 21 ? -53.822 5.028 23.692 1.00 78.81 11 ARG B C 1
ATOM 1265 O O . ARG B 1 21 ? -54.160 3.972 24.201 1.00 76.40 11 ARG B O 1
ATOM 1273 N N . ALA B 1 22 ? -54.682 5.836 23.087 1.00 73.54 12 ALA B N 1
ATOM 1274 C CA . ALA B 1 22 ? -56.082 5.495 22.995 1.00 73.01 12 ALA B CA 1
ATOM 1275 C C . ALA B 1 22 ? -56.248 4.246 22.136 1.00 74.62 12 ALA B C 1
ATOM 1276 O O . ALA B 1 22 ? -55.509 4.033 21.174 1.00 73.27 12 ALA B O 1
ATOM 1278 N N . ASP B 1 23 ? -57.195 3.404 22.531 1.00 80.79 13 ASP B N 1
ATOM 1279 C CA . ASP B 1 23 ? -57.452 2.151 21.838 1.00 85.02 13 ASP B CA 1
ATOM 1280 C C . ASP B 1 23 ? -58.584 2.402 20.859 1.00 79.31 13 ASP B C 1
ATOM 1281 O O . ASP B 1 23 ? -59.698 1.899 21.015 1.00 82.91 13 ASP B O 1
ATOM 1286 N N . THR B 1 24 ? -58.297 3.226 19.870 1.00 69.96 14 THR B N 1
ATOM 1287 C CA . THR B 1 24 ? -59.302 3.609 18.906 1.00 66.63 14 THR B CA 1
ATOM 1288 C C . THR B 1 24 ? -58.777 3.370 17.491 1.00 64.31 14 THR B C 1
ATOM 1289 O O . THR B 1 24 ? -57.593 3.225 17.257 1.00 68.51 14 THR B O 1
ATOM 1293 N N . GLU B 1 25 ? -59.699 3.360 16.557 1.00 63.61 15 GLU B N 1
ATOM 1294 C CA . GLU B 1 25 ? -59.383 3.160 15.152 1.00 68.79 15 GLU B CA 1
ATOM 1295 C C . GLU B 1 25 ? -58.721 4.402 14.505 1.00 65.33 15 GLU B C 1
ATOM 1296 O O . GLU B 1 25 ? -57.870 4.262 13.642 1.00 61.93 15 GLU B O 1
ATOM 1302 N N . ALA B 1 26 ? -59.112 5.616 14.960 1.00 60.52 16 ALA B N 1
ATOM 1303 C CA . ALA B 1 26 ? -58.490 6.849 14.537 1.00 57.32 16 ALA B CA 1
ATOM 1304 C C . ALA B 1 26 ? -58.034 7.680 15.715 1.00 56.59 16 ALA B C 1
ATOM 1305 O O . ALA B 1 26 ? -58.653 7.662 16.791 1.00 54.10 16 ALA B O 1
ATOM 1307 N N . LEU B 1 27 ? -57.003 8.489 15.473 1.00 55.49 17 LEU B N 1
ATOM 1308 C CA . LEU B 1 27 ? -56.609 9.549 16.413 1.00 57.10 17 LEU B CA 1
ATOM 1309 C C . LEU B 1 27 ? -56.660 10.869 15.708 1.00 56.19 17 LEU B C 1
ATOM 1310 O O . LEU B 1 27 ? -56.249 10.952 14.556 1.00 59.69 17 LEU B O 1
ATOM 1315 N N . VAL B 1 28 ? -57.181 11.892 16.387 1.00 54.91 18 VAL B N 1
ATOM 1316 C CA . VAL B 1 28 ? -57.142 13.254 15.877 1.00 53.79 18 VAL B CA 1
ATOM 1317 C C . VAL B 1 28 ? -55.974 14.070 16.436 1.00 55.12 18 VAL B C 1
ATOM 1318 O O . VAL B 1 28 ? -55.691 14.056 17.628 1.00 52.55 18 VAL B O 1
ATOM 1322 N N . ASN B 1 29 ? -55.271 14.729 15.530 1.00 56.09 19 ASN B N 1
ATOM 1323 C CA . ASN B 1 29 ? -54.139 15.603 15.829 1.00 60.32 19 ASN B CA 1
ATOM 1324 C C . ASN B 1 29 ? -54.536 17.025 15.451 1.00 60.15 19 ASN B C 1
ATOM 1325 O O . ASN B 1 29 ? -55.422 17.201 14.601 1.00 58.38 19 ASN B O 1
ATOM 1330 N N . THR B 1 30 ? -53.978 18.022 16.142 1.00 60.49 20 THR B N 1
ATOM 1331 C CA . THR B 1 30 ? -54.305 19.442 15.891 1.00 59.44 20 THR B CA 1
ATOM 1332 C C . THR B 1 30 ? -53.099 20.040 15.255 1.00 61.70 20 THR B C 1
ATOM 1333 O O . THR B 1 30 ? -52.001 19.906 15.793 1.00 61.56 20 THR B O 1
ATOM 1337 N N . VAL B 1 31 ? -53.291 20.645 14.080 1.00 60.46 21 VAL B N 1
ATOM 1338 C CA . VAL B 1 31 ? -52.187 21.150 13.271 1.00 61.88 21 VAL B CA 1
ATOM 1339 C C . VAL B 1 31 ? -52.428 22.545 12.728 1.00 63.05 21 VAL B C 1
ATOM 1340 O O . VAL B 1 31 ? -53.554 23.053 12.741 1.00 67.34 21 VAL B O 1
ATOM 1344 N N . ASN B 1 32 ? -51.328 23.139 12.300 1.00 64.48 22 ASN B N 1
ATOM 1345 C CA . ASN B 1 32 ? -51.302 24.356 11.536 1.00 66.55 22 ASN B CA 1
ATOM 1346 C C . ASN B 1 32 ? -51.154 23.993 10.067 1.00 67.89 22 ASN B C 1
ATOM 1347 O O . ASN B 1 32 ? -50.862 22.833 9.749 1.00 67.95 22 ASN B O 1
ATOM 1352 N N . CYS B 1 33 ? -51.358 24.993 9.196 1.00 67.96 23 CYS B N 1
ATOM 1353 C CA . CYS B 1 33 ? -51.273 24.814 7.752 1.00 69.22 23 CYS B CA 1
ATOM 1354 C C . CYS B 1 33 ? -49.883 25.106 7.134 1.00 72.39 23 CYS B C 1
ATOM 1355 O O . CYS B 1 33 ? -49.751 25.111 5.905 1.00 68.63 23 CYS B O 1
ATOM 1358 N N . VAL B 1 34 ? -48.857 25.331 7.952 1.00 75.73 24 VAL B N 1
ATOM 1359 C CA . VAL B 1 34 ? -47.549 25.710 7.416 1.00 82.03 24 VAL B CA 1
ATOM 1360 C C . VAL B 1 34 ? -46.454 24.670 7.667 1.00 82.83 24 VAL B C 1
ATOM 1361 O O . VAL B 1 34 ? -45.263 24.966 7.545 1.00 87.63 24 VAL B O 1
ATOM 1365 N N . GLY B 1 35 ? -46.844 23.456 7.992 1.00 82.68 25 GLY B N 1
ATOM 1366 C CA . GLY B 1 35 ? -45.917 22.332 7.920 1.00 85.61 25 GLY B CA 1
ATOM 1367 C C . GLY B 1 35 ? -45.033 22.166 9.130 1.00 87.93 25 GLY B C 1
ATOM 1368 O O . GLY B 1 35 ? -43.960 21.586 9.037 1.00 93.43 25 GLY B O 1
ATOM 1369 N N . VAL B 1 36 ? -45.493 22.627 10.288 1.00 89.94 26 VAL B N 1
ATOM 1370 C CA . VAL B 1 36 ? -44.694 22.561 11.508 1.00 95.70 26 VAL B CA 1
ATOM 1371 C C . VAL B 1 36 ? -45.477 21.920 12.651 1.00 94.56 26 VAL B C 1
ATOM 1372 O O . VAL B 1 36 ? -46.537 22.403 13.026 1.00 86.86 26 VAL B O 1
ATOM 1376 N N . MET B 1 37 ? -44.926 20.836 13.190 1.00 94.45 27 MET B N 1
ATOM 1377 C CA . MET B 1 37 ? -45.443 20.176 14.391 1.00 92.16 27 MET B CA 1
ATOM 1378 C C . MET B 1 37 ? -44.329 20.265 15.432 1.00 94.31 27 MET B C 1
ATOM 1379 O O . MET B 1 37 ? -43.537 19.337 15.593 1.00 96.18 27 MET B O 1
ATOM 1384 N N . GLY B 1 38 ? -44.258 21.406 16.106 1.00 96.19 28 GLY B N 1
ATOM 1385 C CA . GLY B 1 38 ? -43.117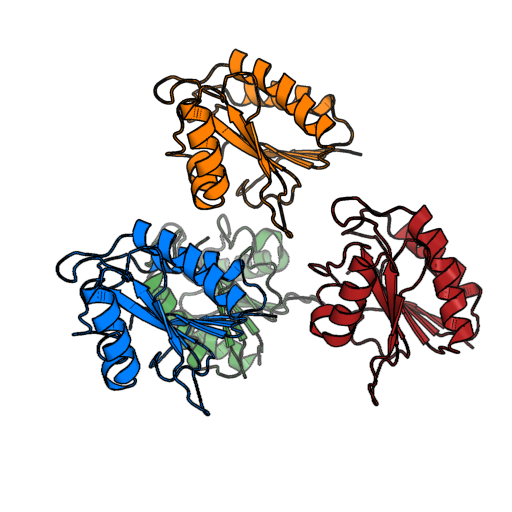 21.752 16.955 1.00 100.56 28 GLY B CA 1
ATOM 1386 C C . GLY B 1 38 ? -43.368 21.695 18.444 1.00 100.70 28 GLY B C 1
ATOM 1387 O O . GLY B 1 38 ? -42.424 21.644 19.192 1.00 103.15 28 GLY B O 1
ATOM 1388 N N . LYS B 1 39 ? -44.615 21.731 18.892 1.00 100.81 29 LYS B N 1
ATOM 1389 C CA . LYS B 1 39 ? -44.885 21.595 20.320 1.00 105.40 29 LYS B CA 1
ATOM 1390 C C . LYS B 1 39 ? -46.222 20.921 20.557 1.00 99.30 29 LYS B C 1
ATOM 1391 O O . LYS B 1 39 ? -46.968 20.638 19.608 1.00 94.13 29 LYS B O 1
ATOM 1397 N N . GLY B 1 40 ? -46.498 20.644 21.828 1.00 96.04 30 GLY B N 1
ATOM 1398 C CA . GLY B 1 40 ? -47.770 20.074 22.243 1.00 94.51 30 GLY B CA 1
ATOM 1399 C C . GLY B 1 40 ? -48.020 18.708 21.645 1.00 89.67 30 GLY B C 1
ATOM 1400 O O . GLY B 1 40 ? -47.089 17.945 21.353 1.00 90.68 30 GLY B O 1
ATOM 1401 N N . ILE B 1 41 ? -49.287 18.398 21.445 1.00 85.24 31 ILE B N 1
ATOM 1402 C CA . ILE B 1 41 ? -49.672 17.043 21.027 1.00 78.43 31 ILE B CA 1
ATOM 1403 C C . ILE B 1 41 ? -49.171 16.746 19.609 1.00 71.22 31 ILE B C 1
ATOM 1404 O O . ILE B 1 41 ? -48.748 15.647 19.319 1.00 67.21 31 ILE B O 1
ATOM 1409 N N . ALA B 1 42 ? -49.121 17.762 18.763 1.00 71.86 32 ALA B N 1
ATOM 1410 C CA . ALA B 1 42 ? -48.571 17.612 17.411 1.00 71.26 32 ALA B CA 1
ATOM 1411 C C . ALA B 1 42 ? -47.122 17.127 17.427 1.00 74.44 32 ALA B C 1
ATOM 1412 O O . ALA B 1 42 ? -46.745 16.260 16.619 1.00 75.81 32 ALA B O 1
ATOM 1414 N N . LEU B 1 43 ? -46.311 17.643 18.359 1.00 77.66 33 LEU B N 1
ATOM 1415 C CA . LEU B 1 43 ? -44.930 17.173 18.480 1.00 80.97 33 LEU B CA 1
ATOM 1416 C C . LEU B 1 43 ? -44.915 15.680 18.789 1.00 80.90 33 LEU B C 1
ATOM 1417 O O . LEU B 1 43 ? -44.160 14.934 18.173 1.00 83.26 33 LEU B O 1
ATOM 1422 N N . GLN B 1 44 ? -45.765 15.248 19.711 1.00 81.97 34 GLN B N 1
ATOM 1423 C CA . GLN B 1 44 ? -45.844 13.817 20.057 1.00 83.03 34 GLN B CA 1
ATOM 1424 C C . GLN B 1 44 ? -46.261 12.988 18.816 1.00 79.63 34 GLN B C 1
ATOM 1425 O O . GLN B 1 44 ? -45.716 11.936 18.568 1.00 80.33 34 GLN B O 1
ATOM 1431 N N . PHE B 1 45 ? -47.217 13.486 18.020 1.00 79.36 35 PHE B N 1
ATOM 1432 C CA . PHE B 1 45 ? -47.609 12.789 16.773 1.00 78.15 35 PHE B CA 1
ATOM 1433 C C . PHE B 1 45 ? -46.444 12.699 15.760 1.00 79.57 35 PHE B C 1
ATOM 1434 O O . PHE B 1 45 ? -46.264 11.677 15.120 1.00 80.62 35 PHE B O 1
ATOM 1442 N N . LYS B 1 46 ? -45.668 13.762 15.634 1.00 82.57 36 LYS B N 1
ATOM 1443 C CA . LYS B 1 46 ? -44.495 13.759 14.754 1.00 91.65 36 LYS B CA 1
ATOM 1444 C C . LYS B 1 46 ? -43.445 12.704 15.174 1.00 93.61 36 LYS B C 1
ATOM 1445 O O . LYS B 1 46 ? -42.909 11.976 14.334 1.00 99.40 36 LYS B O 1
ATOM 1451 N N . ARG B 1 47 ? -43.206 12.586 16.469 1.00 92.06 37 ARG B N 1
ATOM 1452 C CA . ARG B 1 47 ? -42.229 11.624 16.979 1.00 96.04 37 ARG B CA 1
ATOM 1453 C C . ARG B 1 47 ? -42.685 10.176 16.806 1.00 95.29 37 ARG B C 1
ATOM 1454 O O . ARG B 1 47 ? -41.878 9.289 16.558 1.00 101.24 37 ARG B O 1
ATOM 1462 N N . ARG B 1 48 ? -43.975 9.931 16.940 1.00 88.85 38 ARG B N 1
ATOM 1463 C CA . ARG B 1 48 ? -44.515 8.585 16.798 1.00 89.07 38 ARG B CA 1
ATOM 1464 C C . ARG B 1 48 ? -44.722 8.178 15.330 1.00 87.24 38 ARG B C 1
ATOM 1465 O O . ARG B 1 48 ? -44.604 7.010 15.018 1.00 85.44 38 ARG B O 1
ATOM 1473 N N . TYR B 1 49 ? -45.084 9.124 14.456 1.00 86.52 39 TYR B N 1
ATOM 1474 C CA . TYR B 1 49 ? -45.476 8.821 13.063 1.00 86.63 39 TYR B CA 1
ATOM 1475 C C . TYR B 1 49 ? -44.693 9.690 12.087 1.00 90.48 39 TYR B C 1
ATOM 1476 O O . TYR B 1 49 ? -45.247 10.544 11.416 1.00 88.67 39 TYR B O 1
ATOM 1485 N N . PRO B 1 50 ? -43.390 9.465 11.987 1.00 94.95 40 PRO B N 1
ATOM 1486 C CA . PRO B 1 50 ? -42.545 10.335 11.149 1.00 97.29 40 PRO B CA 1
ATOM 1487 C C . PRO B 1 50 ? -42.944 10.402 9.655 1.00 98.40 40 PRO B C 1
ATOM 1488 O O . PRO B 1 50 ? -42.749 11.446 9.008 1.00 95.77 40 PRO B O 1
ATOM 1492 N N . GLU B 1 51 ? -43.472 9.296 9.123 1.00 100.93 41 GLU B N 1
ATOM 1493 C CA . GLU B 1 51 ? -43.889 9.219 7.711 1.00 100.19 41 GLU B CA 1
ATOM 1494 C C . GLU B 1 51 ? -45.104 10.061 7.484 1.00 91.71 41 GLU B C 1
ATOM 1495 O O . GLU B 1 51 ? -45.202 10.781 6.498 1.00 92.15 41 GLU B O 1
ATOM 1501 N N . MET B 1 52 ? -46.009 9.993 8.446 1.00 91.26 42 MET B N 1
ATOM 1502 C CA . MET B 1 52 ? -47.156 10.899 8.503 1.00 86.24 42 MET B CA 1
ATOM 1503 C C . MET B 1 52 ? -46.717 12.347 8.435 1.00 82.95 42 MET B C 1
ATOM 1504 O O . MET B 1 52 ? -47.227 13.102 7.609 1.00 81.67 42 MET B O 1
ATOM 1509 N N . PHE B 1 53 ? -45.767 12.740 9.279 1.00 83.08 43 PHE B N 1
ATOM 1510 C CA . PHE B 1 53 ? -45.292 14.129 9.268 1.00 84.61 43 PHE B CA 1
ATOM 1511 C C . PHE B 1 53 ? -44.733 14.540 7.911 1.00 87.70 43 PHE B C 1
ATOM 1512 O O . PHE B 1 53 ? -44.980 15.662 7.452 1.00 88.25 43 PHE B O 1
ATOM 1520 N N . THR B 1 54 ? -43.929 13.657 7.324 1.00 89.83 44 THR B N 1
ATOM 1521 C CA . THR B 1 54 ? -43.301 13.918 6.035 1.00 95.08 44 THR B CA 1
ATOM 1522 C C . THR B 1 54 ? -44.382 14.159 5.008 1.00 95.03 44 THR B C 1
ATOM 1523 O O . THR B 1 54 ? -44.248 15.051 4.183 1.00 97.11 44 THR B O 1
ATOM 1527 N N . ALA B 1 55 ? -45.458 13.370 5.064 1.00 92.92 45 ALA B N 1
ATOM 1528 C CA . ALA B 1 55 ? -46.560 13.557 4.110 1.00 93.30 45 ALA B CA 1
ATOM 1529 C C . ALA B 1 55 ? -47.273 14.903 4.338 1.00 90.65 45 ALA B C 1
ATOM 1530 O O . ALA B 1 55 ? -47.502 15.650 3.390 1.00 96.58 45 ALA B O 1
ATOM 1532 N N . TYR B 1 56 ? -47.594 15.183 5.602 1.00 87.34 46 TYR B N 1
ATOM 1533 C CA . TYR B 1 56 ? -48.168 16.464 6.059 1.00 83.11 46 TYR B CA 1
ATOM 1534 C C . TYR B 1 56 ? -47.339 17.665 5.657 1.00 85.64 46 TYR B C 1
ATOM 1535 O O . TYR B 1 56 ? -47.886 18.687 5.220 1.00 92.64 46 TYR B O 1
ATOM 1544 N N . GLU B 1 57 ? -46.028 17.559 5.827 1.00 92.26 47 GLU B N 1
ATOM 1545 C CA . GLU B 1 57 ? -45.125 18.644 5.459 1.00 95.70 47 GLU B CA 1
ATOM 1546 C C . GLU B 1 57 ? -45.155 18.888 3.950 1.00 97.25 47 GLU B C 1
ATOM 1547 O O . GLU B 1 57 ? -45.197 20.043 3.518 1.00 99.47 47 GLU B O 1
ATOM 1553 N N . LYS B 1 58 ? -45.160 17.825 3.154 1.00 100.87 48 LYS B N 1
ATOM 1554 C CA . LYS B 1 58 ? -45.262 17.998 1.699 1.00 108.60 48 LYS B CA 1
ATOM 1555 C C . LYS B 1 58 ? -46.562 18.677 1.313 1.00 104.26 48 LYS B C 1
ATOM 1556 O O . LYS B 1 58 ? -46.566 19.618 0.522 1.00 107.19 48 LYS B O 1
ATOM 1562 N N . ALA B 1 59 ? -47.657 18.207 1.896 1.00 96.42 49 ALA B N 1
ATOM 1563 C CA . ALA B 1 59 ? -48.969 18.762 1.608 1.00 91.96 49 ALA B CA 1
ATOM 1564 C C . ALA B 1 59 ? -49.089 20.233 2.019 1.00 87.79 49 ALA B C 1
ATOM 1565 O O . ALA B 1 59 ? -49.751 21.007 1.338 1.00 86.91 49 ALA B O 1
ATOM 1567 N N . CYS B 1 60 ? -48.457 20.609 3.128 1.00 87.53 50 CYS B N 1
ATOM 1568 C CA . CYS B 1 60 ? -48.451 22.004 3.557 1.00 89.13 50 CYS B CA 1
ATOM 1569 C C . CYS B 1 60 ? -47.672 22.899 2.590 1.00 96.90 50 CYS B C 1
ATOM 1570 O O . CYS B 1 60 ? -48.159 23.976 2.254 1.00 93.99 50 CYS B O 1
ATOM 1573 N N . LYS B 1 61 ? -46.506 22.432 2.109 1.00 107.89 51 LYS B N 1
ATOM 1574 C CA . LYS B 1 61 ? -45.694 23.202 1.128 1.00 112.43 51 LYS B CA 1
ATOM 1575 C C . LYS B 1 61 ? -46.484 23.420 -0.153 1.00 110.68 51 LYS B C 1
ATOM 1576 O O . LYS B 1 61 ? -46.380 24.462 -0.760 1.00 108.37 51 LYS B O 1
ATOM 1582 N N . ARG B 1 62 ? -47.291 22.440 -0.545 1.00 107.31 52 ARG B N 1
ATOM 1583 C CA . ARG B 1 62 ? -48.097 22.563 -1.755 1.00 101.79 52 ARG B CA 1
ATOM 1584 C C . ARG B 1 62 ? -49.448 23.227 -1.551 1.00 91.09 52 ARG B C 1
ATOM 1585 O O . ARG B 1 62 ? -50.208 23.315 -2.482 1.00 87.68 52 ARG B O 1
ATOM 1593 N N . GLY B 1 63 ? -49.745 23.722 -0.353 1.00 89.96 53 GLY B N 1
ATOM 1594 C CA . GLY B 1 63 ? -51.002 24.449 -0.099 1.00 86.50 53 GLY B CA 1
ATOM 1595 C C . GLY B 1 63 ? -52.253 23.582 0.031 1.00 85.27 53 GLY B C 1
ATOM 1596 O O . GLY B 1 63 ? -53.382 24.087 -0.086 1.00 81.36 53 GLY B O 1
ATOM 1597 N N . GLU B 1 64 ? -52.068 22.288 0.293 1.00 80.93 54 GLU B N 1
ATOM 1598 C CA . GLU B 1 64 ? -53.173 21.313 0.302 1.00 83.61 54 GLU B CA 1
ATOM 1599 C C . GLU B 1 64 ? -53.882 21.256 1.660 1.00 78.78 54 GLU B C 1
ATOM 1600 O O . GLU B 1 64 ? -54.997 20.759 1.744 1.00 70.98 54 GLU B O 1
ATOM 1606 N N . VAL B 1 65 ? -53.202 21.703 2.713 1.00 79.02 55 VAL B N 1
ATOM 1607 C CA . VAL B 1 65 ? -53.749 21.726 4.076 1.00 75.55 55 VAL B CA 1
ATOM 1608 C C . VAL B 1 65 ? -54.354 23.121 4.329 1.00 73.89 55 VAL B C 1
ATOM 1609 O O . VAL B 1 65 ? -53.645 24.119 4.281 1.00 74.21 55 VAL B O 1
ATOM 1613 N N . THR B 1 66 ? -55.644 23.141 4.651 1.00 66.53 56 THR B N 1
ATOM 1614 C CA . THR B 1 66 ? -56.399 24.327 4.881 1.00 68.11 56 THR B CA 1
ATOM 1615 C C . THR B 1 66 ? -57.412 24.149 5.995 1.00 64.67 56 THR B C 1
ATOM 1616 O O . THR B 1 66 ? -57.823 23.030 6.316 1.00 63.85 56 THR B O 1
ATOM 1620 N N . ILE B 1 67 ? -57.818 25.266 6.576 1.00 60.70 57 ILE B N 1
ATOM 1621 C CA . ILE B 1 67 ? -58.893 25.283 7.543 1.00 60.67 57 ILE B CA 1
ATOM 1622 C C . ILE B 1 67 ? -60.122 24.661 6.885 1.00 63.68 57 ILE B C 1
ATOM 1623 O O . ILE B 1 67 ? -60.461 24.996 5.741 1.00 64.13 57 ILE B O 1
ATOM 1628 N N . GLY B 1 68 ? -60.767 23.745 7.592 1.00 61.57 58 GLY B N 1
ATOM 1629 C CA . GLY B 1 68 ? -62.073 23.209 7.186 1.00 62.26 58 GLY B CA 1
ATOM 1630 C C . GLY B 1 68 ? -61.972 21.860 6.492 1.00 63.45 58 GLY B C 1
ATOM 1631 O O . GLY B 1 68 ? -62.960 21.323 6.017 1.00 62.42 58 GLY B O 1
ATOM 1632 N N . LYS B 1 69 ? -60.761 21.349 6.383 1.00 64.87 59 LYS B N 1
ATOM 1633 C CA . LYS B 1 69 ? -60.470 20.143 5.616 1.00 71.53 59 LYS B CA 1
ATOM 1634 C C . LYS B 1 69 ? -59.489 19.283 6.423 1.00 65.97 59 LYS B C 1
ATOM 1635 O O . LYS B 1 69 ? -58.395 19.732 6.736 1.00 66.79 59 LYS B O 1
ATOM 1641 N N . MET B 1 70 ? -59.886 18.052 6.743 1.00 59.30 60 MET B N 1
ATOM 1642 C CA . MET B 1 70 ? -58.994 17.119 7.392 1.00 55.74 60 MET B CA 1
ATOM 1643 C C . MET B 1 70 ? -57.903 16.714 6.419 1.00 57.14 60 MET B C 1
ATOM 1644 O O . MET B 1 70 ? -58.153 16.547 5.209 1.00 57.97 60 MET B O 1
ATOM 1649 N N . PHE B 1 71 ? -56.699 16.530 6.948 1.00 58.01 61 PHE B N 1
ATOM 1650 C CA . PHE B 1 71 ? -55.639 15.854 6.212 1.00 60.62 61 PHE B CA 1
ATOM 1651 C C . PHE B 1 71 ? -55.418 14.474 6.864 1.00 63.58 61 PHE B C 1
ATOM 1652 O O . PHE B 1 71 ? -54.861 14.367 7.957 1.00 62.04 61 PHE B O 1
ATOM 1660 N N . VAL B 1 72 ? -55.832 13.426 6.157 1.00 65.13 62 VAL B N 1
ATOM 1661 C CA . VAL B 1 72 ? -55.908 12.090 6.712 1.00 68.70 62 VAL B CA 1
ATOM 1662 C C . VAL B 1 72 ? -54.814 11.191 6.175 1.00 72.66 62 VAL B C 1
ATOM 1663 O O . VAL B 1 72 ? -54.521 11.208 4.989 1.00 75.28 62 VAL B O 1
ATOM 1667 N N . VAL B 1 73 ? -54.184 10.422 7.055 1.00 74.81 63 VAL B N 1
ATOM 1668 C CA . VAL B 1 73 ? -53.150 9.517 6.623 1.00 82.33 63 VAL B CA 1
ATOM 1669 C C . VAL B 1 73 ? -53.295 8.185 7.358 1.00 83.89 63 VAL B C 1
ATOM 1670 O O . VAL B 1 73 ? -53.682 8.127 8.529 1.00 82.48 63 VAL B O 1
ATOM 1674 N N . ASP B 1 74 ? -52.982 7.122 6.646 1.00 90.37 64 ASP B N 1
ATOM 1675 C CA . ASP B 1 74 ? -53.028 5.791 7.202 1.00 95.35 64 ASP B CA 1
ATOM 1676 C C . ASP B 1 74 ? -51.720 5.475 7.891 1.00 93.79 64 ASP B C 1
ATOM 1677 O O . ASP B 1 74 ? -50.669 5.744 7.348 1.00 90.46 64 ASP B O 1
ATOM 1682 N N . THR B 1 75 ? -51.803 4.872 9.072 1.00 92.07 65 THR B N 1
ATOM 1683 C CA . THR B 1 75 ? -50.618 4.451 9.812 1.00 94.27 65 THR B CA 1
ATOM 1684 C C . THR B 1 75 ? -50.005 3.175 9.227 1.00 102.69 65 THR B C 1
ATOM 1685 O O . THR B 1 75 ? -48.793 2.982 9.301 1.00 105.62 65 THR B O 1
ATOM 1689 N N . GLY B 1 76 ? -50.843 2.290 8.683 1.00 108.40 66 GLY B N 1
ATOM 1690 C CA . GLY B 1 76 ? -50.386 0.972 8.230 1.00 116.58 66 GLY B CA 1
ATOM 1691 C C . GLY B 1 76 ? -49.973 0.030 9.357 1.00 123.35 66 GLY B C 1
ATOM 1692 O O . GLY B 1 76 ? -49.187 -0.894 9.141 1.00 122.91 66 GLY B O 1
ATOM 1693 N N . GLN B 1 77 ? -50.503 0.262 10.558 1.00 123.69 67 GLN B N 1
ATOM 1694 C CA . GLN B 1 77 ? -50.177 -0.531 11.734 1.00 122.38 67 GLN B CA 1
ATOM 1695 C C . GLN B 1 77 ? -51.187 -1.654 11.833 1.00 125.67 67 GLN B C 1
ATOM 1696 O O . GLN B 1 77 ? -52.399 -1.420 11.745 1.00 121.89 67 GLN B O 1
ATOM 1702 N N . LEU B 1 78 ? -50.687 -2.866 12.035 1.00 127.85 68 LEU B N 1
ATOM 1703 C CA . LEU B 1 78 ? -51.543 -4.011 12.318 1.00 131.83 68 LEU B CA 1
ATOM 1704 C C . LEU B 1 78 ? -52.247 -3.893 13.677 1.00 124.37 68 LEU B C 1
ATOM 1705 O O . LEU B 1 78 ? -53.384 -4.317 13.813 1.00 113.65 68 LEU B O 1
ATOM 1710 N N . ASP B 1 79 ? -51.557 -3.294 14.653 1.00 121.74 69 ASP B N 1
ATOM 1711 C CA . ASP B 1 79 ? -52.073 -3.075 16.027 1.00 115.43 69 ASP B CA 1
ATOM 1712 C C . ASP B 1 79 ? -52.272 -1.598 16.266 1.00 104.57 69 ASP B C 1
ATOM 1713 O O . ASP B 1 79 ? -51.362 -0.802 15.997 1.00 104.04 69 ASP B O 1
ATOM 1718 N N . GLY B 1 80 ? -53.438 -1.232 16.786 1.00 93.98 70 GLY B N 1
ATOM 1719 C CA . GLY B 1 80 ? -53.701 0.143 17.147 1.00 86.74 70 GLY B CA 1
ATOM 1720 C C . GLY B 1 80 ? -54.254 0.978 16.013 1.00 83.18 70 GLY B C 1
ATOM 1721 O O . GLY B 1 80 ? -54.756 0.453 15.021 1.00 82.90 70 GLY B O 1
ATOM 1722 N N . PRO B 1 81 ? -54.165 2.302 16.154 1.00 81.95 71 PRO B N 1
ATOM 1723 C CA . PRO B 1 81 ? -54.850 3.219 15.257 1.00 77.32 71 PRO B CA 1
ATOM 1724 C C . PRO B 1 81 ? -54.479 3.038 13.807 1.00 74.63 71 PRO B C 1
ATOM 1725 O O . PRO B 1 81 ? -53.303 2.979 13.503 1.00 72.34 71 PRO B O 1
ATOM 1729 N N . LYS B 1 82 ? -55.496 2.971 12.947 1.00 74.11 72 LYS B N 1
ATOM 1730 C CA . LYS B 1 82 ? -55.307 2.876 11.499 1.00 77.32 72 LYS B CA 1
ATOM 1731 C C . LYS B 1 82 ? -55.150 4.230 10.827 1.00 76.24 72 LYS B C 1
ATOM 1732 O O . LYS B 1 82 ? -54.524 4.303 9.786 1.00 80.36 72 LYS B O 1
ATOM 1738 N N . HIS B 1 83 ? -55.743 5.286 11.388 1.00 73.14 73 HIS B N 1
ATOM 1739 C CA . HIS B 1 83 ? -55.765 6.607 10.754 1.00 71.16 73 HIS B CA 1
ATOM 1740 C C . HIS B 1 83 ? -55.367 7.690 11.710 1.00 67.46 73 HIS B C 1
ATOM 1741 O O . HIS B 1 83 ? -55.793 7.696 12.869 1.00 68.43 73 HIS B O 1
ATOM 1748 N N . ILE B 1 84 ? -54.599 8.634 11.203 1.00 63.96 74 ILE B N 1
ATOM 1749 C CA . ILE B 1 84 ? -54.370 9.883 11.865 1.00 62.65 74 ILE B CA 1
ATOM 1750 C C . ILE B 1 84 ? -55.118 10.940 11.088 1.00 61.06 74 ILE B C 1
ATOM 1751 O O . ILE B 1 84 ? -54.873 11.144 9.891 1.00 63.08 74 ILE B O 1
ATOM 1756 N N . ILE B 1 85 ? -56.019 11.625 11.770 1.00 58.57 75 ILE B N 1
ATOM 1757 C CA . ILE B 1 85 ? -56.800 12.718 11.170 1.00 58.05 75 ILE B CA 1
ATOM 1758 C C . ILE B 1 85 ? -56.220 14.032 11.689 1.00 59.37 75 ILE B C 1
ATOM 1759 O O . ILE B 1 85 ? -56.409 14.371 12.870 1.00 58.47 75 ILE B O 1
ATOM 1764 N N . ASN B 1 86 ? -55.507 14.745 10.818 1.00 57.86 76 ASN B N 1
ATOM 1765 C CA . ASN B 1 86 ? -54.902 15.987 11.179 1.00 55.73 76 ASN B CA 1
ATOM 1766 C C . ASN B 1 86 ? -55.892 17.077 10.969 1.00 53.99 76 ASN B C 1
ATOM 1767 O O . ASN B 1 86 ? -56.272 17.355 9.848 1.00 55.05 76 ASN B O 1
ATOM 1772 N N . PHE B 1 87 ? -56.346 17.673 12.071 1.00 52.75 77 PHE B N 1
ATOM 1773 C CA . PHE B 1 87 ? -57.410 18.666 12.073 1.00 53.06 77 PHE B CA 1
ATOM 1774 C C . PHE B 1 87 ? -56.770 20.047 12.162 1.00 56.76 77 PHE B C 1
ATOM 1775 O O . PHE B 1 87 ? -56.112 20.357 13.171 1.00 54.52 77 PHE B O 1
ATOM 1783 N N . PRO B 1 88 ? -56.920 20.885 11.115 1.00 59.35 78 PRO B N 1
ATOM 1784 C CA . PRO B 1 88 ? -56.252 22.212 11.219 1.00 60.67 78 PRO B CA 1
ATOM 1785 C C . PRO B 1 88 ? -56.985 23.134 12.170 1.00 54.78 78 PRO B C 1
ATOM 1786 O O . PRO B 1 88 ? -58.146 23.424 11.961 1.00 49.93 78 PRO B O 1
ATOM 1790 N N . THR B 1 89 ? -56.307 23.538 13.225 1.00 53.83 79 THR B N 1
ATOM 1791 C CA . THR B 1 89 ? -56.875 24.471 14.183 1.00 56.10 79 THR B CA 1
ATOM 1792 C C . THR B 1 89 ? -56.309 25.892 13.990 1.00 59.30 79 THR B C 1
ATOM 1793 O O . THR B 1 89 ? -56.760 26.822 14.640 1.00 58.15 79 THR B O 1
ATOM 1797 N N . LYS B 1 90 ? -55.270 26.015 13.163 1.00 60.32 80 LYS B N 1
ATOM 1798 C CA . LYS B 1 90 ? -54.598 27.282 12.898 1.00 66.59 80 LYS B CA 1
ATOM 1799 C C . LYS B 1 90 ? -54.106 27.322 11.465 1.00 66.04 80 LYS B C 1
ATOM 1800 O O . LYS B 1 90 ? -53.831 26.257 10.856 1.00 67.60 80 LYS B O 1
ATOM 1806 N N . LYS B 1 91 ? -53.930 28.544 10.979 1.00 66.77 81 LYS B N 1
ATOM 1807 C CA . LYS B 1 91 ? -53.271 28.814 9.683 1.00 69.44 81 LYS B CA 1
ATOM 1808 C C . LYS B 1 91 ? -51.764 28.794 9.919 1.00 70.46 81 LYS B C 1
ATOM 1809 O O . LYS B 1 91 ? -51.158 27.709 9.835 1.00 70.63 81 LYS B O 1
ATOM 1815 N N . HIS B 1 92 ? -51.202 29.956 10.263 1.00 71.74 82 HIS B N 1
ATOM 1816 C CA A HIS B 1 92 ? -49.821 30.024 10.744 0.50 74.83 82 HIS B CA 1
ATOM 1817 C CA B HIS B 1 92 ? -49.827 30.125 10.734 0.50 76.99 82 HIS B CA 1
ATOM 1818 C C . HIS B 1 92 ? -49.814 29.748 12.232 1.00 76.96 82 HIS B C 1
ATOM 1819 O O . HIS B 1 92 ? -50.782 30.044 12.939 1.00 78.79 82 HIS B O 1
ATOM 1832 N N . TRP B 1 93 ? -48.752 29.114 12.712 1.00 83.04 83 TRP B N 1
ATOM 1833 C CA . TRP B 1 93 ? -48.636 28.790 14.165 1.00 92.62 83 TRP B CA 1
ATOM 1834 C C . TRP B 1 93 ? -48.450 30.007 15.070 1.00 92.44 83 TRP B C 1
ATOM 1835 O O . TRP B 1 93 ? -48.873 30.011 16.232 1.00 89.99 83 TRP B O 1
ATOM 1846 N N . ARG B 1 94 ? -47.794 31.019 14.532 1.00 96.11 84 ARG B N 1
ATOM 1847 C CA . ARG B 1 94 ? -47.758 32.369 15.102 1.00 103.18 84 ARG B CA 1
ATOM 1848 C C . ARG B 1 94 ? -49.140 32.904 15.561 1.00 103.51 84 ARG B C 1
ATOM 1849 O O . ARG B 1 94 ? -49.224 33.570 16.608 1.00 106.75 84 ARG B O 1
ATOM 1857 N N . ALA B 1 95 ? -50.217 32.581 14.825 1.00 96.34 85 ALA B N 1
ATOM 1858 C CA . ALA B 1 95 ? -51.546 33.126 15.116 1.00 91.03 85 ALA B CA 1
ATOM 1859 C C . ALA B 1 95 ? -52.361 32.178 15.974 1.00 84.91 85 ALA B C 1
ATOM 1860 O O . ALA B 1 95 ? -52.079 31.011 15.992 1.00 79.58 85 ALA B O 1
ATOM 1862 N N . PRO B 1 96 ? -53.382 32.693 16.692 1.00 84.24 86 PRO B N 1
ATOM 1863 C CA . PRO B 1 96 ? -54.234 31.801 17.477 1.00 79.85 86 PRO B CA 1
ATOM 1864 C C . PRO B 1 96 ? -55.287 31.059 16.648 1.00 77.06 86 PRO B C 1
ATOM 1865 O O . PRO B 1 96 ? -55.503 31.333 15.453 1.00 74.50 86 PRO B O 1
ATOM 1869 N N . SER B 1 97 ? -55.966 30.141 17.318 1.00 72.72 87 SER B N 1
ATOM 1870 C CA . SER B 1 97 ? -57.049 29.404 16.722 1.00 69.65 87 SER B CA 1
ATOM 1871 C C . SER B 1 97 ? -58.284 30.253 16.840 1.00 68.89 87 SER B C 1
ATOM 1872 O O . SER B 1 97 ? -58.242 31.319 17.451 1.00 69.86 87 SER B O 1
ATOM 1875 N N . LYS B 1 98 ? -59.365 29.810 16.197 1.00 64.87 88 LYS B N 1
ATOM 1876 C CA . LYS B 1 98 ? -60.679 30.446 16.297 1.00 65.75 88 LYS B CA 1
ATOM 1877 C C . LYS B 1 98 ? -61.785 29.411 16.257 1.00 61.12 88 LYS B C 1
ATOM 1878 O O . LYS B 1 98 ? -61.660 28.376 15.606 1.00 59.96 88 LYS B O 1
ATOM 1884 N N . LEU B 1 99 ? -62.891 29.736 16.892 1.00 60.48 89 LEU B N 1
ATOM 1885 C CA . LEU B 1 99 ? -64.066 28.900 16.903 1.00 61.48 89 LEU B CA 1
ATOM 1886 C C . LEU B 1 99 ? -64.584 28.580 15.519 1.00 63.26 89 LEU B C 1
ATOM 1887 O O . LEU B 1 99 ? -64.990 27.431 15.259 1.00 65.57 89 LEU B O 1
ATOM 1892 N N . ALA B 1 100 ? -64.549 29.563 14.630 1.00 65.34 90 ALA B N 1
ATOM 1893 C CA . ALA B 1 100 ? -64.943 29.353 13.235 1.00 64.32 90 ALA B CA 1
ATOM 1894 C C . ALA B 1 100 ? -64.100 28.268 12.536 1.00 61.10 90 ALA B C 1
ATOM 1895 O O . ALA B 1 100 ? -64.614 27.540 11.693 1.00 60.31 90 ALA B O 1
ATOM 1897 N N . TYR B 1 101 ? -62.831 28.159 12.897 1.00 61.60 91 TYR B N 1
ATOM 1898 C CA . TYR B 1 101 ? -61.978 27.095 12.364 1.00 63.37 91 TYR B CA 1
ATOM 1899 C C . TYR B 1 101 ? -62.389 25.675 12.853 1.00 60.68 91 TYR B C 1
ATOM 1900 O O . TYR B 1 101 ? -62.237 24.681 12.140 1.00 61.45 91 TYR B O 1
ATOM 1909 N N . ILE B 1 102 ? -62.867 25.610 14.094 1.00 60.26 92 ILE B N 1
ATOM 1910 C CA . ILE B 1 102 ? -63.309 24.370 14.716 1.00 58.04 92 ILE B CA 1
ATOM 1911 C C . ILE B 1 102 ? -64.661 23.982 14.105 1.00 58.79 92 ILE B C 1
ATOM 1912 O O . ILE B 1 102 ? -64.852 22.818 13.724 1.00 57.49 92 ILE B O 1
ATOM 1917 N N . ASP B 1 103 ? -65.577 24.947 13.981 1.00 59.42 93 ASP B N 1
ATOM 1918 C CA . ASP B 1 103 ? -66.857 24.703 13.280 1.00 63.02 93 ASP B CA 1
ATOM 1919 C C . ASP B 1 103 ? -66.655 24.123 11.889 1.00 62.39 93 ASP B C 1
ATOM 1920 O O . ASP B 1 103 ? -67.263 23.112 11.544 1.00 65.37 93 ASP B O 1
ATOM 1925 N N . ALA B 1 104 ? -65.743 24.717 11.130 1.00 61.59 94 ALA B N 1
ATOM 1926 C CA . ALA B 1 104 ? -65.519 24.287 9.752 1.00 65.28 94 ALA B CA 1
ATOM 1927 C C . ALA B 1 104 ? -64.859 22.924 9.687 1.00 61.52 94 ALA B C 1
ATOM 1928 O O . ALA B 1 104 ? -65.248 22.070 8.882 1.00 63.90 94 ALA B O 1
ATOM 1930 N N . GLY B 1 105 ? -63.865 22.706 10.535 1.00 60.42 95 GLY B N 1
ATOM 1931 C CA . GLY B 1 105 ? -63.207 21.411 10.581 1.00 57.55 95 GLY B CA 1
ATOM 1932 C C . GLY B 1 105 ? -64.105 20.250 10.999 1.00 56.97 95 GLY B C 1
ATOM 1933 O O . GLY B 1 105 ? -63.982 19.139 10.473 1.00 54.74 95 GLY B O 1
ATOM 1934 N N . LEU B 1 106 ? -64.999 20.497 11.950 1.00 56.14 96 LEU B N 1
ATOM 1935 C CA . LEU B 1 106 ? -65.881 19.454 12.438 1.00 57.83 96 LEU B CA 1
ATOM 1936 C C . LEU B 1 106 ? -66.784 18.932 11.342 1.00 61.23 96 LEU B C 1
ATOM 1937 O O . LEU B 1 106 ? -67.020 17.730 11.256 1.00 64.77 96 LEU B O 1
ATOM 1942 N N . ILE B 1 107 ? -67.278 19.835 10.503 1.00 65.13 97 ILE B N 1
ATOM 1943 C CA . ILE B 1 107 ? -68.052 19.422 9.343 1.00 66.71 97 ILE B CA 1
ATOM 1944 C C . ILE B 1 107 ? -67.270 18.354 8.543 1.00 65.25 97 ILE B C 1
ATOM 1945 O O . ILE B 1 107 ? -67.806 17.291 8.270 1.00 64.39 97 ILE B O 1
ATOM 1950 N N . ASP B 1 108 ? -65.999 18.617 8.216 1.00 60.84 98 ASP B N 1
ATOM 1951 C CA . ASP B 1 108 ? -65.240 17.657 7.451 1.00 59.22 98 ASP B CA 1
ATOM 1952 C C . ASP B 1 108 ? -64.783 16.463 8.269 1.00 60.56 98 ASP B C 1
ATOM 1953 O O . ASP B 1 108 ? -64.601 15.360 7.734 1.00 62.78 98 ASP B O 1
ATOM 1958 N N . LEU B 1 109 ? -64.586 16.648 9.572 1.00 58.87 99 LEU B N 1
ATOM 1959 C CA . LEU B 1 109 ? -64.263 15.488 10.405 1.00 59.50 99 LEU B CA 1
ATOM 1960 C C . LEU B 1 109 ? -65.386 14.445 10.323 1.00 60.08 99 LEU B C 1
ATOM 1961 O O . LEU B 1 109 ? -65.104 13.249 10.292 1.00 57.20 99 LEU B O 1
ATOM 1966 N N . ILE B 1 110 ? -66.634 14.901 10.398 1.00 62.88 100 ILE B N 1
ATOM 1967 C CA . ILE B 1 110 ? -67.781 14.006 10.383 1.00 68.26 100 ILE B CA 1
ATOM 1968 C C . ILE B 1 110 ? -67.826 13.302 9.051 1.00 71.89 100 ILE B C 1
ATOM 1969 O O . ILE B 1 110 ? -68.023 12.094 8.970 1.00 73.82 100 ILE B O 1
ATOM 1974 N N . ARG B 1 111 ? -67.638 14.085 8.008 1.00 74.13 101 ARG B N 1
ATOM 1975 C CA . ARG B 1 111 ? -67.641 13.550 6.679 1.00 76.83 101 ARG B CA 1
ATOM 1976 C C . ARG B 1 111 ? -66.572 12.453 6.549 1.00 73.76 101 ARG B C 1
ATOM 1977 O O . ARG B 1 111 ? -66.817 11.417 5.948 1.00 72.34 101 ARG B O 1
ATOM 1985 N N . VAL B 1 112 ? -65.392 12.675 7.105 1.00 69.79 102 VAL B N 1
ATOM 1986 C CA . VAL B 1 112 ? -64.270 11.732 6.921 1.00 70.71 102 VAL B CA 1
ATOM 1987 C C . VAL B 1 112 ? -64.445 10.431 7.712 1.00 67.97 102 VAL B C 1
ATOM 1988 O O . VAL B 1 112 ? -64.173 9.325 7.224 1.00 69.00 102 VAL B O 1
ATOM 1992 N N . ILE B 1 113 ? -65.009 10.555 8.897 1.00 68.40 103 ILE B N 1
ATOM 1993 C CA . ILE B 1 113 ? -65.387 9.380 9.685 1.00 69.93 103 ILE B CA 1
ATOM 1994 C C . ILE B 1 113 ? -66.449 8.502 8.981 1.00 71.75 103 ILE B C 1
ATOM 1995 O O . ILE B 1 113 ? -66.335 7.277 9.015 1.00 76.15 103 ILE B O 1
ATOM 2000 N N . ARG B 1 114 ? -67.453 9.123 8.361 1.00 73.30 104 ARG B N 1
ATOM 2001 C CA . ARG B 1 114 ? -68.465 8.390 7.579 1.00 82.07 104 ARG B CA 1
ATOM 2002 C C . ARG B 1 114 ? -67.854 7.706 6.376 1.00 85.20 104 ARG B C 1
ATOM 2003 O O . ARG B 1 114 ? -67.991 6.509 6.178 1.00 89.38 104 ARG B O 1
ATOM 2011 N N . GLU B 1 115 ? -67.183 8.500 5.571 1.00 85.31 105 GLU B N 1
ATOM 2012 C CA . GLU B 1 115 ? -66.576 8.021 4.372 1.00 90.82 105 GLU B CA 1
ATOM 2013 C C . GLU B 1 115 ? -65.558 6.889 4.559 1.00 89.16 105 GLU B C 1
ATOM 2014 O O . GLU B 1 115 ? -65.538 5.968 3.763 1.00 94.03 105 GLU B O 1
ATOM 2020 N N . LEU B 1 116 ? -64.772 6.908 5.621 1.00 83.55 106 LEU B N 1
ATOM 2021 C CA . LEU B 1 116 ? -63.834 5.805 5.903 1.00 82.77 106 LEU B CA 1
ATOM 2022 C C . LEU B 1 116 ? -64.417 4.690 6.792 1.00 81.10 106 LEU B C 1
ATOM 2023 O O . LEU B 1 116 ? -63.707 3.740 7.172 1.00 77.49 106 LEU B O 1
ATOM 2028 N N . ASN B 1 117 ? -65.695 4.814 7.142 1.00 79.39 107 ASN B N 1
ATOM 2029 C CA . ASN B 1 117 ? -66.341 3.896 8.048 1.00 84.67 107 ASN B CA 1
ATOM 2030 C C . ASN B 1 117 ? -65.564 3.662 9.386 1.00 81.86 107 ASN B C 1
ATOM 2031 O O . ASN B 1 117 ? -65.460 2.535 9.891 1.00 85.25 107 ASN B O 1
ATOM 2036 N N . ILE B 1 118 ? -65.060 4.750 9.977 1.00 76.23 108 ILE B N 1
ATOM 2037 C CA . ILE B 1 118 ? -64.320 4.669 11.227 1.00 73.79 108 ILE B CA 1
ATOM 2038 C C . ILE B 1 118 ? -65.320 4.379 12.355 1.00 73.45 108 ILE B C 1
ATOM 2039 O O . ILE B 1 118 ? -66.362 5.018 12.447 1.00 75.98 108 ILE B O 1
ATOM 2044 N N . ALA B 1 119 ? -65.019 3.357 13.159 1.00 71.70 109 ALA B N 1
ATOM 2045 C CA . ALA B 1 119 ? -65.854 2.931 14.299 1.00 70.01 109 ALA B CA 1
ATOM 2046 C C . ALA B 1 119 ? -65.560 3.677 15.594 1.00 66.63 109 ALA B C 1
ATOM 2047 O O . ALA B 1 119 ? -66.412 3.742 16.476 1.00 65.88 109 ALA B O 1
ATOM 2049 N N . SER B 1 120 ? -64.347 4.201 15.724 1.00 63.54 110 SER B N 1
ATOM 2050 C CA . SER B 1 120 ? -63.952 4.821 16.968 1.00 61.31 110 SER B CA 1
ATOM 2051 C C . SER B 1 120 ? -62.856 5.832 16.737 1.00 57.91 110 SER B C 1
ATOM 2052 O O . SER B 1 120 ? -62.000 5.649 15.859 1.00 62.68 110 SER B O 1
ATOM 2055 N N . VAL B 1 121 ? -62.903 6.914 17.501 1.00 55.37 111 VAL B N 1
ATOM 2056 C CA . VAL B 1 121 ? -61.950 8.020 17.358 1.00 53.26 111 VAL B CA 1
ATOM 2057 C C . VAL B 1 121 ? -61.674 8.688 18.713 1.00 51.22 111 VAL B C 1
ATOM 2058 O O . VAL B 1 121 ? -62.550 8.776 19.564 1.00 52.48 111 VAL B O 1
ATOM 2062 N N . ALA B 1 122 ? -60.420 9.102 18.905 1.00 50.90 112 ALA B N 1
ATOM 2063 C CA . ALA B 1 122 ? -59.980 9.827 20.094 1.00 48.89 112 ALA B CA 1
ATOM 2064 C C . ALA B 1 122 ? -59.643 11.259 19.672 1.00 49.25 112 ALA B C 1
ATOM 2065 O O . ALA B 1 122 ? -58.964 11.475 18.652 1.00 48.62 112 ALA B O 1
ATOM 2067 N N . VAL B 1 123 ? -60.169 12.216 20.425 1.00 50.24 113 VAL B N 1
ATOM 2068 C CA . VAL B 1 123 ? -60.151 13.622 20.051 1.00 49.70 113 VAL B CA 1
ATOM 2069 C C . VAL B 1 123 ? -59.574 14.476 21.173 1.00 47.93 113 VAL B C 1
ATOM 2070 O O . VAL B 1 123 ? -59.972 14.310 22.318 1.00 48.20 113 VAL B O 1
ATOM 2074 N N . PRO B 1 124 ? -58.606 15.338 20.863 1.00 49.39 114 PRO B N 1
ATOM 2075 C CA . PRO B 1 124 ? -57.968 16.190 21.882 1.00 51.31 114 PRO B CA 1
ATOM 2076 C C . PRO B 1 124 ? -58.780 17.466 22.023 1.00 53.20 114 PRO B C 1
ATOM 2077 O O . PRO B 1 124 ? -59.681 17.678 21.234 1.00 53.26 114 PRO B O 1
ATOM 2081 N N . PRO B 1 125 ? -58.461 18.302 23.020 1.00 55.69 115 PRO B N 1
ATOM 2082 C CA . PRO B 1 125 ? -59.165 19.549 23.166 1.00 56.25 115 PRO B CA 1
ATOM 2083 C C . PRO B 1 125 ? -58.795 20.634 22.104 1.00 59.57 115 PRO B C 1
ATOM 2084 O O . PRO B 1 125 ? -57.940 21.477 22.328 1.00 59.98 115 PRO B O 1
ATOM 2088 N N . LEU B 1 126 ? -59.449 20.558 20.953 1.00 57.98 116 LEU B N 1
ATOM 2089 C CA . LEU B 1 126 ? -59.022 21.257 19.734 1.00 57.68 116 LEU B CA 1
ATOM 2090 C C . LEU B 1 126 ? -58.890 22.760 19.941 1.00 60.64 116 LEU B C 1
ATOM 2091 O O . LEU B 1 126 ? -59.851 23.428 20.318 1.00 60.87 116 LEU B O 1
ATOM 2096 N N . GLY B 1 127 ? -57.689 23.285 19.710 1.00 64.52 117 GLY B N 1
ATOM 2097 C CA . GLY B 1 127 ? -57.429 24.714 19.842 1.00 66.07 117 GLY B CA 1
ATOM 2098 C C . GLY B 1 127 ? -57.389 25.286 21.250 1.00 68.90 117 GLY B C 1
ATOM 2099 O O . GLY B 1 127 ? -57.353 26.513 21.394 1.00 69.04 117 GLY B O 1
ATOM 2100 N N . VAL B 1 128 ? -57.430 24.440 22.287 1.00 66.23 118 VAL B N 1
ATOM 2101 C CA . VAL B 1 128 ? -57.390 24.922 23.671 1.00 72.62 118 VAL B CA 1
ATOM 2102 C C . VAL B 1 128 ? -55.932 24.950 24.158 1.00 76.92 118 VAL B C 1
ATOM 2103 O O . VAL B 1 128 ? -55.191 23.994 23.948 1.00 75.92 118 VAL B O 1
ATOM 2107 N N . GLY B 1 129 ? -55.539 26.030 24.821 1.00 81.53 119 GLY B N 1
ATOM 2108 C CA . GLY B 1 129 ? -54.179 26.148 25.342 1.00 90.38 119 GLY B CA 1
ATOM 2109 C C . GLY B 1 129 ? -53.325 26.793 24.275 1.00 96.86 119 GLY B C 1
ATOM 2110 O O . GLY B 1 129 ? -53.267 28.027 24.200 1.00 100.57 119 GLY B O 1
ATOM 2111 N N . ASN B 1 130 ? -52.685 25.973 23.434 1.00 99.99 120 ASN B N 1
ATOM 2112 C CA . ASN B 1 130 ? -51.892 26.464 22.264 1.00 99.30 120 ASN B CA 1
ATOM 2113 C C . ASN B 1 130 ? -52.633 27.499 21.423 1.00 92.86 120 ASN B C 1
ATOM 2114 O O . ASN B 1 130 ? -52.085 28.561 21.110 1.00 95.84 120 ASN B O 1
ATOM 2119 N N . GLY B 1 131 ? -53.884 27.192 21.093 1.00 81.05 121 GLY B N 1
ATOM 2120 C CA . GLY B 1 131 ? -54.705 28.076 20.292 1.00 76.25 121 GLY B CA 1
ATOM 2121 C C . GLY B 1 131 ? -55.501 29.165 21.011 1.00 76.65 121 GLY B C 1
ATOM 2122 O O . GLY B 1 131 ? -56.065 30.027 20.351 1.00 78.45 121 GLY B O 1
ATOM 2123 N N . GLY B 1 132 ? -55.562 29.117 22.345 1.00 77.17 122 GLY B N 1
ATOM 2124 C CA . GLY B 1 132 ? -56.271 30.088 23.167 1.00 75.61 122 GLY B CA 1
ATOM 2125 C C . GLY B 1 132 ? -57.789 30.021 23.236 1.00 74.77 122 GLY B C 1
ATOM 2126 O O . GLY B 1 132 ? -58.397 30.997 23.662 1.00 75.82 122 GLY B O 1
ATOM 2127 N N . LEU B 1 133 ? -58.429 28.918 22.822 1.00 70.50 123 LEU B N 1
ATOM 2128 C CA . LEU B 1 133 ? -59.903 28.808 22.891 1.00 68.97 123 LEU B CA 1
ATOM 2129 C C . LEU B 1 133 ? -60.386 28.348 24.263 1.00 67.68 123 LEU B C 1
ATOM 2130 O O . LEU B 1 133 ? -59.642 27.756 25.027 1.00 68.77 123 LEU B O 1
ATOM 2135 N N . ASP B 1 134 ? -61.645 28.621 24.564 1.00 67.49 124 ASP B N 1
ATOM 2136 C CA . ASP B 1 134 ? -62.277 28.170 25.802 1.00 72.17 124 ASP B CA 1
ATOM 2137 C C . ASP B 1 134 ? -62.723 26.690 25.682 1.00 69.21 124 ASP B C 1
ATOM 2138 O O . ASP B 1 134 ? -63.458 26.340 24.739 1.00 68.93 124 ASP B O 1
ATOM 2143 N N . TRP B 1 135 ? -62.329 25.844 26.636 1.00 65.09 125 TRP B N 1
ATOM 2144 C CA . TRP B 1 135 ? -62.680 24.411 26.602 1.00 63.81 125 TRP B CA 1
ATOM 2145 C C . TRP B 1 135 ? -64.175 24.165 26.474 1.00 64.38 125 TRP B C 1
ATOM 2146 O O . TRP B 1 135 ? -64.638 23.413 25.629 1.00 65.86 125 TRP B O 1
ATOM 2157 N N . GLU B 1 136 ? -64.932 24.819 27.324 1.00 68.38 126 GLU B N 1
ATOM 2158 C CA . GLU B 1 136 ? -66.352 24.594 27.384 1.00 70.46 126 GLU B CA 1
ATOM 2159 C C . GLU B 1 136 ? -67.003 24.877 26.015 1.00 71.11 126 GLU B C 1
ATOM 2160 O O . GLU B 1 136 ? -67.944 24.184 25.633 1.00 73.23 126 GLU B O 1
ATOM 2166 N N . ASP B 1 137 ? -66.486 25.864 25.290 1.00 69.62 127 ASP B N 1
ATOM 2167 C CA . ASP B 1 137 ? -66.998 26.203 23.965 1.00 70.63 127 ASP B CA 1
ATOM 2168 C C . ASP B 1 137 ? -66.735 25.118 22.948 1.00 66.34 127 ASP B C 1
ATOM 2169 O O . ASP B 1 137 ? -67.620 24.744 22.172 1.00 62.84 127 ASP B O 1
ATOM 2174 N N . VAL B 1 138 ? -65.494 24.633 22.966 1.00 63.73 128 VAL B N 1
ATOM 2175 C CA . VAL B 1 138 ? -65.055 23.567 22.087 1.00 59.16 128 VAL B CA 1
ATOM 2176 C C . VAL B 1 138 ? -65.761 22.236 22.449 1.00 57.51 128 VAL B C 1
ATOM 2177 O O . VAL B 1 138 ? -66.221 21.530 21.585 1.00 57.74 128 VAL B O 1
ATOM 2181 N N . GLU B 1 139 ? -65.856 21.932 23.729 1.00 56.81 129 GLU B N 1
ATOM 2182 C CA . GLU B 1 139 ? -66.478 20.693 24.179 1.00 56.83 129 GLU B CA 1
ATOM 2183 C C . GLU B 1 139 ? -67.918 20.608 23.688 1.00 59.00 129 GLU B C 1
ATOM 2184 O O . GLU B 1 139 ? -68.361 19.555 23.236 1.00 57.68 129 GLU B O 1
ATOM 2190 N N . GLN B 1 140 ? -68.656 21.711 23.778 1.00 63.82 130 GLN B N 1
ATOM 2191 C CA . GLN B 1 140 ? -70.035 21.753 23.245 1.00 68.13 130 GLN B CA 1
ATOM 2192 C C . GLN B 1 140 ? -70.069 21.361 21.790 1.00 64.45 130 GLN B C 1
ATOM 2193 O O . GLN B 1 140 ? -70.901 20.552 21.380 1.00 62.69 130 GLN B O 1
ATOM 2199 N N . ARG B 1 141 ? -69.190 21.971 21.005 1.00 61.73 131 ARG B N 1
ATOM 2200 C CA . ARG B 1 141 ? -69.152 21.683 19.566 1.00 63.50 131 ARG B CA 1
ATOM 2201 C C . ARG B 1 141 ? -68.748 20.245 19.260 1.00 58.36 131 ARG B C 1
ATOM 2202 O O . ARG B 1 141 ? -69.354 19.607 18.421 1.00 64.17 131 ARG B O 1
ATOM 2210 N N . LEU B 1 142 ? -67.766 19.733 19.968 1.00 56.73 132 LEU B N 1
ATOM 2211 C CA . LEU B 1 142 ? -67.354 18.344 19.789 1.00 55.68 132 LEU B CA 1
ATOM 2212 C C . LEU B 1 142 ? -68.501 17.366 20.092 1.00 55.59 132 LEU B C 1
ATOM 2213 O O . LEU B 1 142 ? -68.772 16.481 19.294 1.00 56.33 132 LEU B O 1
ATOM 2218 N N . VAL B 1 143 ? -69.193 17.566 21.221 1.00 55.66 133 VAL B N 1
ATOM 2219 C CA . VAL B 1 143 ? -70.299 16.691 21.618 1.00 57.67 133 VAL B CA 1
ATOM 2220 C C . VAL B 1 143 ? -71.414 16.754 20.586 1.00 62.10 133 VAL B C 1
ATOM 2221 O O . VAL B 1 143 ? -71.875 15.700 20.140 1.00 69.18 133 VAL B O 1
ATOM 2225 N N . SER B 1 144 ? -71.783 17.971 20.169 1.00 63.52 134 SER B N 1
ATOM 2226 C CA . SER B 1 144 ? -72.764 18.187 19.089 1.00 68.20 134 SER B CA 1
ATOM 2227 C C . SER B 1 144 ? -72.418 17.453 17.820 1.00 63.41 134 SER B C 1
ATOM 2228 O O . SER B 1 144 ? -73.240 16.743 17.258 1.00 62.21 134 SER B O 1
ATOM 2231 N N . ALA B 1 145 ? -71.176 17.598 17.387 1.00 61.72 135 ALA B N 1
ATOM 2232 C CA . ALA B 1 145 ? -70.745 16.935 16.139 1.00 61.24 135 ALA B CA 1
ATOM 2233 C C . ALA B 1 145 ? -70.878 15.403 16.204 1.00 61.67 135 ALA B C 1
ATOM 2234 O O . ALA B 1 145 ? -71.425 14.776 15.280 1.00 63.23 135 ALA B O 1
ATOM 2236 N N . PHE B 1 146 ? -70.464 14.805 17.315 1.00 59.74 136 PHE B N 1
ATOM 2237 C CA . PHE B 1 146 ? -70.519 13.336 17.454 1.00 61.07 136 PHE B CA 1
ATOM 2238 C C . PHE B 1 146 ? -71.884 12.769 17.696 1.00 64.57 136 PHE B C 1
ATOM 2239 O O . PHE B 1 146 ? -72.100 11.563 17.481 1.00 68.90 136 PHE B O 1
ATOM 2247 N N . GLN B 1 147 ? -72.831 13.594 18.130 1.00 65.18 137 GLN B N 1
ATOM 2248 C CA . GLN B 1 147 ? -74.220 13.148 18.164 1.00 69.47 137 GLN B CA 1
ATOM 2249 C C . GLN B 1 147 ? -74.805 12.872 16.790 1.00 71.87 137 GLN B C 1
ATOM 2250 O O . GLN B 1 147 ? -75.780 12.148 16.693 1.00 73.93 137 GLN B O 1
ATOM 2256 N N . GLN B 1 148 ? -74.187 13.403 15.742 1.00 72.49 138 GLN B N 1
ATOM 2257 C CA . GLN B 1 148 ? -74.520 13.020 14.382 1.00 77.33 138 GLN B CA 1
ATOM 2258 C C . GLN B 1 148 ? -73.925 11.681 13.934 1.00 78.19 138 GLN B C 1
ATOM 2259 O O . GLN B 1 148 ? -74.196 11.238 12.838 1.00 83.89 138 GLN B O 1
ATOM 2265 N N . LEU B 1 149 ? -73.114 11.042 14.764 1.00 77.30 139 LEU B N 1
ATOM 2266 C CA . LEU B 1 149 ? -72.504 9.755 14.430 1.00 77.12 139 LEU B CA 1
ATOM 2267 C C . LEU B 1 149 ? -72.822 8.750 15.524 1.00 77.12 139 LEU B C 1
ATOM 2268 O O . LEU B 1 149 ? -71.944 8.342 16.271 1.00 75.23 139 LEU B O 1
ATOM 2273 N N . PRO B 1 150 ? -74.102 8.346 15.622 1.00 83.69 140 PRO B N 1
ATOM 2274 C CA . PRO B 1 150 ? -74.558 7.527 16.769 1.00 83.39 140 PRO B CA 1
ATOM 2275 C C . PRO B 1 150 ? -73.929 6.126 16.860 1.00 83.10 140 PRO B C 1
ATOM 2276 O O . PRO B 1 150 ? -73.997 5.533 17.919 1.00 82.31 140 PRO B O 1
ATOM 2280 N N . ASP B 1 151 ? -73.327 5.610 15.781 1.00 83.44 141 ASP B N 1
ATOM 2281 C CA . ASP B 1 151 ? -72.603 4.330 15.835 1.00 82.53 141 ASP B CA 1
ATOM 2282 C C . ASP B 1 151 ? -71.067 4.449 15.978 1.00 78.78 141 ASP B C 1
ATOM 2283 O O . ASP B 1 151 ? -70.363 3.441 15.858 1.00 75.76 141 ASP B O 1
ATOM 2288 N N . VAL B 1 152 ? -70.550 5.652 16.284 1.00 73.29 142 VAL B N 1
ATOM 2289 C CA . VAL B 1 152 ? -69.106 5.853 16.462 1.00 67.72 142 VAL B CA 1
ATOM 2290 C C . VAL B 1 152 ? -68.834 6.033 17.952 1.00 63.99 142 VAL B C 1
ATOM 2291 O O . VAL B 1 152 ? -69.582 6.712 18.626 1.00 64.43 142 VAL B O 1
ATOM 2295 N N . ASP B 1 153 ? -67.821 5.349 18.481 1.00 64.18 143 ASP B N 1
ATOM 2296 C CA . ASP B 1 153 ? -67.313 5.651 19.829 1.00 63.52 143 ASP B CA 1
ATOM 2297 C C . ASP B 1 153 ? -66.363 6.828 19.714 1.00 58.32 143 ASP B C 1
ATOM 2298 O O . ASP B 1 153 ? -65.415 6.800 18.931 1.00 60.77 143 ASP B O 1
ATOM 2303 N N . ALA B 1 154 ? -66.651 7.887 20.431 1.00 55.54 144 ALA B N 1
ATOM 2304 C CA . ALA B 1 154 ? -65.775 9.052 20.450 1.00 54.53 144 ALA B CA 1
ATOM 2305 C C . ALA B 1 154 ? -65.246 9.176 21.861 1.00 50.07 144 ALA B C 1
ATOM 2306 O O . ALA B 1 154 ? -66.041 9.231 22.822 1.00 49.12 144 ALA B O 1
ATOM 2308 N N . VAL B 1 155 ? -63.931 9.195 21.994 1.00 48.53 145 VAL B N 1
ATOM 2309 C CA . VAL B 1 155 ? -63.303 9.481 23.288 1.00 51.83 145 VAL B CA 1
ATOM 2310 C C . VAL B 1 155 ? -62.758 10.893 23.190 1.00 50.64 145 VAL B C 1
ATOM 2311 O O . VAL B 1 155 ? -61.822 11.171 22.414 1.00 50.72 145 VAL B O 1
ATOM 2315 N N . ILE B 1 156 ? -63.302 11.769 24.023 1.00 51.36 146 ILE B N 1
ATOM 2316 C CA . ILE B 1 156 ? -62.877 13.162 24.089 1.00 51.87 146 ILE B CA 1
ATOM 2317 C C . ILE B 1 156 ? -61.987 13.391 25.309 1.00 53.10 146 ILE B C 1
ATOM 2318 O O . ILE B 1 156 ? -62.414 13.148 26.452 1.00 53.60 146 ILE B O 1
ATOM 2323 N N . TYR B 1 157 ? -60.777 13.871 25.046 1.00 52.20 147 TYR B N 1
ATOM 2324 C CA . TYR B 1 157 ? -59.754 14.158 26.087 1.00 58.40 147 TYR B CA 1
ATOM 2325 C C . TYR B 1 157 ? -59.807 15.620 26.523 1.00 57.21 147 TYR B C 1
ATOM 2326 O O . TYR B 1 157 ? -59.613 16.507 25.704 1.00 63.42 147 TYR B O 1
ATOM 2335 N N . PRO B 1 158 ? -60.185 15.889 27.773 1.00 64.22 148 PRO B N 1
ATOM 2336 C CA . PRO B 1 158 ? -60.174 17.290 28.217 1.00 68.80 148 PRO B CA 1
ATOM 2337 C C . PRO B 1 158 ? -58.773 17.839 28.366 1.00 67.98 148 PRO B C 1
ATOM 2338 O O . PRO B 1 158 ? -57.816 17.082 28.266 1.00 71.66 148 PRO B O 1
ATOM 2342 N N . PRO B 1 159 ? -58.630 19.160 28.556 1.00 71.42 149 PRO B N 1
ATOM 2343 C CA . PRO B 1 159 ? -57.281 19.712 28.796 1.00 73.07 149 PRO B CA 1
ATOM 2344 C C . PRO B 1 159 ? -56.628 19.008 29.955 1.00 76.83 149 PRO B C 1
ATOM 2345 O O . PRO B 1 159 ? -57.286 18.788 30.976 1.00 73.21 149 PRO B O 1
ATOM 2349 N N . SER B 1 160 ? -55.350 18.649 29.783 1.00 88.16 150 SER B N 1
ATOM 2350 C CA . SER B 1 160 ? -54.539 17.863 30.783 1.00 94.22 150 SER B CA 1
ATOM 2351 C C . SER B 1 160 ? -54.967 17.982 32.274 1.00 99.96 150 SER B C 1
ATOM 2352 O O . SER B 1 160 ? -54.713 19.000 32.957 1.00 104.98 150 SER B O 1
ATOM 2355 N N . GLY C 1 9 ? -32.768 -19.336 31.098 1.00 91.08 -1 GLY C N 1
ATOM 2356 C CA . GLY C 1 9 ? -33.430 -19.192 32.438 1.00 93.05 -1 GLY C CA 1
ATOM 2357 C C . GLY C 1 9 ? -34.260 -17.915 32.573 1.00 92.35 -1 GLY C C 1
ATOM 2358 O O . GLY C 1 9 ? -35.133 -17.644 31.747 1.00 90.16 -1 GLY C O 1
ATOM 2359 N N . GLY C 1 10 ? -33.975 -17.125 33.602 1.00 87.42 0 GLY C N 1
ATOM 2360 C CA . GLY C 1 10 ? -34.596 -15.823 33.778 1.00 84.32 0 GLY C CA 1
ATOM 2361 C C . GLY C 1 10 ? -34.024 -14.738 32.867 1.00 79.72 0 GLY C C 1
ATOM 2362 O O . GLY C 1 10 ? -32.825 -14.677 32.657 1.00 86.72 0 GLY C O 1
ATOM 2363 N N . MET C 1 11 ? -34.900 -13.871 32.360 1.00 75.10 1 MET C N 1
ATOM 2364 C CA . MET C 1 11 ? -34.540 -12.761 31.482 1.00 72.46 1 MET C CA 1
ATOM 2365 C C . MET C 1 11 ? -34.882 -11.409 32.108 1.00 62.73 1 MET C C 1
ATOM 2366 O O . MET C 1 11 ? -35.846 -11.295 32.844 1.00 59.57 1 MET C O 1
ATOM 2371 N N . ILE C 1 12 ? -34.084 -10.401 31.831 1.00 57.99 2 ILE C N 1
ATOM 2372 C CA . ILE C 1 12 ? -34.381 -9.024 32.214 1.00 55.75 2 ILE C CA 1
ATOM 2373 C C . ILE C 1 12 ? -34.800 -8.294 30.947 1.00 54.33 2 ILE C C 1
ATOM 2374 O O . ILE C 1 12 ? -33.990 -8.140 30.033 1.00 53.53 2 ILE C O 1
ATOM 2379 N N . THR C 1 13 ? -36.070 -7.941 30.858 1.00 52.62 3 THR C N 1
ATOM 2380 C CA . THR C 1 13 ? -36.661 -7.431 29.623 1.00 55.97 3 THR C CA 1
ATOM 2381 C C . THR C 1 13 ? -37.185 -6.007 29.781 1.00 55.60 3 THR C C 1
ATOM 2382 O O . THR C 1 13 ? -37.404 -5.545 30.892 1.00 56.45 3 THR C O 1
ATOM 2386 N N . TYR C 1 14 ? -37.326 -5.321 28.659 1.00 53.37 4 TYR C N 1
ATOM 2387 C CA . TYR C 1 14 ? -37.801 -3.946 28.615 1.00 54.79 4 TYR C CA 1
ATOM 2388 C C . TYR C 1 14 ? -39.273 -4.027 28.561 1.00 56.54 4 TYR C C 1
ATOM 2389 O O . TYR C 1 14 ? -39.821 -4.545 27.596 1.00 62.86 4 TYR C O 1
ATOM 2398 N N . GLY C 1 15 ? -39.928 -3.469 29.548 1.00 58.96 5 GLY C N 1
ATOM 2399 C CA . GLY C 1 15 ? -41.365 -3.425 29.550 1.00 62.38 5 GLY C CA 1
ATOM 2400 C C . GLY C 1 15 ? -41.886 -2.216 28.807 1.00 66.42 5 GLY C C 1
ATOM 2401 O O . GLY C 1 15 ? -41.199 -1.218 28.639 1.00 65.05 5 GLY C O 1
ATOM 2402 N N . SER C 1 16 ? -43.092 -2.323 28.284 1.00 71.61 6 SER C N 1
ATOM 2403 C CA . SER C 1 16 ? -43.754 -1.130 27.753 1.00 74.05 6 SER C CA 1
ATOM 2404 C C . SER C 1 16 ? -45.247 -1.220 27.910 1.00 72.96 6 SER C C 1
ATOM 2405 O O . SER C 1 16 ? -45.812 -2.305 28.000 1.00 68.22 6 SER C O 1
ATOM 2408 N N . GLY C 1 17 ? -45.868 -0.054 27.892 1.00 74.01 7 GLY C N 1
ATOM 2409 C CA . GLY C 1 17 ? -47.272 0.063 28.174 1.00 74.38 7 GLY C CA 1
ATOM 2410 C C . GLY C 1 17 ? -47.449 0.134 29.672 1.00 69.72 7 GLY C C 1
ATOM 2411 O O . GLY C 1 17 ? -46.603 0.627 30.380 1.00 66.35 7 GLY C O 1
ATOM 2412 N N . ASP C 1 18 ? -48.565 -0.408 30.114 1.00 70.96 8 ASP C N 1
ATOM 2413 C CA . ASP C 1 18 ? -49.066 -0.218 31.445 1.00 71.60 8 ASP C CA 1
ATOM 2414 C C . ASP C 1 18 ? -48.549 -1.338 32.327 1.00 66.10 8 ASP C C 1
ATOM 2415 O O . ASP C 1 18 ? -48.899 -2.504 32.148 1.00 65.15 8 ASP C O 1
ATOM 2420 N N . LEU C 1 19 ? -47.710 -0.971 33.277 1.00 64.78 9 LEU C N 1
ATOM 2421 C CA . LEU C 1 19 ? -47.155 -1.932 34.236 1.00 63.90 9 LEU C CA 1
ATOM 2422 C C . LEU C 1 19 ? -48.197 -2.807 34.912 1.00 63.86 9 LEU C C 1
ATOM 2423 O O . LEU C 1 19 ? -47.958 -3.977 35.138 1.00 62.38 9 LEU C O 1
ATOM 2428 N N . LEU C 1 20 ? -49.352 -2.250 35.223 1.00 66.51 10 LEU C N 1
ATOM 2429 C CA . LEU C 1 20 ? -50.397 -3.034 35.874 1.00 67.34 10 LEU C CA 1
ATOM 2430 C C . LEU C 1 20 ? -50.971 -4.165 35.018 1.00 71.20 10 LEU C C 1
ATOM 2431 O O . LEU C 1 20 ? -51.610 -5.078 35.551 1.00 71.35 10 LEU C O 1
ATOM 2436 N N . ARG C 1 21 ? -50.737 -4.127 33.715 1.00 72.93 11 ARG C N 1
ATOM 2437 C CA . ARG C 1 21 ? -51.179 -5.216 32.851 1.00 79.37 11 ARG C CA 1
ATOM 2438 C C . ARG C 1 21 ? -50.071 -6.217 32.587 1.00 75.37 11 ARG C C 1
ATOM 2439 O O . ARG C 1 21 ? -50.208 -7.070 31.732 1.00 81.69 11 ARG C O 1
ATOM 2447 N N . ALA C 1 22 ? -48.961 -6.115 33.307 1.00 71.45 12 ALA C N 1
ATOM 2448 C CA . ALA C 1 22 ? -47.865 -7.051 33.129 1.00 71.16 12 ALA C CA 1
ATOM 2449 C C . ALA C 1 22 ? -48.347 -8.455 33.522 1.00 73.88 12 ALA C C 1
ATOM 2450 O O . ALA C 1 22 ? -49.142 -8.622 34.463 1.00 71.53 12 ALA C O 1
ATOM 2452 N N . ASP C 1 23 ? -47.868 -9.454 32.790 1.00 76.10 13 ASP C N 1
ATOM 2453 C CA . ASP C 1 23 ? -48.261 -10.852 33.043 1.00 80.92 13 ASP C CA 1
ATOM 2454 C C . ASP C 1 23 ? -47.218 -11.486 33.937 1.00 77.58 13 ASP C C 1
ATOM 2455 O O . ASP C 1 23 ? -46.414 -12.317 33.481 1.00 81.31 13 ASP C O 1
ATOM 2460 N N . THR C 1 24 ? -47.134 -10.989 35.167 1.00 70.46 14 THR C N 1
ATOM 2461 C CA . THR C 1 24 ? -46.086 -11.404 36.072 1.00 66.50 14 THR C CA 1
ATOM 2462 C C . THR C 1 24 ? -46.685 -11.822 37.356 1.00 63.87 14 THR C C 1
ATOM 2463 O O . THR C 1 24 ? -47.825 -11.533 37.661 1.00 69.35 14 THR C O 1
ATOM 2467 N N . GLU C 1 25 ? -45.895 -12.532 38.118 1.00 63.76 15 GLU C N 1
ATOM 2468 C CA . GLU C 1 25 ? -46.347 -13.055 39.416 1.00 66.85 15 GLU C CA 1
ATOM 2469 C C . GLU C 1 25 ? -46.405 -11.960 40.483 1.00 62.14 15 GLU C C 1
ATOM 2470 O O . GLU C 1 25 ? -47.257 -12.003 41.354 1.00 64.79 15 GLU C O 1
ATOM 2476 N N . ALA C 1 26 ? -45.481 -10.991 40.412 1.00 58.99 16 ALA C N 1
ATOM 2477 C CA . ALA C 1 26 ? -45.481 -9.832 41.292 1.00 56.52 16 ALA C CA 1
ATOM 2478 C C . ALA C 1 26 ? -45.449 -8.539 40.513 1.00 54.16 16 ALA C C 1
ATOM 2479 O O . ALA C 1 26 ? -44.886 -8.463 39.389 1.00 55.62 16 ALA C O 1
ATOM 2481 N N . LEU C 1 27 ? -46.041 -7.509 41.102 1.00 52.04 17 LEU C N 1
ATOM 2482 C CA . LEU C 1 27 ? -45.879 -6.143 40.582 1.00 52.42 17 LEU C CA 1
ATOM 2483 C C . LEU C 1 27 ? -45.248 -5.312 41.652 1.00 51.59 17 LEU C C 1
ATOM 2484 O O . LEU C 1 27 ? -45.636 -5.432 42.806 1.00 50.36 17 LEU C O 1
ATOM 2489 N N . VAL C 1 28 ? -44.283 -4.473 41.284 1.00 49.67 18 VAL C N 1
ATOM 2490 C CA . VAL C 1 28 ? -43.745 -3.470 42.211 1.00 50.92 18 VAL C CA 1
ATOM 2491 C C . VAL C 1 28 ? -44.414 -2.080 42.057 1.00 51.61 18 VAL C C 1
ATOM 2492 O O . VAL C 1 28 ? -44.571 -1.564 40.958 1.00 52.49 18 VAL C O 1
ATOM 2496 N N . ASN C 1 29 ? -44.760 -1.501 43.195 1.00 52.96 19 ASN C N 1
ATOM 2497 C CA . ASN C 1 29 ? -45.333 -0.187 43.304 1.00 55.64 19 ASN C CA 1
ATOM 2498 C C . ASN C 1 29 ? -44.333 0.674 44.050 1.00 54.41 19 ASN C C 1
ATOM 2499 O O . ASN C 1 29 ? -43.528 0.159 44.819 1.00 56.88 19 ASN C O 1
ATOM 2504 N N . THR C 1 30 ? -44.310 1.958 43.763 1.00 54.98 20 THR C N 1
ATOM 2505 C CA . THR C 1 30 ? -43.404 2.923 44.431 1.00 59.24 20 THR C CA 1
ATOM 2506 C C . THR C 1 30 ? -44.267 3.752 45.355 1.00 58.68 20 THR C C 1
ATOM 2507 O O . THR C 1 30 ? -45.284 4.307 44.910 1.00 59.75 20 THR C O 1
ATOM 2511 N N . VAL C 1 31 ? -43.878 3.799 46.625 1.00 56.10 21 VAL C N 1
ATOM 2512 C CA . VAL C 1 31 ? -44.681 4.449 47.644 1.00 55.96 21 VAL C CA 1
ATOM 2513 C C . VAL C 1 31 ? -43.855 5.341 48.535 1.00 58.78 21 VAL C C 1
ATOM 2514 O O . VAL C 1 31 ? -42.616 5.254 48.596 1.00 58.77 21 VAL C O 1
ATOM 2518 N N . ASN C 1 32 ? -44.584 6.236 49.204 1.00 59.30 22 ASN C N 1
ATOM 2519 C CA . ASN C 1 32 ? -44.084 6.986 50.335 1.00 57.85 22 ASN C CA 1
ATOM 2520 C C . ASN C 1 32 ? -44.464 6.259 51.613 1.00 59.44 22 ASN C C 1
ATOM 2521 O O . ASN C 1 32 ? -45.284 5.306 51.595 1.00 58.09 22 ASN C O 1
ATOM 2526 N N . CYS C 1 33 ? -43.908 6.732 52.731 1.00 62.78 23 CYS C N 1
ATOM 2527 C CA . CYS C 1 33 ? -44.154 6.130 54.067 1.00 64.44 23 CYS C CA 1
ATOM 2528 C C . CYS C 1 33 ? -45.281 6.794 54.880 1.00 64.63 23 CYS C C 1
ATOM 2529 O O . CYS C 1 33 ? -45.470 6.430 56.040 1.00 60.07 23 CYS C O 1
ATOM 2532 N N . VAL C 1 34 ? -46.040 7.722 54.282 1.00 61.84 24 VAL C N 1
ATOM 2533 C CA . VAL C 1 34 ? -47.068 8.436 55.038 1.00 66.26 24 VAL C CA 1
ATOM 2534 C C . VAL C 1 34 ? -48.497 8.159 54.549 1.00 64.69 24 VAL C C 1
ATOM 2535 O O . VAL C 1 34 ? -49.413 8.877 54.893 1.00 68.17 24 VAL C O 1
ATOM 2539 N N . GLY C 1 35 ? -48.686 7.093 53.802 1.00 61.40 25 GLY C N 1
ATOM 2540 C CA . GLY C 1 35 ? -50.017 6.531 53.627 1.00 62.19 25 GLY C CA 1
ATOM 2541 C C . GLY C 1 35 ? -50.807 7.174 52.521 1.00 64.23 25 GLY C C 1
ATOM 2542 O O . GLY C 1 35 ? -52.029 7.139 52.556 1.00 70.08 25 GLY C O 1
ATOM 2543 N N . VAL C 1 36 ? -50.119 7.765 51.545 1.00 62.56 26 VAL C N 1
ATOM 2544 C CA . VAL C 1 36 ? -50.785 8.453 50.471 1.00 60.68 26 VAL C CA 1
ATOM 2545 C C . VAL C 1 36 ? -50.325 7.906 49.118 1.00 60.86 26 VAL C C 1
ATOM 2546 O O . VAL C 1 36 ? -49.131 7.963 48.793 1.00 57.45 26 VAL C O 1
ATOM 2550 N N . MET C 1 37 ? -51.297 7.433 48.339 1.00 59.14 27 MET C N 1
ATOM 2551 C CA . MET C 1 37 ? -51.083 7.043 46.946 1.00 62.01 27 MET C CA 1
ATOM 2552 C C . MET C 1 37 ? -51.979 7.944 46.099 1.00 64.32 27 MET C C 1
ATOM 2553 O O . MET C 1 37 ? -53.092 7.574 45.728 1.00 63.68 27 MET C O 1
ATOM 2558 N N . GLY C 1 38 ? -51.485 9.147 45.830 1.00 63.74 28 GLY C N 1
ATOM 2559 C CA . GLY C 1 38 ? -52.288 10.197 45.247 1.00 67.17 28 GLY C CA 1
ATOM 2560 C C . GLY C 1 38 ? -52.004 10.507 43.783 1.00 69.13 28 GLY C C 1
ATOM 2561 O O . GLY C 1 38 ? -52.825 11.149 43.161 1.00 69.78 28 GLY C O 1
ATOM 2562 N N . LYS C 1 39 ? -50.845 10.112 43.238 1.00 67.03 29 LYS C N 1
ATOM 2563 C CA . LYS C 1 39 ? -50.578 10.352 41.826 1.00 69.84 29 LYS C CA 1
ATOM 2564 C C . LYS C 1 39 ? -49.687 9.295 41.279 1.00 67.42 29 LYS C C 1
ATOM 2565 O O . LYS C 1 39 ? -49.222 8.422 42.012 1.00 68.58 29 LYS C O 1
ATOM 2571 N N . GLY C 1 40 ? -49.489 9.353 39.975 1.00 67.89 30 GLY C N 1
ATOM 2572 C CA . GLY C 1 40 ? -48.577 8.457 39.266 1.00 67.38 30 GLY C CA 1
ATOM 2573 C C . GLY C 1 40 ? -49.028 7.004 39.333 1.00 64.94 30 GLY C C 1
ATOM 2574 O O . GLY C 1 40 ? -50.220 6.701 39.508 1.00 64.89 30 GLY C O 1
ATOM 2575 N N . ILE C 1 41 ? -48.048 6.109 39.332 1.00 60.09 31 ILE C N 1
ATOM 2576 C CA . ILE C 1 41 ? -48.365 4.710 39.297 1.00 59.16 31 ILE C CA 1
ATOM 2577 C C . ILE C 1 41 ? -49.035 4.219 40.604 1.00 55.77 31 ILE C C 1
ATOM 2578 O O . ILE C 1 41 ? -49.923 3.385 40.569 1.00 54.84 31 ILE C O 1
ATOM 2583 N N . ALA C 1 42 ? -48.647 4.777 41.732 1.00 52.28 32 ALA C N 1
ATOM 2584 C CA . ALA C 1 42 ? -49.288 4.445 42.986 1.00 54.00 32 ALA C CA 1
ATOM 2585 C C . ALA C 1 42 ? -50.802 4.699 42.951 1.00 58.68 32 ALA C C 1
ATOM 2586 O O . ALA C 1 42 ? -51.578 3.905 43.496 1.00 63.41 32 ALA C O 1
ATOM 2588 N N . LEU C 1 43 ? -51.235 5.807 42.343 1.00 59.90 33 LEU C N 1
ATOM 2589 C CA . LEU C 1 43 ? -52.673 6.057 42.203 1.00 61.71 33 LEU C CA 1
ATOM 2590 C C . LEU C 1 43 ? -53.338 4.913 41.466 1.00 64.40 33 LEU C C 1
ATOM 2591 O O . LEU C 1 43 ? -54.397 4.454 41.867 1.00 69.84 33 LEU C O 1
ATOM 2596 N N . GLN C 1 44 ? -52.722 4.461 40.386 1.00 64.91 34 GLN C N 1
ATOM 2597 C CA A GLN C 1 44 ? -53.281 3.367 39.609 0.50 67.76 34 GLN C CA 1
ATOM 2598 C CA B GLN C 1 44 ? -53.272 3.368 39.601 0.50 67.28 34 GLN C CA 1
ATOM 2599 C C . GLN C 1 44 ? -53.358 2.098 40.464 1.00 68.08 34 GLN C C 1
ATOM 2600 O O . GLN C 1 44 ? -54.358 1.375 40.417 1.00 73.09 34 GLN C O 1
ATOM 2611 N N . PHE C 1 45 ? -52.337 1.837 41.271 1.00 65.60 35 PHE C N 1
ATOM 2612 C CA . PHE C 1 45 ? -52.379 0.675 42.178 1.00 64.56 35 PHE C CA 1
ATOM 2613 C C . PHE C 1 45 ? -53.504 0.791 43.197 1.00 64.60 35 PHE C C 1
ATOM 2614 O O . PHE C 1 45 ? -54.160 -0.204 43.530 1.00 63.81 35 PHE C O 1
ATOM 2622 N N . LYS C 1 46 ? -53.731 1.996 43.702 1.00 65.30 36 LYS C N 1
ATOM 2623 C CA . LYS C 1 46 ? -54.839 2.226 44.673 1.00 69.85 36 LYS C CA 1
ATOM 2624 C C . LYS C 1 46 ? -56.231 1.934 44.070 1.00 72.36 36 LYS C C 1
ATOM 2625 O O . LYS C 1 46 ? -57.060 1.291 44.685 1.00 74.55 36 LYS C O 1
ATOM 2631 N N . ARG C 1 47 ? -56.425 2.343 42.828 1.00 76.21 37 ARG C N 1
ATOM 2632 C CA . ARG C 1 47 ? -57.686 2.137 42.129 1.00 80.86 37 ARG C CA 1
ATOM 2633 C C . ARG C 1 47 ? -57.938 0.679 41.777 1.00 82.25 37 ARG C C 1
ATOM 2634 O O . ARG C 1 47 ? -59.062 0.211 41.842 1.00 85.99 37 ARG C O 1
ATOM 2642 N N . ARG C 1 48 ? -56.887 -0.055 41.473 1.00 80.05 38 ARG C N 1
ATOM 2643 C CA . ARG C 1 48 ? -57.009 -1.474 41.167 1.00 86.04 38 ARG C CA 1
ATOM 2644 C C . ARG C 1 48 ? -57.075 -2.396 42.403 1.00 82.77 38 ARG C C 1
ATOM 2645 O O . ARG C 1 48 ? -57.757 -3.422 42.344 1.00 83.35 38 ARG C O 1
ATOM 2653 N N . TYR C 1 49 ? -56.372 -2.055 43.485 1.00 76.30 39 TYR C N 1
ATOM 2654 C CA . TYR C 1 49 ? -56.257 -2.915 44.669 1.00 74.35 39 TYR C CA 1
ATOM 2655 C C . TYR C 1 49 ? -56.620 -2.139 45.931 1.00 76.51 39 TYR C C 1
ATOM 2656 O O . TYR C 1 49 ? -55.786 -1.898 46.774 1.00 72.39 39 TYR C O 1
ATOM 2665 N N . PRO C 1 50 ? -57.889 -1.755 46.071 1.00 81.16 40 PRO C N 1
ATOM 2666 C CA . PRO C 1 50 ? -58.303 -0.934 47.222 1.00 82.68 40 PRO C CA 1
ATOM 2667 C C . PRO C 1 50 ? -58.036 -1.540 48.621 1.00 82.54 40 PRO C C 1
ATOM 2668 O O . PRO C 1 50 ? -57.750 -0.797 49.564 1.00 76.64 40 PRO C O 1
ATOM 2672 N N . GLU C 1 51 ? -58.104 -2.866 48.723 1.00 84.92 41 GLU C N 1
ATOM 2673 C CA . GLU C 1 51 ? -57.831 -3.571 49.975 1.00 87.27 41 GLU C CA 1
ATOM 2674 C C . GLU C 1 51 ? -56.376 -3.479 50.324 1.00 83.13 41 GLU C C 1
ATOM 2675 O O . GLU C 1 51 ? -56.014 -3.254 51.485 1.00 84.83 41 GLU C O 1
ATOM 2681 N N . MET C 1 52 ? -55.536 -3.635 49.309 1.00 79.53 42 MET C N 1
ATOM 2682 C CA . MET C 1 52 ? -54.107 -3.401 49.446 1.00 74.72 42 MET C CA 1
ATOM 2683 C C . MET C 1 52 ? -53.868 -2.004 50.019 1.00 69.38 42 MET C C 1
ATOM 2684 O O . MET C 1 52 ? -53.094 -1.871 50.950 1.00 70.64 42 MET C O 1
ATOM 2689 N N . PHE C 1 53 ? -54.495 -0.980 49.441 1.00 69.88 43 PHE C N 1
ATOM 2690 C CA . PHE C 1 53 ? -54.265 0.418 49.898 1.00 71.91 43 PHE C CA 1
ATOM 2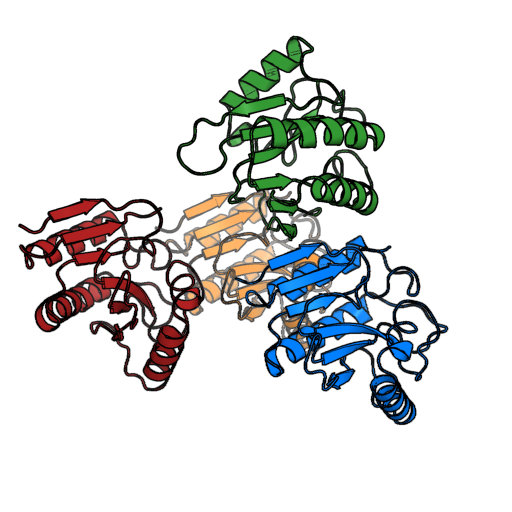691 C C . PHE C 1 53 ? -54.662 0.624 51.344 1.00 71.63 43 PHE C C 1
ATOM 2692 O O . PHE C 1 53 ? -53.933 1.230 52.113 1.00 65.25 43 PHE C O 1
ATOM 2700 N N . THR C 1 54 ? -55.811 0.048 51.704 1.00 79.36 44 THR C N 1
ATOM 2701 C CA . THR C 1 54 ? -56.306 0.084 53.076 1.00 80.98 44 THR C CA 1
ATOM 2702 C C . THR C 1 54 ? -55.281 -0.545 54.013 1.00 79.58 44 THR C C 1
ATOM 2703 O O . THR C 1 54 ? -55.037 -0.006 55.083 1.00 83.22 44 THR C O 1
ATOM 2707 N N . ALA C 1 55 ? -54.678 -1.671 53.610 1.00 76.09 45 ALA C N 1
ATOM 2708 C CA . ALA C 1 55 ? -53.668 -2.321 54.444 1.00 71.63 45 ALA C CA 1
ATOM 2709 C C . ALA C 1 55 ? -52.408 -1.473 54.564 1.00 70.70 45 ALA C C 1
ATOM 2710 O O . ALA C 1 55 ? -51.919 -1.235 55.681 1.00 69.37 45 ALA C O 1
ATOM 2712 N N . TYR C 1 56 ? -51.917 -0.986 53.414 1.00 68.66 46 TYR C N 1
ATOM 2713 C CA . TYR C 1 56 ? -50.802 -0.008 53.333 1.00 64.12 46 TYR C CA 1
ATOM 2714 C C . TYR C 1 56 ? -51.013 1.243 54.187 1.00 67.44 46 TYR C C 1
ATOM 2715 O O . TYR C 1 56 ? -50.079 1.717 54.858 1.00 65.30 46 TYR C O 1
ATOM 2724 N N . GLU C 1 57 ? -52.222 1.795 54.141 1.00 71.22 47 GLU C N 1
ATOM 2725 C CA . GLU C 1 57 ? -52.529 2.995 54.908 1.00 75.86 47 GLU C CA 1
ATOM 2726 C C . GLU C 1 57 ? -52.469 2.697 56.409 1.00 77.14 47 GLU C C 1
ATOM 2727 O O . GLU C 1 57 ? -51.936 3.502 57.166 1.00 77.14 47 GLU C O 1
ATOM 2733 N N . LYS C 1 58 ? -53.027 1.562 56.834 1.00 79.29 48 LYS C N 1
ATOM 2734 C CA . LYS C 1 58 ? -52.936 1.186 58.245 1.00 78.37 48 LYS C CA 1
ATOM 2735 C C . LYS C 1 58 ? -51.480 1.043 58.678 1.00 74.45 48 LYS C C 1
ATOM 2736 O O . LYS C 1 58 ? -51.085 1.557 59.711 1.00 74.50 48 LYS C O 1
ATOM 2742 N N . ALA C 1 59 ? -50.686 0.354 57.859 1.00 72.27 49 ALA C N 1
ATOM 2743 C CA . ALA C 1 59 ? -49.277 0.113 58.169 1.00 68.72 49 ALA C CA 1
ATOM 2744 C C . ALA C 1 59 ? -48.478 1.382 58.221 1.00 66.93 49 ALA C C 1
ATOM 2745 O O . ALA C 1 59 ? -47.579 1.515 59.044 1.00 65.88 49 ALA C O 1
ATOM 2747 N N . CYS C 1 60 ? -48.806 2.335 57.348 1.00 66.70 50 CYS C N 1
ATOM 2748 C CA . CYS C 1 60 ? -48.155 3.639 57.396 1.00 66.28 50 CYS C CA 1
ATOM 2749 C C . CYS C 1 60 ? -48.475 4.395 58.674 1.00 66.14 50 CYS C C 1
ATOM 2750 O O . CYS C 1 60 ? -47.565 4.994 59.263 1.00 63.22 50 CYS C O 1
ATOM 2753 N N . LYS C 1 61 ? -49.746 4.382 59.100 1.00 70.64 51 LYS C N 1
ATOM 2754 C CA . LYS C 1 61 ? -50.159 5.122 60.333 1.00 77.40 51 LYS C CA 1
ATOM 2755 C C . LYS C 1 61 ? -49.419 4.535 61.523 1.00 76.98 51 LYS C C 1
ATOM 2756 O O . LYS C 1 61 ? -49.078 5.249 62.436 1.00 72.90 51 LYS C O 1
ATOM 2762 N N . ARG C 1 62 ? -49.185 3.218 61.507 1.00 75.76 52 ARG C N 1
ATOM 2763 C CA . ARG C 1 62 ? -48.505 2.564 62.613 1.00 76.26 52 ARG C CA 1
ATOM 2764 C C . ARG C 1 62 ? -46.991 2.570 62.483 1.00 72.94 52 ARG C C 1
ATOM 2765 O O . ARG C 1 62 ? -46.331 2.022 63.329 1.00 71.39 52 ARG C O 1
ATOM 2773 N N . GLY C 1 63 ? -46.428 3.206 61.459 1.00 70.95 53 GLY C N 1
ATOM 2774 C CA . GLY C 1 63 ? -44.959 3.317 61.324 1.00 72.28 53 GLY C CA 1
ATOM 2775 C C . GLY C 1 63 ? -44.250 2.064 60.809 1.00 74.55 53 GLY C C 1
ATOM 2776 O O . GLY C 1 63 ? -43.037 1.935 60.967 1.00 77.84 53 GLY C O 1
ATOM 2777 N N . GLU C 1 64 ? -45.000 1.161 60.183 1.00 74.85 54 GLU C N 1
ATOM 2778 C CA . GLU C 1 64 ? -44.478 -0.155 59.753 1.00 77.86 54 GLU C CA 1
ATOM 2779 C C . GLU C 1 64 ? -43.817 -0.092 58.370 1.00 72.22 54 GLU C C 1
ATOM 2780 O O . GLU C 1 64 ? -43.036 -0.954 58.039 1.00 71.47 54 GLU C O 1
ATOM 2786 N N . VAL C 1 65 ? -44.143 0.946 57.593 1.00 69.93 55 VAL C N 1
ATOM 2787 C CA . VAL C 1 65 ? -43.555 1.204 56.265 1.00 64.65 55 VAL C CA 1
ATOM 2788 C C . VAL C 1 65 ? -42.390 2.182 56.349 1.00 61.60 55 VAL C C 1
ATOM 2789 O O . VAL C 1 65 ? -42.547 3.297 56.854 1.00 66.77 55 VAL C O 1
ATOM 2793 N N . THR C 1 66 ? -41.213 1.715 55.944 1.00 60.40 56 THR C N 1
ATOM 2794 C CA . THR C 1 66 ? -39.952 2.433 56.071 1.00 61.74 56 THR C CA 1
ATOM 2795 C C . THR C 1 66 ? -39.094 2.200 54.859 1.00 59.61 56 THR C C 1
ATOM 2796 O O . THR C 1 66 ? -39.189 1.176 54.193 1.00 57.14 56 THR C O 1
ATOM 2800 N N . ILE C 1 67 ? -38.204 3.152 54.618 1.00 60.66 57 ILE C N 1
ATOM 2801 C CA . ILE C 1 67 ? -37.136 2.983 53.662 1.00 59.47 57 ILE C CA 1
ATOM 2802 C C . ILE C 1 67 ? -36.370 1.687 53.976 1.00 60.53 57 ILE C C 1
ATOM 2803 O O . ILE C 1 67 ? -35.981 1.435 55.099 1.00 65.23 57 ILE C O 1
ATOM 2808 N N . GLY C 1 68 ? -36.193 0.858 52.962 1.00 62.25 58 GLY C N 1
ATOM 2809 C CA . GLY C 1 68 ? -35.291 -0.314 53.019 1.00 63.20 58 GLY C CA 1
ATOM 2810 C C . GLY C 1 68 ? -36.002 -1.600 53.303 1.00 62.28 58 GLY C C 1
ATOM 2811 O O . GLY C 1 68 ? -35.374 -2.645 53.415 1.00 68.70 58 GLY C O 1
ATOM 2812 N N . LYS C 1 69 ? -37.321 -1.524 53.347 1.00 60.77 59 LYS C N 1
ATOM 2813 C CA A LYS C 1 69 ? -38.161 -2.643 53.679 0.50 61.57 59 LYS C CA 1
ATOM 2814 C CA B LYS C 1 69 ? -38.156 -2.641 53.678 0.50 60.68 59 LYS C CA 1
ATOM 2815 C C . LYS C 1 69 ? -39.377 -2.656 52.748 1.00 58.95 59 LYS C C 1
ATOM 2816 O O . LYS C 1 69 ? -40.126 -1.690 52.688 1.00 63.75 59 LYS C O 1
ATOM 2827 N N . MET C 1 70 ? -39.574 -3.755 52.018 1.00 57.89 60 MET C N 1
ATOM 2828 C CA . MET C 1 70 ? -40.747 -3.922 51.192 1.00 58.26 60 MET C CA 1
ATOM 2829 C C . MET C 1 70 ? -41.975 -4.104 52.086 1.00 59.75 60 MET C C 1
ATOM 2830 O O . MET C 1 70 ? -41.885 -4.725 53.146 1.00 60.95 60 MET C O 1
ATOM 2835 N N . PHE C 1 71 ? -43.110 -3.552 51.653 1.00 58.01 61 PHE C N 1
ATOM 2836 C CA . PHE C 1 71 ? -44.407 -3.863 52.245 1.00 59.97 61 PHE C CA 1
ATOM 2837 C C . PHE C 1 71 ? -45.200 -4.686 51.248 1.00 58.77 61 PHE C C 1
ATOM 2838 O O . PHE C 1 71 ? -45.661 -4.166 50.237 1.00 55.78 61 PHE C O 1
ATOM 2846 N N . VAL C 1 72 ? -45.338 -5.992 51.531 1.00 60.73 62 VAL C N 1
ATOM 2847 C CA . VAL C 1 72 ? -45.831 -6.935 50.568 1.00 60.36 62 VAL C CA 1
ATOM 2848 C C . VAL C 1 72 ? -47.254 -7.318 50.900 1.00 66.09 62 VAL C C 1
ATOM 2849 O O . VAL C 1 72 ? -47.552 -7.633 52.040 1.00 69.50 62 VAL C O 1
ATOM 2853 N N . VAL C 1 73 ? -48.128 -7.348 49.896 1.00 67.37 63 VAL C N 1
ATOM 2854 C CA . VAL C 1 73 ? -49.522 -7.754 50.089 1.00 70.61 63 VAL C CA 1
ATOM 2855 C C . VAL C 1 73 ? -49.902 -8.776 49.000 1.00 73.04 63 VAL C C 1
ATOM 2856 O O . VAL C 1 73 ? -49.483 -8.655 47.851 1.00 69.37 63 VAL C O 1
ATOM 2860 N N . ASP C 1 74 ? -50.669 -9.799 49.390 1.00 76.94 64 ASP C N 1
ATOM 2861 C CA . ASP C 1 74 ? -51.192 -10.783 48.455 1.00 84.96 64 ASP C CA 1
ATOM 2862 C C . ASP C 1 74 ? -52.482 -10.268 47.864 1.00 85.48 64 ASP C C 1
ATOM 2863 O O . ASP C 1 74 ? -53.315 -9.747 48.578 1.00 84.68 64 ASP C O 1
ATOM 2868 N N . THR C 1 75 ? -52.609 -10.373 46.549 1.00 87.41 65 THR C N 1
ATOM 2869 C CA . THR C 1 75 ? -53.810 -9.928 45.859 1.00 90.58 65 THR C CA 1
ATOM 2870 C C . THR C 1 75 ? -54.980 -10.911 46.093 1.00 97.77 65 THR C C 1
ATOM 2871 O O . THR C 1 75 ? -56.140 -10.500 46.075 1.00 94.52 65 THR C O 1
ATOM 2875 N N . GLY C 1 76 ? -54.671 -12.198 46.259 1.00 102.13 66 GLY C N 1
ATOM 2876 C CA . GLY C 1 76 ? -55.707 -13.229 46.337 1.00 110.11 66 GLY C CA 1
ATOM 2877 C C . GLY C 1 76 ? -56.446 -13.454 45.026 1.00 116.46 66 GLY C C 1
ATOM 2878 O O . GLY C 1 76 ? -57.588 -13.932 45.025 1.00 119.67 66 GLY C O 1
ATOM 2879 N N . GLN C 1 77 ? -55.795 -13.112 43.909 1.00 115.77 67 GLN C N 1
ATOM 2880 C CA . GLN C 1 77 ? -56.374 -13.263 42.588 1.00 118.53 67 GLN C CA 1
ATOM 2881 C C . GLN C 1 77 ? -55.960 -14.627 42.109 1.00 119.26 67 GLN C C 1
ATOM 2882 O O . GLN C 1 77 ? -54.779 -14.973 42.169 1.00 109.30 67 GLN C O 1
ATOM 2888 N N . LEU C 1 78 ? -56.928 -15.384 41.603 1.00 123.96 68 LEU C N 1
ATOM 2889 C CA . LEU C 1 78 ? -56.627 -16.655 40.960 1.00 124.67 68 LEU C CA 1
ATOM 2890 C C . LEU C 1 78 ? -55.807 -16.456 39.690 1.00 118.67 68 LEU C C 1
ATOM 2891 O O . LEU C 1 78 ? -54.924 -17.271 39.401 1.00 111.81 68 LEU C O 1
ATOM 2896 N N . ASP C 1 79 ? -56.115 -15.375 38.958 1.00 116.27 69 ASP C N 1
ATOM 2897 C CA . ASP C 1 79 ? -55.470 -15.039 37.694 1.00 115.02 69 ASP C CA 1
ATOM 2898 C C . ASP C 1 79 ? -54.731 -13.700 37.800 1.00 105.48 69 ASP C C 1
ATOM 2899 O O . ASP C 1 79 ? -55.245 -12.715 38.333 1.00 104.79 69 ASP C O 1
ATOM 2904 N N . GLY C 1 80 ? -53.534 -13.654 37.237 1.00 99.80 70 GLY C N 1
ATOM 2905 C CA . GLY C 1 80 ? -52.712 -12.453 37.284 1.00 92.55 70 GLY C CA 1
ATOM 2906 C C . GLY C 1 80 ? -51.886 -12.371 38.550 1.00 85.49 70 GLY C C 1
ATOM 2907 O O . GLY C 1 80 ? -51.697 -13.376 39.236 1.00 82.03 70 GLY C O 1
ATOM 2908 N N . PRO C 1 81 ? -51.355 -11.177 38.842 1.00 78.65 71 PRO C N 1
ATOM 2909 C CA . PRO C 1 81 ? -50.356 -11.019 39.874 1.00 74.40 71 PRO C CA 1
ATOM 2910 C C . PRO C 1 81 ? -50.814 -11.499 41.212 1.00 71.46 71 PRO C C 1
ATOM 2911 O O . PRO C 1 81 ? -51.914 -11.140 41.618 1.00 75.22 71 PRO C O 1
ATOM 2915 N N . LYS C 1 82 ? -49.980 -12.295 41.880 1.00 69.39 72 LYS C N 1
ATOM 2916 C CA . LYS C 1 82 ? -50.260 -12.790 43.246 1.00 73.38 72 LYS C CA 1
ATOM 2917 C C . LYS C 1 82 ? -49.796 -11.841 44.335 1.00 67.10 72 LYS C C 1
ATOM 2918 O O . LYS C 1 82 ? -50.398 -11.804 45.386 1.00 66.61 72 LYS C O 1
ATOM 2924 N N . HIS C 1 83 ? -48.735 -11.073 44.075 1.00 65.40 73 HIS C N 1
ATOM 2925 C CA . HIS C 1 83 ? -48.161 -10.156 45.074 1.00 66.25 73 HIS C CA 1
ATOM 2926 C C . HIS C 1 83 ? -47.993 -8.725 44.556 1.00 61.35 73 HIS C C 1
ATOM 2927 O O . HIS C 1 83 ? -47.589 -8.504 43.413 1.00 62.80 73 HIS C O 1
ATOM 2934 N N . ILE C 1 84 ? -48.286 -7.770 45.415 1.00 59.18 74 ILE C N 1
ATOM 2935 C CA . ILE C 1 84 ? -47.921 -6.388 45.196 1.00 59.86 74 ILE C CA 1
ATOM 2936 C C . ILE C 1 84 ? -46.804 -6.069 46.189 1.00 60.00 74 ILE C C 1
ATOM 2937 O O . ILE C 1 84 ? -47.001 -6.212 47.403 1.00 61.06 74 ILE C O 1
ATOM 2942 N N . ILE C 1 85 ? -45.646 -5.675 45.670 1.00 55.05 75 ILE C N 1
ATOM 2943 C CA . ILE C 1 85 ? -44.506 -5.353 46.481 1.00 52.59 75 ILE C CA 1
ATOM 2944 C C . ILE C 1 85 ? -44.409 -3.830 46.462 1.00 53.20 75 ILE C C 1
ATOM 2945 O O . ILE C 1 85 ? -44.024 -3.218 45.447 1.00 52.64 75 ILE C O 1
ATOM 2950 N N . ASN C 1 86 ? -44.762 -3.212 47.574 1.00 53.48 76 ASN C N 1
ATOM 2951 C CA . ASN C 1 86 ? -44.728 -1.750 47.701 1.00 52.90 76 ASN C CA 1
ATOM 2952 C C . ASN C 1 86 ? -43.341 -1.359 48.147 1.00 54.17 76 ASN C C 1
ATOM 2953 O O . ASN C 1 86 ? -42.946 -1.681 49.257 1.00 49.88 76 ASN C O 1
ATOM 2958 N N . PHE C 1 87 ? -42.609 -0.708 47.250 1.00 51.06 77 PHE C N 1
ATOM 2959 C CA . PHE C 1 87 ? -41.230 -0.360 47.464 1.00 50.78 77 PHE C CA 1
ATOM 2960 C C . PHE C 1 87 ? -41.197 1.119 47.899 1.00 54.00 77 PHE C C 1
ATOM 2961 O O . PHE C 1 87 ? -41.543 2.007 47.093 1.00 51.92 77 PHE C O 1
ATOM 2969 N N . PRO C 1 88 ? -40.734 1.414 49.130 1.00 53.89 78 PRO C N 1
ATOM 2970 C CA . PRO C 1 88 ? -40.668 2.815 49.510 1.00 55.05 78 PRO C CA 1
ATOM 2971 C C . PRO C 1 88 ? -39.548 3.591 48.838 1.00 54.97 78 PRO C C 1
ATOM 2972 O O . PRO C 1 88 ? -38.398 3.238 48.985 1.00 54.34 78 PRO C O 1
ATOM 2976 N N . THR C 1 89 ? -39.907 4.615 48.070 1.00 54.54 79 THR C N 1
ATOM 2977 C CA . THR C 1 89 ? -38.927 5.458 47.372 1.00 55.28 79 THR C CA 1
ATOM 2978 C C . THR C 1 89 ? -38.811 6.814 48.033 1.00 54.95 79 THR C C 1
ATOM 2979 O O . THR C 1 89 ? -37.931 7.580 47.707 1.00 58.00 79 THR C O 1
ATOM 2983 N N . LYS C 1 90 ? -39.716 7.101 48.968 1.00 56.03 80 LYS C N 1
ATOM 2984 C CA . LYS C 1 90 ? -39.736 8.357 49.706 1.00 56.15 80 LYS C CA 1
ATOM 2985 C C . LYS C 1 90 ? -40.239 8.115 51.092 1.00 55.68 80 LYS C C 1
ATOM 2986 O O . LYS C 1 90 ? -41.011 7.151 51.358 1.00 53.15 80 LYS C O 1
ATOM 2992 N N . LYS C 1 91 ? -39.865 9.055 51.963 1.00 60.00 81 LYS C N 1
ATOM 2993 C CA . LYS C 1 91 ? -40.391 9.142 53.330 1.00 59.85 81 LYS C CA 1
ATOM 2994 C C . LYS C 1 91 ? -41.721 9.876 53.258 1.00 61.32 81 LYS C C 1
ATOM 2995 O O . LYS C 1 91 ? -42.773 9.229 53.049 1.00 55.64 81 LYS C O 1
ATOM 3001 N N . HIS C 1 92 ? -41.672 11.216 53.409 1.00 65.63 82 HIS C N 1
ATOM 3002 C CA . HIS C 1 92 ? -42.806 12.068 53.107 1.00 63.13 82 HIS C CA 1
ATOM 3003 C C . HIS C 1 92 ? -42.829 12.326 51.623 1.00 59.49 82 HIS C C 1
ATOM 3004 O O . HIS C 1 92 ? -41.784 12.404 50.993 1.00 59.04 82 HIS C O 1
ATOM 3011 N N . TRP C 1 93 ? -44.032 12.433 51.071 1.00 60.74 83 TRP C N 1
ATOM 3012 C CA . TRP C 1 93 ? -44.191 12.741 49.641 1.00 63.75 83 TRP C CA 1
ATOM 3013 C C . TRP C 1 93 ? -43.698 14.125 49.236 1.00 67.37 83 TRP C C 1
ATOM 3014 O O . TRP C 1 93 ? -43.276 14.340 48.098 1.00 69.02 83 TRP C O 1
ATOM 3025 N N . ARG C 1 94 ? -43.819 15.080 50.139 1.00 72.55 84 ARG C N 1
ATOM 3026 C CA . ARG C 1 94 ? -43.173 16.408 49.987 1.00 75.81 84 ARG C CA 1
ATOM 3027 C C . ARG C 1 94 ? -41.704 16.384 49.606 1.00 75.17 84 ARG C C 1
ATOM 3028 O O . ARG C 1 94 ? -41.269 17.261 48.866 1.00 66.98 84 ARG C O 1
ATOM 3036 N N . ALA C 1 95 ? -40.952 15.405 50.136 1.00 73.84 85 ALA C N 1
ATOM 3037 C CA . ALA C 1 95 ? -39.500 15.359 49.912 1.00 73.27 85 ALA C CA 1
ATOM 3038 C C . ALA C 1 95 ? -39.165 14.466 48.727 1.00 71.12 85 ALA C C 1
ATOM 3039 O O . ALA C 1 95 ? -39.998 13.642 48.332 1.00 76.13 85 ALA C O 1
ATOM 3041 N N . PRO C 1 96 ? -37.953 14.615 48.161 1.00 71.70 86 PRO C N 1
ATOM 3042 C CA . PRO C 1 96 ? -37.603 13.812 47.012 1.00 71.55 86 PRO C CA 1
ATOM 3043 C C . PRO C 1 96 ? -37.071 12.447 47.412 1.00 70.40 86 PRO C C 1
ATOM 3044 O O . PRO C 1 96 ? -36.876 12.160 48.585 1.00 67.21 86 PRO C O 1
ATOM 3048 N N . SER C 1 97 ? -36.895 11.606 46.400 1.00 69.03 87 SER C N 1
ATOM 3049 C CA . SER C 1 97 ? -36.341 10.279 46.593 1.00 68.16 87 SER C CA 1
ATOM 3050 C C . SER C 1 97 ? -34.848 10.468 46.626 1.00 68.13 87 SER C C 1
ATOM 3051 O O . SER C 1 97 ? -34.366 11.583 46.410 1.00 70.01 87 SER C O 1
ATOM 3054 N N . LYS C 1 98 ? -34.136 9.398 46.956 1.00 65.33 88 LYS C N 1
ATOM 3055 C CA . LYS C 1 98 ? -32.674 9.374 46.958 1.00 67.26 88 LYS C CA 1
ATOM 3056 C C . LYS C 1 98 ? -32.164 8.020 46.555 1.00 64.20 88 LYS C C 1
ATOM 3057 O O . LYS C 1 98 ? -32.807 6.999 46.797 1.00 62.29 88 LYS C O 1
ATOM 3063 N N . LEU C 1 99 ? -30.989 8.018 45.949 1.00 63.81 89 LEU C N 1
ATOM 3064 C CA . LEU C 1 99 ? -30.346 6.804 45.515 1.00 64.25 89 LEU C CA 1
ATOM 3065 C C . LEU C 1 99 ? -30.140 5.832 46.646 1.00 63.00 89 LEU C C 1
ATOM 3066 O O . LEU C 1 99 ? -30.307 4.605 46.452 1.00 67.74 89 LEU C O 1
ATOM 3071 N N . ALA C 1 100 ? -29.757 6.346 47.796 1.00 59.84 90 ALA C N 1
ATOM 3072 C CA . ALA C 1 100 ? -29.581 5.518 48.968 1.00 62.42 90 ALA C CA 1
ATOM 3073 C C . ALA C 1 100 ? -30.865 4.755 49.345 1.00 61.87 90 ALA C C 1
ATOM 3074 O O . ALA C 1 100 ? -30.793 3.658 49.884 1.00 65.37 90 ALA C O 1
ATOM 3076 N N . TYR C 1 101 ? -32.028 5.362 49.115 1.00 61.11 91 TYR C N 1
ATOM 3077 C CA . TYR C 1 101 ? -33.312 4.697 49.361 1.00 59.75 91 TYR C CA 1
ATOM 3078 C C . TYR C 1 101 ? -33.589 3.540 48.401 1.00 59.11 91 TYR C C 1
ATOM 3079 O O . TYR C 1 101 ? -34.195 2.517 48.787 1.00 57.01 91 TYR C O 1
ATOM 3088 N N . ILE C 1 102 ? -33.125 3.700 47.165 1.00 57.61 92 ILE C N 1
ATOM 3089 C CA . ILE C 1 102 ? -33.223 2.673 46.155 1.00 59.78 92 ILE C CA 1
ATOM 3090 C C . ILE C 1 102 ? -32.238 1.522 46.467 1.00 59.58 92 ILE C C 1
ATOM 3091 O O . ILE C 1 102 ? -32.623 0.337 46.415 1.00 63.30 92 ILE C O 1
ATOM 3096 N N . ASP C 1 103 ? -31.004 1.852 46.802 1.00 60.15 93 ASP C N 1
ATOM 3097 C CA . ASP C 1 103 ? -30.023 0.831 47.210 1.00 62.40 93 ASP C CA 1
ATOM 3098 C C . ASP C 1 103 ? -30.556 -0.013 48.349 1.00 63.19 93 ASP C C 1
ATOM 3099 O O . ASP C 1 103 ? -30.474 -1.228 48.306 1.00 62.39 93 ASP C O 1
ATOM 3104 N N . ALA C 1 104 ? -31.114 0.634 49.363 1.00 63.79 94 ALA C N 1
ATOM 3105 C CA . ALA C 1 104 ? -31.565 -0.090 50.553 1.00 66.60 94 ALA C CA 1
ATOM 3106 C C . ALA C 1 104 ? -32.778 -0.964 50.220 1.00 61.57 94 ALA C C 1
ATOM 3107 O O . ALA C 1 104 ? -32.877 -2.082 50.678 1.00 62.37 94 ALA C O 1
ATOM 3109 N N . GLY C 1 105 ? -33.711 -0.419 49.461 1.00 59.63 95 GLY C N 1
ATOM 3110 C CA . GLY C 1 105 ? -34.900 -1.151 49.075 1.00 59.87 95 GLY C CA 1
ATOM 3111 C C . GLY C 1 105 ? -34.615 -2.368 48.201 1.00 58.63 95 GLY C C 1
ATOM 3112 O O . GLY C 1 105 ? -35.237 -3.413 48.369 1.00 61.44 95 GLY C O 1
ATOM 3113 N N . LEU C 1 106 ? -33.638 -2.249 47.312 1.00 58.18 96 LEU C N 1
ATOM 3114 C CA . LEU C 1 106 ? -33.294 -3.337 46.423 1.00 56.11 96 LEU C CA 1
ATOM 3115 C C . LEU C 1 106 ? -32.797 -4.534 47.189 1.00 58.34 96 LEU C C 1
ATOM 3116 O O . LEU C 1 106 ? -33.125 -5.675 46.831 1.00 58.34 96 LEU C O 1
ATOM 3121 N N . ILE C 1 107 ? -32.008 -4.290 48.227 1.00 58.09 97 ILE C N 1
ATOM 3122 C CA . ILE C 1 107 ? -31.555 -5.359 49.070 1.00 61.93 97 ILE C CA 1
ATOM 3123 C C . ILE C 1 107 ? -32.767 -6.171 49.531 1.00 61.79 97 ILE C C 1
ATOM 3124 O O . ILE C 1 107 ? -32.783 -7.383 49.394 1.00 64.20 97 ILE C O 1
ATOM 3129 N N . ASP C 1 108 ? -33.785 -5.509 50.065 1.00 63.64 98 ASP C N 1
ATOM 3130 C CA . ASP C 1 108 ? -34.962 -6.231 50.584 1.00 61.10 98 ASP C CA 1
ATOM 3131 C C . ASP C 1 108 ? -35.883 -6.713 49.479 1.00 60.11 98 ASP C C 1
ATOM 3132 O O . ASP C 1 108 ? -36.530 -7.748 49.643 1.00 59.59 98 ASP C O 1
ATOM 3137 N N . LEU C 1 109 ? -35.925 -6.016 48.342 1.00 58.29 99 LEU C N 1
ATOM 3138 C CA . LEU C 1 109 ? -36.657 -6.561 47.193 1.00 59.82 99 LEU C CA 1
ATOM 3139 C C . LEU C 1 109 ? -36.114 -7.949 46.762 1.00 60.44 99 LEU C C 1
ATOM 3140 O O . LEU C 1 109 ? -36.897 -8.862 46.503 1.00 60.98 99 LEU C O 1
ATOM 3145 N N . ILE C 1 110 ? -34.797 -8.095 46.676 1.00 62.38 100 ILE C N 1
ATOM 3146 C CA . ILE C 1 110 ? -34.167 -9.380 46.306 1.00 65.71 100 ILE C CA 1
ATOM 3147 C C . ILE C 1 110 ? -34.498 -10.433 47.350 1.00 65.40 100 ILE C C 1
ATOM 3148 O O . ILE C 1 110 ? -34.872 -11.562 47.021 1.00 64.79 100 ILE C O 1
ATOM 3153 N N . ARG C 1 111 ? -34.377 -10.045 48.610 1.00 65.59 101 ARG C N 1
ATOM 3154 C CA . ARG C 1 111 ? -34.667 -10.955 49.697 1.00 71.85 101 ARG C CA 1
ATOM 3155 C C . ARG C 1 111 ? -36.118 -11.465 49.582 1.00 66.74 101 ARG C C 1
ATOM 3156 O O . ARG C 1 111 ? -36.387 -12.615 49.793 1.00 70.75 101 ARG C O 1
ATOM 3164 N N . VAL C 1 112 ? -37.048 -10.596 49.280 1.00 63.36 102 VAL C N 1
ATOM 3165 C CA . VAL C 1 112 ? -38.468 -10.947 49.283 1.00 61.96 102 VAL C CA 1
ATOM 3166 C C . VAL C 1 112 ? -38.809 -11.865 48.105 1.00 62.77 102 VAL C C 1
ATOM 3167 O O . VAL C 1 112 ? -39.636 -12.759 48.232 1.00 61.71 102 VAL C O 1
ATOM 3171 N N . ILE C 1 113 ? -38.186 -11.612 46.956 1.00 59.82 103 ILE C N 1
ATOM 3172 C CA . ILE C 1 113 ? -38.399 -12.419 45.803 1.00 59.91 103 ILE C CA 1
ATOM 3173 C C . ILE C 1 113 ? -37.888 -13.852 46.037 1.00 63.93 103 ILE C C 1
ATOM 3174 O O . ILE C 1 113 ? -38.545 -14.801 45.629 1.00 60.44 103 ILE C O 1
ATOM 3179 N N . ARG C 1 114 ? -36.745 -13.987 46.708 1.00 66.55 104 ARG C N 1
ATOM 3180 C CA . ARG C 1 114 ? -36.217 -15.299 47.090 1.00 71.08 104 ARG C CA 1
ATOM 3181 C C . ARG C 1 114 ? -37.131 -15.990 48.060 1.00 73.86 104 ARG C C 1
ATOM 3182 O O . ARG C 1 114 ? -37.544 -17.119 47.861 1.00 73.12 104 ARG C O 1
ATOM 3190 N N . GLU C 1 115 ? -37.406 -15.306 49.152 1.00 75.01 105 GLU C N 1
ATOM 3191 C CA . GLU C 1 115 ? -38.212 -15.870 50.203 1.00 79.31 105 GLU C CA 1
ATOM 3192 C C . GLU C 1 115 ? -39.612 -16.312 49.759 1.00 76.32 105 GLU C C 1
ATOM 3193 O O . GLU C 1 115 ? -40.085 -17.328 50.224 1.00 77.77 105 GLU C O 1
ATOM 3199 N N . LEU C 1 116 ? -40.251 -15.594 48.837 1.00 70.67 106 LEU C N 1
ATOM 3200 C CA . LEU C 1 116 ? -41.574 -15.988 48.341 1.00 67.81 106 LEU C CA 1
ATOM 3201 C C . LEU C 1 116 ? -41.510 -16.859 47.066 1.00 67.78 106 LEU C C 1
ATOM 3202 O O . LEU C 1 116 ? -42.551 -17.213 46.520 1.00 69.69 106 LEU C O 1
ATOM 3207 N N . ASN C 1 117 ? -40.297 -17.210 46.617 1.00 65.80 107 ASN C N 1
ATOM 3208 C CA . ASN C 1 117 ? -40.035 -17.887 45.357 1.00 66.49 107 ASN C CA 1
ATOM 3209 C C . ASN C 1 117 ? -40.778 -17.304 44.174 1.00 65.67 107 ASN C C 1
ATOM 3210 O O . ASN C 1 117 ? -41.402 -18.050 43.371 1.00 66.12 107 ASN C O 1
ATOM 3215 N N . ILE C 1 118 ? -40.723 -15.987 44.049 1.00 65.45 108 ILE C N 1
ATOM 3216 C CA . ILE C 1 118 ? -41.396 -15.297 42.961 1.00 62.94 108 ILE C CA 1
ATOM 3217 C C . ILE C 1 118 ? -40.596 -15.616 41.698 1.00 61.15 108 ILE C C 1
ATOM 3218 O O . ILE C 1 118 ? -39.399 -15.520 41.676 1.00 59.69 108 ILE C O 1
ATOM 3223 N N . ALA C 1 119 ? -41.299 -16.079 40.672 1.00 63.76 109 ALA C N 1
ATOM 3224 C CA . ALA C 1 119 ? -40.707 -16.408 39.355 1.00 63.50 109 ALA C CA 1
ATOM 3225 C C . ALA C 1 119 ? -40.582 -15.208 38.407 1.00 61.68 109 ALA C C 1
ATOM 3226 O O . ALA C 1 119 ? -39.783 -15.241 37.467 1.00 59.99 109 ALA C O 1
ATOM 3228 N N . SER C 1 120 ? -41.423 -14.199 38.598 1.00 57.61 110 SER C N 1
ATOM 3229 C CA . SER C 1 120 ? -41.448 -13.083 37.664 1.00 56.96 110 SER C CA 1
ATOM 3230 C C . SER C 1 120 ? -41.990 -11.836 38.334 1.00 53.52 110 SER C C 1
ATOM 3231 O O . SER C 1 120 ? -42.859 -11.913 39.213 1.00 55.09 110 SER C O 1
ATOM 3234 N N . VAL C 1 121 ? -41.437 -10.704 37.943 1.00 51.33 111 VAL C N 1
ATOM 3235 C CA . VAL C 1 121 ? -41.775 -9.422 38.558 1.00 51.26 111 VAL C CA 1
ATOM 3236 C C . VAL C 1 121 ? -41.675 -8.286 37.550 1.00 50.13 111 VAL C C 1
ATOM 3237 O O . VAL C 1 121 ? -40.790 -8.302 36.664 1.00 47.00 111 VAL C O 1
ATOM 3241 N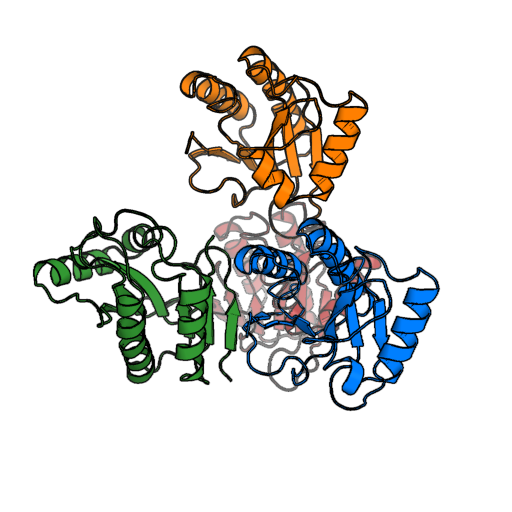 N . ALA C 1 122 ? -42.598 -7.322 37.672 1.00 47.38 112 ALA C N 1
ATOM 3242 C CA . ALA C 1 122 ? -42.579 -6.120 36.843 1.00 48.56 112 ALA C CA 1
ATOM 3243 C C . ALA C 1 122 ? -42.207 -4.954 37.728 1.00 47.83 112 ALA C C 1
ATOM 3244 O O . ALA C 1 122 ? -42.785 -4.789 38.804 1.00 51.33 112 ALA C O 1
ATOM 3246 N N . VAL C 1 123 ? -41.248 -4.169 37.273 1.00 48.34 113 VAL C N 1
ATOM 3247 C CA . VAL C 1 123 ? -40.691 -3.101 38.049 1.00 50.83 113 VAL C CA 1
ATOM 3248 C C . VAL C 1 123 ? -40.816 -1.753 37.304 1.00 49.44 113 VAL C C 1
ATOM 3249 O O . VAL C 1 123 ? -40.433 -1.653 36.158 1.00 51.52 113 VAL C O 1
ATOM 3253 N N . PRO C 1 124 ? -41.304 -0.701 37.981 1.00 51.09 114 PRO C N 1
ATOM 3254 C CA . PRO C 1 124 ? -41.373 0.650 37.407 1.00 51.61 114 PRO C CA 1
ATOM 3255 C C . PRO C 1 124 ? -40.060 1.397 37.609 1.00 54.82 114 PRO C C 1
ATOM 3256 O O . PRO C 1 124 ? -39.179 0.905 38.279 1.00 52.49 114 PRO C O 1
ATOM 3260 N N . PRO C 1 125 ? -39.918 2.584 37.001 1.00 58.60 115 PRO C N 1
ATOM 3261 C CA . PRO C 1 125 ? -38.674 3.341 37.141 1.00 60.30 115 PRO C CA 1
ATOM 3262 C C . PRO C 1 125 ? -38.613 4.029 38.503 1.00 62.57 115 PRO C C 1
ATOM 3263 O O . PRO C 1 125 ? -38.907 5.212 38.653 1.00 67.41 115 PRO C O 1
ATOM 3267 N N . LEU C 1 126 ? -38.130 3.283 39.481 1.00 61.79 116 LEU C N 1
ATOM 3268 C CA . LEU C 1 126 ? -38.195 3.665 40.882 1.00 60.03 116 LEU C CA 1
ATOM 3269 C C . LEU C 1 126 ? -37.607 5.040 41.206 1.00 62.14 116 LEU C C 1
ATOM 3270 O O . LEU C 1 126 ? -36.421 5.296 40.956 1.00 63.67 116 LEU C O 1
ATOM 3275 N N . GLY C 1 127 ? -38.437 5.921 41.760 1.00 63.27 117 GLY C N 1
ATOM 3276 C CA . GLY C 1 127 ? -38.000 7.281 42.109 1.00 66.61 117 GLY C CA 1
ATOM 3277 C C . GLY C 1 127 ? -37.688 8.254 40.972 1.00 65.48 117 GLY C C 1
ATOM 3278 O O . GLY C 1 127 ? -37.154 9.331 41.226 1.00 67.75 117 GLY C O 1
ATOM 3279 N N . VAL C 1 128 ? -37.995 7.892 39.726 1.00 68.08 118 VAL C N 1
ATOM 3280 C CA . VAL C 1 128 ? -37.738 8.771 38.572 1.00 71.09 118 VAL C CA 1
ATOM 3281 C C . VAL C 1 128 ? -38.989 9.598 38.259 1.00 73.35 118 VAL C C 1
ATOM 3282 O O . VAL C 1 128 ? -40.084 9.070 38.243 1.00 71.27 118 VAL C O 1
ATOM 3286 N N . GLY C 1 129 ? -38.810 10.887 38.009 1.00 78.36 119 GLY C N 1
ATOM 3287 C CA . GLY C 1 129 ? -39.929 11.778 37.717 1.00 83.40 119 GLY C CA 1
ATOM 3288 C C . GLY C 1 129 ? -40.453 12.349 39.018 1.00 85.19 119 GLY C C 1
ATOM 3289 O O . GLY C 1 129 ? -39.932 13.355 39.500 1.00 81.66 119 GLY C O 1
ATOM 3290 N N . ASN C 1 130 ? -41.443 11.667 39.610 1.00 88.30 120 ASN C N 1
ATOM 3291 C CA . ASN C 1 130 ? -41.983 12.035 40.936 1.00 90.03 120 ASN C CA 1
ATOM 3292 C C . ASN C 1 130 ? -40.875 12.302 41.979 1.00 83.10 120 ASN C C 1
ATOM 3293 O O . ASN C 1 130 ? -40.906 13.306 42.690 1.00 78.89 120 ASN C O 1
ATOM 3298 N N . GLY C 1 131 ? -39.910 11.388 42.059 1.00 72.08 121 GLY C N 1
ATOM 3299 C CA . GLY C 1 131 ? -38.822 11.475 43.029 1.00 71.51 121 GLY C CA 1
ATOM 3300 C C . GLY C 1 131 ? -37.575 12.227 42.632 1.00 72.03 121 GLY C C 1
ATOM 3301 O O . GLY C 1 131 ? -36.721 12.475 43.486 1.00 76.66 121 GLY C O 1
ATOM 3302 N N . GLY C 1 132 ? -37.479 12.615 41.361 1.00 71.14 122 GLY C N 1
ATOM 3303 C CA . GLY C 1 132 ? -36.361 13.381 40.847 1.00 70.55 122 GLY C CA 1
ATOM 3304 C C . GLY C 1 132 ? -35.029 12.668 40.619 1.00 70.16 122 GLY C C 1
ATOM 3305 O O . GLY C 1 132 ? -34.039 13.332 40.432 1.00 69.90 122 GLY C O 1
ATOM 3306 N N . LEU C 1 133 ? -34.991 11.336 40.591 1.00 68.43 123 LEU C N 1
ATOM 3307 C CA . LEU C 1 133 ? -33.744 10.608 40.316 1.00 66.86 123 LEU C CA 1
ATOM 3308 C C . LEU C 1 133 ? -33.461 10.464 38.818 1.00 63.30 123 LEU C C 1
ATOM 3309 O O . LEU C 1 133 ? -34.359 10.552 37.979 1.00 60.06 123 LEU C O 1
ATOM 3314 N N . ASP C 1 134 ? -32.196 10.254 38.496 1.00 63.74 124 ASP C N 1
ATOM 3315 C CA . ASP C 1 134 ? -31.774 10.020 37.099 1.00 69.47 124 ASP C CA 1
ATOM 3316 C C . ASP C 1 134 ? -32.049 8.550 36.675 1.00 65.92 124 ASP C C 1
ATOM 3317 O O . ASP C 1 134 ? -31.625 7.606 37.375 1.00 63.24 124 ASP C O 1
ATOM 3322 N N . TRP C 1 135 ? -32.733 8.349 35.550 1.00 61.70 125 TRP C N 1
ATOM 3323 C CA . TRP C 1 135 ? -33.090 7.008 35.082 1.00 59.23 125 TRP C CA 1
ATOM 3324 C C . TRP C 1 135 ? -31.865 6.098 34.949 1.00 61.80 125 TRP C C 1
ATOM 3325 O O . TRP C 1 135 ? -31.864 4.968 35.452 1.00 57.92 125 TRP C O 1
ATOM 3336 N N . GLU C 1 136 ? -30.834 6.593 34.283 1.00 61.36 126 GLU C N 1
ATOM 3337 C CA . GLU C 1 136 ? -29.668 5.797 34.010 1.00 63.18 126 GLU C CA 1
ATOM 3338 C C . GLU C 1 136 ? -29.044 5.277 35.302 1.00 65.21 126 GLU C C 1
ATOM 3339 O O . GLU C 1 136 ? -28.566 4.141 35.348 1.00 66.95 126 GLU C O 1
ATOM 3345 N N . ASP C 1 137 ? -29.102 6.069 36.366 1.00 64.62 127 ASP C N 1
ATOM 3346 C CA . ASP C 1 137 ? -28.579 5.638 37.658 1.00 63.91 127 ASP C CA 1
ATOM 3347 C C . ASP C 1 137 ? -29.373 4.503 38.270 1.00 60.29 127 ASP C C 1
ATOM 3348 O O . ASP C 1 137 ? -28.814 3.553 38.818 1.00 60.54 127 ASP C O 1
ATOM 3353 N N . VAL C 1 138 ? -30.681 4.659 38.229 1.00 56.70 128 VAL C N 1
ATOM 3354 C CA . VAL C 1 138 ? -31.587 3.700 38.775 1.00 57.05 128 VAL C CA 1
ATOM 3355 C C . VAL C 1 138 ? -31.525 2.414 37.931 1.00 56.22 128 VAL C C 1
ATOM 3356 O O . VAL C 1 138 ? -31.555 1.324 38.458 1.00 58.66 128 VAL C O 1
ATOM 3360 N N . GLU C 1 139 ? -31.517 2.559 36.620 1.00 57.87 129 GLU C N 1
ATOM 3361 C CA . GLU C 1 139 ? -31.525 1.429 35.723 1.00 57.10 129 GLU C CA 1
ATOM 3362 C C . GLU C 1 139 ? -30.313 0.537 36.013 1.00 56.52 129 GLU C C 1
ATOM 3363 O O . GLU C 1 139 ? -30.460 -0.690 36.036 1.00 54.23 129 GLU C O 1
ATOM 3369 N N . GLN C 1 140 ? -29.151 1.143 36.206 1.00 57.89 130 GLN C N 1
ATOM 3370 C CA . GLN C 1 140 ? -27.941 0.379 36.561 1.00 61.68 130 GLN C CA 1
ATOM 3371 C C . GLN C 1 140 ? -28.157 -0.465 37.816 1.00 61.22 130 GLN C C 1
ATOM 3372 O O . GLN C 1 140 ? -27.840 -1.648 37.834 1.00 60.12 130 GLN C O 1
ATOM 3378 N N . ARG C 1 141 ? -28.743 0.159 38.839 1.00 59.34 131 ARG C N 1
ATOM 3379 C CA . ARG C 1 141 ? -29.011 -0.551 40.075 1.00 61.43 131 ARG C CA 1
ATOM 3380 C C . ARG C 1 141 ? -30.028 -1.665 39.915 1.00 58.08 131 ARG C C 1
ATOM 3381 O O . ARG C 1 141 ? -29.823 -2.745 40.453 1.00 59.87 131 ARG C O 1
ATOM 3389 N N . LEU C 1 142 ? -31.104 -1.415 39.173 1.00 54.45 132 LEU C N 1
ATOM 3390 C CA . LEU C 1 142 ? -32.105 -2.427 38.951 1.00 53.96 132 LEU C CA 1
ATOM 3391 C C . LEU C 1 142 ? -31.508 -3.640 38.256 1.00 54.17 132 LEU C C 1
ATOM 3392 O O . LEU C 1 142 ? -31.732 -4.764 38.678 1.00 55.76 132 LEU C O 1
ATOM 3397 N N . VAL C 1 143 ? -30.738 -3.407 37.200 1.00 54.78 133 VAL C N 1
ATOM 3398 C CA . VAL C 1 143 ? -30.207 -4.480 36.413 1.00 55.22 133 VAL C CA 1
ATOM 3399 C C . VAL C 1 143 ? -29.279 -5.301 37.279 1.00 57.94 133 VAL C C 1
ATOM 3400 O O . VAL C 1 143 ? -29.318 -6.519 37.243 1.00 57.02 133 VAL C O 1
ATOM 3404 N N . SER C 1 144 ? -28.392 -4.622 37.993 1.00 60.71 134 SER C N 1
ATOM 3405 C CA . SER C 1 144 ? -27.451 -5.273 38.874 1.00 63.22 134 SER C CA 1
ATOM 3406 C C . SER C 1 144 ? -28.129 -6.115 39.912 1.00 64.11 134 SER C C 1
ATOM 3407 O O . SER C 1 144 ? -27.728 -7.238 40.118 1.00 66.63 134 SER C O 1
ATOM 3410 N N . ALA C 1 145 ? -29.162 -5.583 40.544 1.00 62.35 135 ALA C N 1
ATOM 3411 C CA . ALA C 1 145 ? -29.884 -6.356 41.537 1.00 60.16 135 ALA C CA 1
ATOM 3412 C C . ALA C 1 145 ? -30.451 -7.656 40.929 1.00 58.27 135 ALA C C 1
ATOM 3413 O O . ALA C 1 145 ? -30.345 -8.712 41.551 1.00 56.10 135 ALA C O 1
ATOM 3415 N N . PHE C 1 146 ? -31.034 -7.585 39.732 1.00 56.74 136 PHE C N 1
ATOM 3416 C CA . PHE C 1 146 ? -31.684 -8.749 39.126 1.00 55.52 136 PHE C CA 1
ATOM 3417 C C . PHE C 1 146 ? -30.746 -9.755 38.503 1.00 58.82 136 PHE C C 1
ATOM 3418 O O . PHE C 1 146 ? -31.113 -10.920 38.347 1.00 57.51 136 PHE C O 1
ATOM 3426 N N . GLN C 1 147 ? -29.515 -9.353 38.226 1.00 62.24 137 GLN C N 1
ATOM 3427 C CA . GLN C 1 147 ? -28.482 -10.341 37.913 1.00 64.96 137 GLN C CA 1
ATOM 3428 C C . GLN C 1 147 ? -28.173 -11.301 39.051 1.00 67.06 137 GLN C C 1
ATOM 3429 O O . GLN C 1 147 ? -27.618 -12.348 38.836 1.00 68.24 137 GLN C O 1
ATOM 3435 N N . GLN C 1 148 ? -28.536 -10.938 40.266 1.00 72.00 138 GLN C N 1
ATOM 3436 C CA . GLN C 1 148 ? -28.455 -11.887 41.382 1.00 75.84 138 GLN C CA 1
ATOM 3437 C C . GLN C 1 148 ? -29.599 -12.865 41.456 1.00 73.86 138 GLN C C 1
ATOM 3438 O O . GLN C 1 148 ? -29.603 -13.709 42.344 1.00 79.44 138 GLN C O 1
ATOM 3444 N N . LEU C 1 149 ? -30.582 -12.720 40.576 1.00 70.28 139 LEU C N 1
ATOM 3445 C CA . LEU C 1 149 ? -31.715 -13.611 40.550 1.00 68.52 139 LEU C CA 1
ATOM 3446 C C . LEU C 1 149 ? -31.842 -14.184 39.161 1.00 67.04 139 LEU C C 1
ATOM 3447 O O . LEU C 1 149 ? -32.796 -13.897 38.454 1.00 64.20 139 LEU C O 1
ATOM 3452 N N . PRO C 1 150 ? -30.893 -15.046 38.771 1.00 75.88 140 PRO C N 1
ATOM 3453 C CA . PRO C 1 150 ? -30.831 -15.554 37.377 1.00 73.84 140 PRO C CA 1
ATOM 3454 C C . PRO C 1 150 ? -32.022 -16.386 36.936 1.00 71.77 140 PRO C C 1
ATOM 3455 O O . PRO C 1 150 ? -32.184 -16.551 35.749 1.00 72.54 140 PRO C O 1
ATOM 3459 N N . ASP C 1 151 ? -32.829 -16.921 37.858 1.00 71.48 141 ASP C N 1
ATOM 3460 C CA . ASP C 1 151 ? -34.042 -17.639 37.478 1.00 70.32 141 ASP C CA 1
ATOM 3461 C C . ASP C 1 151 ? -35.352 -16.832 37.547 1.00 68.36 141 ASP C C 1
ATOM 3462 O O . ASP C 1 151 ? -36.441 -17.417 37.433 1.00 64.37 141 ASP C O 1
ATOM 3467 N N . VAL C 1 152 ? -35.261 -15.520 37.752 1.00 59.86 142 VAL C N 1
ATOM 3468 C CA . VAL C 1 152 ? -36.440 -14.697 37.821 1.00 58.79 142 VAL C CA 1
ATOM 3469 C C . VAL C 1 152 ? -36.537 -13.949 36.487 1.00 56.94 142 VAL C C 1
ATOM 3470 O O . VAL C 1 152 ? -35.544 -13.432 36.001 1.00 52.68 142 VAL C O 1
ATOM 3474 N N . ASP C 1 153 ? -37.727 -13.882 35.901 1.00 57.62 143 ASP C N 1
ATOM 3475 C CA . ASP C 1 153 ? -37.997 -12.910 34.815 1.00 57.90 143 ASP C CA 1
ATOM 3476 C C . ASP C 1 153 ? -38.315 -11.541 35.423 1.00 56.05 143 ASP C C 1
ATOM 3477 O O . ASP C 1 153 ? -39.185 -11.422 36.274 1.00 60.43 143 ASP C O 1
ATOM 3482 N N . ALA C 1 154 ? -37.575 -10.515 35.030 1.00 54.99 144 ALA C N 1
ATOM 3483 C CA . ALA C 1 154 ? -37.798 -9.142 35.535 1.00 52.86 144 ALA C CA 1
ATOM 3484 C C . ALA C 1 154 ? -38.135 -8.314 34.329 1.00 54.15 144 ALA C C 1
ATOM 3485 O O . ALA C 1 154 ? -37.364 -8.327 33.331 1.00 54.87 144 ALA C O 1
ATOM 3487 N N . VAL C 1 155 ? -39.303 -7.688 34.352 1.00 51.25 145 VAL C N 1
ATOM 3488 C CA . VAL C 1 155 ? -39.700 -6.757 33.309 1.00 50.46 145 VAL C CA 1
ATOM 3489 C C . VAL C 1 155 ? -39.553 -5.369 33.893 1.00 50.60 145 VAL C C 1
ATOM 3490 O O . VAL C 1 155 ? -40.229 -5.019 34.857 1.00 50.08 145 VAL C O 1
ATOM 3494 N N . ILE C 1 156 ? -38.616 -4.607 33.346 1.00 49.91 146 ILE C N 1
ATOM 3495 C CA . ILE C 1 156 ? -38.312 -3.264 33.815 1.00 49.10 146 ILE C CA 1
ATOM 3496 C C . ILE C 1 156 ? -38.901 -2.242 32.843 1.00 50.77 146 ILE C C 1
ATOM 3497 O O . ILE C 1 156 ? -38.619 -2.264 31.635 1.00 52.54 146 ILE C O 1
ATOM 3502 N N . TYR C 1 157 ? -39.756 -1.393 33.375 1.00 49.19 147 TYR C N 1
ATOM 3503 C CA . TYR C 1 157 ? -40.478 -0.381 32.608 1.00 53.59 147 TYR C CA 1
ATOM 3504 C C . TYR C 1 157 ? -39.681 0.936 32.668 1.00 54.30 147 TYR C C 1
ATOM 3505 O O . TYR C 1 157 ? -39.530 1.492 33.734 1.00 49.41 147 TYR C O 1
ATOM 3514 N N . PRO C 1 158 ? -39.162 1.419 31.538 1.00 58.16 148 PRO C N 1
ATOM 3515 C CA . PRO C 1 158 ? -38.523 2.738 31.555 1.00 61.27 148 PRO C CA 1
ATOM 3516 C C . PRO C 1 158 ? -39.517 3.868 31.732 1.00 64.54 148 PRO C C 1
ATOM 3517 O O . PRO C 1 158 ? -40.721 3.643 31.696 1.00 66.22 148 PRO C O 1
ATOM 3521 N N . PRO C 1 159 ? -39.032 5.085 32.014 1.00 71.40 149 PRO C N 1
ATOM 3522 C CA . PRO C 1 159 ? -39.963 6.230 32.101 1.00 75.17 149 PRO C CA 1
ATOM 3523 C C . PRO C 1 159 ? -40.835 6.347 30.852 1.00 76.29 149 PRO C C 1
ATOM 3524 O O . PRO C 1 159 ? -40.297 6.228 29.753 1.00 71.78 149 PRO C O 1
ATOM 3528 N N . SER C 1 160 ? -42.147 6.562 31.055 1.00 85.39 150 SER C N 1
ATOM 3529 C CA . SER C 1 160 ? -43.211 6.561 29.975 1.00 94.40 150 SER C CA 1
ATOM 3530 C C . SER C 1 160 ? -42.776 6.974 28.544 1.00 98.19 150 SER C C 1
ATOM 3531 O O . SER C 1 160 ? -42.493 8.151 28.248 1.00 102.17 150 SER C O 1
ATOM 3534 N N . GLY D 1 9 ? -71.641 -40.257 27.048 1.00 103.14 -1 GLY D N 1
ATOM 3535 C CA . GLY D 1 9 ? -70.961 -40.066 25.720 1.00 103.09 -1 GLY D CA 1
ATOM 3536 C C . GLY D 1 9 ? -70.124 -38.787 25.644 1.00 100.93 -1 GLY D C 1
ATOM 3537 O O . GLY D 1 9 ? -69.265 -38.555 26.493 1.00 103.45 -1 GLY D O 1
ATOM 3538 N N . GLY D 1 10 ? -70.369 -37.965 24.626 1.00 95.05 0 GLY D N 1
ATOM 3539 C CA . GLY D 1 10 ? -69.691 -36.683 24.480 1.00 90.42 0 GLY D CA 1
ATOM 3540 C C . GLY D 1 10 ? -70.262 -35.612 25.386 1.00 86.17 0 GLY D C 1
ATOM 3541 O O . GLY D 1 10 ? -71.474 -35.520 25.561 1.00 88.75 0 GLY D O 1
ATOM 3542 N N . MET D 1 11 ? -69.382 -34.789 25.944 1.00 82.40 1 MET D N 1
ATOM 3543 C CA . MET D 1 11 ? -69.754 -33.687 26.834 1.00 83.09 1 MET D CA 1
ATOM 3544 C C . MET D 1 11 ? -69.378 -32.321 26.215 1.00 74.18 1 MET D C 1
ATOM 3545 O O . MET D 1 11 ? -68.367 -32.211 25.537 1.00 67.37 1 MET D O 1
ATOM 3550 N N . ILE D 1 12 ? -70.173 -31.302 26.496 1.00 65.09 2 ILE D N 1
ATOM 3551 C CA . ILE D 1 12 ? -69.836 -29.935 26.166 1.00 64.67 2 ILE D CA 1
ATOM 3552 C C . ILE D 1 12 ? -69.441 -29.247 27.451 1.00 60.81 2 ILE D C 1
ATOM 3553 O O . ILE D 1 12 ? -70.263 -29.078 28.329 1.00 61.08 2 ILE D O 1
ATOM 3558 N N . THR D 1 13 ? -68.153 -28.934 27.584 1.00 60.09 3 THR D N 1
ATOM 3559 C CA . THR D 1 13 ? -67.600 -28.442 28.840 1.00 63.78 3 THR D CA 1
ATOM 3560 C C . THR D 1 13 ? -67.090 -27.005 28.720 1.00 62.06 3 THR D C 1
ATOM 3561 O O . THR D 1 13 ? -66.795 -26.513 27.633 1.00 64.20 3 THR D O 1
ATOM 3565 N N . TYR D 1 14 ? -67.002 -26.343 29.866 1.00 60.08 4 TYR D N 1
ATOM 3566 C CA . TYR D 1 14 ? -66.495 -24.978 29.966 1.00 61.63 4 TYR D CA 1
ATOM 3567 C C . TYR D 1 14 ? -64.992 -25.042 30.072 1.00 63.53 4 TYR D C 1
ATOM 3568 O O . TYR D 1 14 ? -64.473 -25.577 31.018 1.00 66.41 4 TYR D O 1
ATOM 3577 N N . GLY D 1 15 ? -64.296 -24.486 29.101 1.00 66.16 5 GLY D N 1
ATOM 3578 C CA . GLY D 1 15 ? -62.842 -24.479 29.138 1.00 69.34 5 GLY D CA 1
ATOM 3579 C C . GLY D 1 15 ? -62.326 -23.292 29.931 1.00 71.48 5 GLY D C 1
ATOM 3580 O O . GLY D 1 15 ? -63.000 -22.283 30.074 1.00 73.35 5 GLY D O 1
ATOM 3581 N N . SER D 1 16 ? -61.137 -23.420 30.496 1.00 73.48 6 SER D N 1
ATOM 3582 C CA . SER D 1 16 ? -60.472 -22.243 31.041 1.00 72.58 6 SER D CA 1
ATOM 3583 C C . SER D 1 16 ? -58.979 -22.342 30.894 1.00 71.55 6 SER D C 1
ATOM 3584 O O . SER D 1 16 ? -58.425 -23.418 30.779 1.00 68.42 6 SER D O 1
ATOM 3587 N N . GLY D 1 17 ? -58.350 -21.175 30.935 1.00 74.13 7 GLY D N 1
ATOM 3588 C CA . GLY D 1 17 ? -56.945 -21.052 30.692 1.00 75.67 7 GLY D CA 1
ATOM 3589 C C . GLY D 1 17 ? -56.715 -20.940 29.203 1.00 72.89 7 GLY D C 1
ATOM 3590 O O . GLY D 1 17 ? -57.548 -20.447 28.477 1.00 72.66 7 GLY D O 1
ATOM 3591 N N . ASP D 1 18 ? -55.586 -21.474 28.777 1.00 75.82 8 ASP D N 1
ATOM 3592 C CA . ASP D 1 18 ? -55.052 -21.271 27.452 1.00 75.76 8 ASP D CA 1
ATOM 3593 C C . ASP D 1 18 ? -55.566 -22.383 26.554 1.00 70.38 8 ASP D C 1
ATOM 3594 O O . ASP D 1 18 ? -55.211 -23.547 26.725 1.00 71.86 8 ASP D O 1
ATOM 3599 N N . LEU D 1 19 ? -56.381 -22.008 25.591 1.00 68.41 9 LEU D N 1
ATOM 3600 C CA . LEU D 1 19 ? -56.904 -22.949 24.594 1.00 64.31 9 LEU D CA 1
ATOM 3601 C C . LEU D 1 19 ? -55.844 -23.806 23.941 1.00 62.94 9 LEU D C 1
ATOM 3602 O O . LEU D 1 19 ? -56.073 -24.971 23.698 1.00 58.71 9 LEU D O 1
ATOM 3607 N N . LEU D 1 20 ? -54.670 -23.250 23.661 1.00 68.73 10 LEU D N 1
ATOM 3608 C CA . LEU D 1 20 ? -53.601 -24.044 23.033 1.00 71.10 10 LEU D CA 1
ATOM 3609 C C . LEU D 1 20 ? -53.084 -25.205 23.881 1.00 74.08 10 LEU D C 1
ATOM 3610 O O . LEU D 1 20 ? -52.427 -26.111 23.370 1.00 72.26 10 LEU D O 1
ATOM 3615 N N . ARG D 1 21 ? -53.359 -25.176 25.183 1.00 78.73 11 ARG D N 1
ATOM 3616 C CA . ARG D 1 21 ? -52.945 -26.260 26.066 1.00 82.71 11 ARG D CA 1
ATOM 3617 C C . ARG D 1 21 ? -54.083 -27.216 26.322 1.00 80.26 11 ARG D C 1
ATOM 3618 O O . ARG D 1 21 ? -53.958 -28.103 27.160 1.00 79.28 11 ARG D O 1
ATOM 3626 N N . ALA D 1 22 ? -55.180 -27.084 25.575 1.00 73.93 12 ALA D N 1
ATOM 3627 C CA . ALA D 1 22 ? -56.283 -28.027 25.698 1.00 73.81 12 ALA D CA 1
ATOM 3628 C C . ALA D 1 22 ? -55.818 -29.427 25.320 1.00 76.21 12 ALA D C 1
ATOM 3629 O O . ALA D 1 22 ? -54.984 -29.625 24.397 1.00 82.34 12 ALA D O 1
ATOM 3631 N N . ASP D 1 23 ? -56.328 -30.407 26.047 1.00 77.06 13 ASP D N 1
ATOM 3632 C CA . ASP D 1 23 ? -55.955 -31.804 25.809 1.00 83.10 13 ASP D CA 1
ATOM 3633 C C . ASP D 1 23 ? -57.030 -32.402 24.907 1.00 78.48 13 ASP D C 1
ATOM 3634 O O . ASP D 1 23 ? -57.788 -33.294 25.315 1.00 77.69 13 ASP D O 1
ATOM 3639 N N . THR D 1 24 ? -57.082 -31.915 23.668 1.00 70.81 14 THR D N 1
ATOM 3640 C CA . THR D 1 24 ? -58.058 -32.386 22.714 1.00 66.39 14 THR D CA 1
ATOM 3641 C C . THR D 1 24 ? -57.380 -32.847 21.432 1.00 67.56 14 THR D C 1
ATOM 3642 O O . THR D 1 24 ? -56.228 -32.528 21.155 1.00 71.78 14 THR D O 1
ATOM 3646 N N . GLU D 1 25 ? -58.147 -33.540 20.616 1.00 68.27 15 GLU D N 1
ATOM 3647 C CA . GLU D 1 25 ? -57.672 -34.036 19.346 1.00 72.28 15 GLU D CA 1
ATOM 3648 C C . GLU D 1 25 ? -57.575 -32.924 18.283 1.00 70.96 15 GLU D C 1
ATOM 3649 O O . GLU D 1 25 ? -56.673 -32.961 17.437 1.00 72.39 15 GLU D O 1
ATOM 3655 N N . ALA D 1 26 ? -58.489 -31.955 18.328 1.00 62.90 16 ALA D N 1
ATOM 3656 C CA . ALA D 1 26 ? -58.439 -30.792 17.458 1.00 61.62 16 ALA D CA 1
ATOM 3657 C C . ALA D 1 26 ? -58.510 -29.466 18.249 1.00 59.61 16 ALA D C 1
ATOM 3658 O O . ALA D 1 26 ? -59.071 -29.412 19.352 1.00 56.30 16 ALA D O 1
ATOM 3660 N N . LEU D 1 27 ? -57.878 -28.433 17.691 1.00 57.16 17 LEU D N 1
ATOM 3661 C CA . LEU D 1 27 ? -58.029 -27.090 18.204 1.00 56.73 17 LEU D CA 1
ATOM 3662 C C . LEU D 1 27 ? -58.593 -26.258 17.119 1.00 53.76 17 LEU D C 1
ATOM 3663 O O . LEU D 1 27 ? -58.161 -26.365 15.975 1.00 53.34 17 LEU D O 1
ATOM 3668 N N . VAL D 1 28 ? -59.546 -25.410 17.467 1.00 52.60 18 VAL D N 1
ATOM 3669 C CA . VAL D 1 28 ? -60.029 -24.408 16.537 1.00 52.86 18 VAL D CA 1
ATOM 3670 C C . VAL D 1 28 ? -59.324 -23.048 16.711 1.00 52.01 18 VAL D C 1
ATOM 3671 O O . VAL D 1 28 ? -59.231 -22.508 17.801 1.00 52.99 18 VAL D O 1
ATOM 3675 N N . ASN D 1 29 ? -58.948 -22.471 15.590 1.00 53.90 19 ASN D N 1
ATOM 3676 C CA . ASN D 1 29 ? -58.387 -21.123 15.483 1.00 56.32 19 ASN D CA 1
ATOM 3677 C C . ASN D 1 29 ? -59.364 -20.244 14.722 1.00 54.92 19 ASN D C 1
ATOM 3678 O O . ASN D 1 29 ? -60.147 -20.749 13.933 1.00 55.13 19 ASN D O 1
ATOM 3683 N N . THR D 1 30 ? -59.367 -18.943 14.996 1.00 57.31 20 THR D N 1
ATOM 3684 C CA . THR D 1 30 ? -60.246 -17.989 14.302 1.00 56.31 20 THR D CA 1
ATOM 3685 C C . THR D 1 30 ? -59.348 -17.190 13.395 1.00 59.60 20 THR D C 1
ATOM 3686 O O . THR D 1 30 ? -58.339 -16.604 13.877 1.00 59.91 20 THR D O 1
ATOM 3690 N N . VAL D 1 31 ? -59.697 -17.145 12.111 1.00 54.97 21 VAL D N 1
ATOM 3691 C CA . VAL D 1 31 ? -58.883 -16.477 11.116 1.00 55.69 21 VAL D CA 1
ATOM 3692 C C . VAL D 1 31 ? -59.672 -15.580 10.183 1.00 56.94 21 VAL D C 1
ATOM 3693 O O . VAL D 1 31 ? -60.904 -15.623 10.134 1.00 53.53 21 VAL D O 1
ATOM 3697 N N . ASN D 1 32 ? -58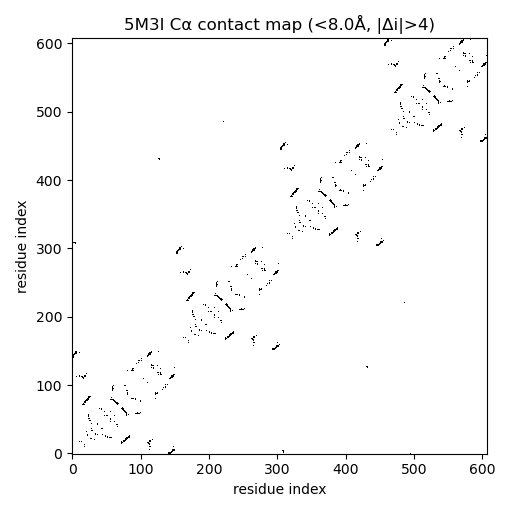.919 -14.697 9.539 1.00 57.94 22 ASN D N 1
ATOM 3698 C CA . ASN D 1 32 ? -59.384 -13.899 8.431 1.00 57.49 22 ASN D CA 1
ATOM 3699 C C . ASN D 1 32 ? -58.979 -14.623 7.138 1.00 57.99 22 ASN D C 1
ATOM 3700 O O . ASN D 1 32 ? -58.178 -15.591 7.181 1.00 51.72 22 ASN D O 1
ATOM 3705 N N . CYS D 1 33 ? -59.516 -14.145 6.004 1.00 56.71 23 CYS D N 1
ATOM 3706 C CA . CYS D 1 33 ? -59.246 -14.752 4.700 1.00 59.02 23 CYS D CA 1
ATOM 3707 C C . CYS D 1 33 ? -58.091 -14.094 3.922 1.00 63.30 23 CYS D C 1
ATOM 3708 O O . CYS D 1 33 ? -57.879 -14.437 2.738 1.00 60.36 23 CYS D O 1
ATOM 3711 N N . VAL D 1 34 ? -57.347 -13.162 4.545 1.00 61.14 24 VAL D N 1
ATOM 3712 C CA . VAL D 1 34 ? -56.291 -12.436 3.825 1.00 61.93 24 VAL D CA 1
ATOM 3713 C C . VAL D 1 34 ? -54.884 -12.743 4.310 1.00 60.63 24 VAL D C 1
ATOM 3714 O O . VAL D 1 34 ? -53.950 -12.036 3.982 1.00 67.02 24 VAL D O 1
ATOM 3718 N N . GLY D 1 35 ? -54.717 -13.823 5.035 1.00 58.15 25 GLY D N 1
ATOM 3719 C CA . GLY D 1 35 ? -53.389 -14.369 5.219 1.00 60.92 25 GLY D CA 1
ATOM 3720 C C . GLY D 1 35 ? -52.609 -13.722 6.335 1.00 64.55 25 GLY D C 1
ATOM 3721 O O . GLY D 1 35 ? -51.387 -13.803 6.359 1.00 69.15 25 GLY D O 1
ATOM 3722 N N . VAL D 1 36 ? -53.318 -13.174 7.322 1.00 66.96 26 VAL D N 1
ATOM 3723 C CA . VAL D 1 36 ? -52.680 -12.498 8.437 1.00 65.28 26 VAL D CA 1
ATOM 3724 C C . VAL D 1 36 ? -53.181 -13.041 9.783 1.00 61.72 26 VAL D C 1
ATOM 3725 O O . VAL D 1 36 ? -54.365 -12.983 10.066 1.00 56.93 26 VAL D O 1
ATOM 3729 N N . MET D 1 37 ? -52.238 -13.510 10.595 1.00 63.70 27 MET D N 1
ATOM 3730 C CA . MET D 1 37 ? -52.482 -13.921 11.972 1.00 66.66 27 MET D CA 1
ATOM 3731 C C . MET D 1 37 ? -51.585 -13.034 12.829 1.00 70.97 27 MET D C 1
ATOM 3732 O O . MET D 1 37 ? -50.491 -13.418 13.225 1.00 71.97 27 MET D O 1
ATOM 3737 N N . GLY D 1 38 ? -52.073 -11.831 13.084 1.00 73.81 28 GLY D N 1
ATOM 3738 C CA . GLY D 1 38 ? -51.269 -10.794 13.699 1.00 76.96 28 GLY D CA 1
ATOM 3739 C C . GLY D 1 38 ? -51.576 -10.462 15.145 1.00 75.94 28 GLY D C 1
ATOM 3740 O O . GLY D 1 38 ? -50.757 -9.837 15.781 1.00 83.23 28 GLY D O 1
ATOM 3741 N N . LYS D 1 39 ? -52.746 -10.813 15.653 1.00 74.93 29 LYS D N 1
ATOM 3742 C CA . LYS D 1 39 ? -53.035 -10.586 17.055 1.00 79.41 29 LYS D CA 1
ATOM 3743 C C . LYS D 1 39 ? -53.966 -11.656 17.588 1.00 73.14 29 LYS D C 1
ATOM 3744 O O . LYS D 1 39 ? -54.419 -12.520 16.845 1.00 69.35 29 LYS D O 1
ATOM 3750 N N . GLY D 1 40 ? -54.193 -11.611 18.897 1.00 71.29 30 GLY D N 1
ATOM 3751 C CA . GLY D 1 40 ? -55.114 -12.494 19.559 1.00 69.05 30 GLY D CA 1
ATOM 3752 C C . GLY D 1 40 ? -54.687 -13.949 19.456 1.00 69.16 30 GLY D C 1
ATOM 3753 O O . GLY D 1 40 ? -53.500 -14.267 19.365 1.00 67.73 30 GLY D O 1
ATOM 3754 N N . ILE D 1 41 ? -55.672 -14.842 19.482 1.00 66.39 31 ILE D N 1
ATOM 3755 C CA . ILE D 1 41 ? -55.388 -16.253 19.559 1.00 65.95 31 ILE D CA 1
ATOM 3756 C C . ILE D 1 41 ? -54.685 -16.729 18.276 1.00 62.59 31 ILE D C 1
ATOM 3757 O O . ILE D 1 41 ? -53.822 -17.584 18.328 1.00 58.97 31 ILE D O 1
ATOM 3762 N N . ALA D 1 42 ? -55.039 -16.156 17.139 1.00 59.28 32 ALA D N 1
ATOM 3763 C CA . ALA D 1 42 ? -54.385 -16.487 15.890 1.00 60.79 32 ALA D CA 1
ATOM 3764 C C . ALA D 1 42 ? -52.862 -16.247 15.943 1.00 64.30 32 ALA D C 1
ATOM 3765 O O . ALA D 1 42 ? -52.086 -17.074 15.436 1.00 64.68 32 ALA D O 1
ATOM 3767 N N . LEU D 1 43 ? -52.431 -15.153 16.574 1.00 64.62 33 LEU D N 1
ATOM 3768 C CA . LEU D 1 43 ? -50.997 -14.919 16.751 1.00 65.08 33 LEU D CA 1
ATOM 3769 C C . LEU D 1 43 ? -50.357 -16.059 17.529 1.00 65.55 33 LEU D C 1
ATOM 3770 O O . LEU D 1 43 ? -49.309 -16.554 17.128 1.00 65.63 33 LEU D O 1
ATOM 3775 N N . GLN D 1 44 ? -51.009 -16.507 18.597 1.00 66.62 34 GLN D N 1
ATOM 3776 C CA A GLN D 1 44 ? -50.492 -17.630 19.372 0.50 68.66 34 GLN D CA 1
ATOM 3777 C CA B GLN D 1 44 ? -50.525 -17.638 19.394 0.50 68.54 34 GLN D CA 1
ATOM 3778 C C . GLN D 1 44 ? -50.401 -18.900 18.521 1.00 67.97 34 GLN D C 1
ATOM 3779 O O . GLN D 1 44 ? -49.417 -19.631 18.592 1.00 72.65 34 GLN D O 1
ATOM 3790 N N . PHE D 1 45 ? -51.404 -19.169 17.688 1.00 66.85 35 PHE D N 1
ATOM 3791 C CA . PHE D 1 45 ? -51.347 -20.326 16.775 1.00 62.36 35 PHE D CA 1
ATOM 3792 C C . PHE D 1 45 ? -50.187 -20.216 15.770 1.00 64.21 35 PHE D C 1
ATOM 3793 O O . PHE D 1 45 ? -49.550 -21.207 15.455 1.00 64.15 35 PHE D O 1
ATOM 3801 N N . LYS D 1 46 ? -49.943 -19.026 15.251 1.00 66.08 36 LYS D N 1
ATOM 3802 C CA . LYS D 1 46 ? -48.837 -18.808 14.323 1.00 68.53 36 LYS D CA 1
ATOM 3803 C C . LYS D 1 46 ? -47.493 -19.117 14.965 1.00 71.86 36 LYS D C 1
ATOM 3804 O O . LYS D 1 46 ? -46.620 -19.745 14.358 1.00 76.26 36 LYS D O 1
ATOM 3810 N N . ARG D 1 47 ? -47.323 -18.701 16.203 1.00 71.73 37 ARG D N 1
ATOM 3811 C CA . ARG D 1 47 ? -46.057 -18.907 16.911 1.00 76.18 37 ARG D CA 1
ATOM 3812 C C . ARG D 1 47 ? -45.819 -20.378 17.256 1.00 77.80 37 ARG D C 1
ATOM 3813 O O . ARG D 1 47 ? -44.693 -20.838 17.245 1.00 78.87 37 ARG D O 1
ATOM 3821 N N . ARG D 1 48 ? -46.887 -21.110 17.560 1.00 76.79 38 ARG D N 1
ATOM 3822 C CA . ARG D 1 48 ? -46.773 -22.516 17.890 1.00 78.60 38 ARG D CA 1
ATOM 3823 C C . ARG D 1 48 ? -46.678 -23.421 16.656 1.00 78.16 38 ARG D C 1
ATOM 3824 O O . ARG D 1 48 ? -46.027 -24.439 16.724 1.00 81.10 38 ARG D O 1
ATOM 3832 N N . TYR D 1 49 ? -47.354 -23.064 15.558 1.00 77.01 39 TYR D N 1
ATOM 3833 C CA . TYR D 1 49 ? -47.459 -23.925 14.365 1.00 74.82 39 TYR D CA 1
ATOM 3834 C C . TYR D 1 49 ? -47.058 -23.165 13.097 1.00 72.01 39 TYR D C 1
ATOM 3835 O O . TYR D 1 49 ? -47.867 -22.919 12.250 1.00 70.18 39 TYR D O 1
ATOM 3844 N N . PRO D 1 50 ? -45.784 -22.802 12.977 1.00 75.23 40 PRO D N 1
ATOM 3845 C CA . PRO D 1 50 ? -45.328 -21.970 11.849 1.00 75.95 40 PRO D CA 1
ATOM 3846 C C . PRO D 1 50 ? -45.564 -22.574 10.455 1.00 77.09 40 PRO D C 1
ATOM 3847 O O . PRO D 1 50 ? -45.833 -21.822 9.499 1.00 71.52 40 PRO D O 1
ATOM 3851 N N . GLU D 1 51 ? -45.503 -23.906 10.357 1.00 78.46 41 GLU D N 1
ATOM 3852 C CA . GLU D 1 51 ? -45.761 -24.589 9.097 1.00 82.53 41 GLU D CA 1
ATOM 3853 C C . GLU D 1 51 ? -47.226 -24.492 8.717 1.00 78.26 41 GLU D C 1
ATOM 3854 O O . GLU D 1 51 ? -47.552 -24.259 7.543 1.00 77.48 41 GLU D O 1
ATOM 3860 N N . MET D 1 52 ? -48.091 -24.656 9.711 1.00 74.74 42 MET D N 1
ATOM 3861 C CA . MET D 1 52 ? -49.509 -24.392 9.554 1.00 72.84 42 MET D CA 1
ATOM 3862 C C . MET D 1 52 ? -49.752 -23.001 9.004 1.00 68.88 42 MET D C 1
ATOM 3863 O O . MET D 1 52 ? -50.466 -22.845 8.006 1.00 70.80 42 MET D O 1
ATOM 3868 N N . PHE D 1 53 ? -49.130 -21.986 9.598 1.00 68.48 43 PHE D N 1
ATOM 3869 C CA . PHE D 1 53 ? -49.306 -20.591 9.095 1.00 65.29 43 PHE D CA 1
ATOM 3870 C C . PHE D 1 53 ? -48.868 -20.414 7.640 1.00 65.80 43 PHE D C 1
ATOM 3871 O O . PHE D 1 53 ? -49.559 -19.750 6.848 1.00 57.64 43 PHE D O 1
ATOM 3879 N N . THR D 1 54 ? -47.718 -20.995 7.305 1.00 70.41 44 THR D N 1
ATOM 3880 C CA . THR D 1 54 ? -47.184 -20.927 5.936 1.00 72.43 44 THR D CA 1
ATOM 3881 C C . THR D 1 54 ? -48.167 -21.554 4.971 1.00 71.39 44 THR D C 1
ATOM 3882 O O . THR D 1 54 ? -48.407 -21.006 3.900 1.00 71.58 44 THR D O 1
ATOM 3886 N N . ALA D 1 55 ? -48.785 -22.672 5.374 1.00 70.41 45 ALA D N 1
ATOM 3887 C CA . ALA D 1 55 ? -49.795 -23.303 4.523 1.00 69.20 45 ALA D CA 1
ATOM 3888 C C . ALA D 1 55 ? -51.045 -22.411 4.365 1.00 67.16 45 ALA D C 1
ATOM 3889 O O . ALA D 1 55 ? -51.522 -22.192 3.237 1.00 68.06 45 ALA D O 1
ATOM 3891 N N . TYR D 1 56 ? -51.557 -21.928 5.494 1.00 64.53 46 TYR D N 1
ATOM 3892 C CA . TYR D 1 56 ? -52.670 -20.940 5.544 1.00 61.78 46 TYR D CA 1
ATOM 3893 C C . TYR D 1 56 ? -52.423 -19.701 4.686 1.00 63.99 46 TYR D C 1
ATOM 3894 O O . TYR D 1 56 ? -53.341 -19.217 4.009 1.00 66.37 46 TYR D O 1
ATOM 3903 N N . GLU D 1 57 ? -51.224 -19.145 4.775 1.00 64.99 47 GLU D N 1
ATOM 3904 C CA . GLU D 1 57 ? -50.890 -17.949 4.029 1.00 67.61 47 GLU D CA 1
ATOM 3905 C C . GLU D 1 57 ? -50.918 -18.266 2.530 1.00 71.00 47 GLU D C 1
ATOM 3906 O O . GLU D 1 57 ? -51.416 -17.458 1.752 1.00 70.89 47 GLU D O 1
ATOM 3912 N N . LYS D 1 58 ? -50.385 -19.420 2.119 1.00 72.49 48 LYS D N 1
ATOM 3913 C CA . LYS D 1 58 ? -50.448 -19.796 0.697 1.00 77.25 48 LYS D CA 1
ATOM 3914 C C . LYS D 1 58 ? -51.884 -19.917 0.226 1.00 72.77 48 LYS D C 1
ATOM 3915 O O . LYS D 1 58 ? -52.239 -19.400 -0.817 1.00 74.23 48 LYS D O 1
ATOM 3921 N N . ALA D 1 59 ? -52.703 -20.582 1.024 1.00 70.31 49 ALA D N 1
ATOM 3922 C CA . ALA D 1 59 ? -54.102 -20.802 0.682 1.00 66.60 49 ALA D CA 1
ATOM 3923 C C . ALA D 1 59 ? -54.890 -19.526 0.621 1.00 65.35 49 ALA D C 1
ATOM 3924 O O . ALA D 1 59 ? -55.761 -19.376 -0.228 1.00 63.43 49 ALA D O 1
ATOM 3926 N N . CYS D 1 60 ? -54.565 -18.573 1.496 1.00 63.37 50 CYS D N 1
ATOM 3927 C CA . CYS D 1 60 ? -55.190 -17.265 1.430 1.00 62.07 50 CYS D CA 1
ATOM 3928 C C . CYS D 1 60 ? -54.824 -16.490 0.172 1.00 61.93 50 CYS D C 1
ATOM 3929 O O . CYS D 1 60 ? -55.715 -15.895 -0.459 1.00 58.38 50 CYS D O 1
ATOM 3932 N N . LYS D 1 61 ? -53.544 -16.500 -0.213 1.00 66.17 51 LYS D N 1
ATOM 3933 C CA . LYS D 1 61 ? -53.080 -15.799 -1.477 1.00 70.82 51 LYS D CA 1
ATOM 3934 C C . LYS D 1 61 ? -53.785 -16.416 -2.686 1.00 67.64 51 LYS D C 1
ATOM 3935 O O . LYS D 1 61 ? -54.125 -15.706 -3.599 1.00 65.67 51 LYS D O 1
ATOM 3941 N N . ARG D 1 62 ? -54.055 -17.723 -2.649 1.00 65.19 52 ARG D N 1
ATOM 3942 C CA . ARG D 1 62 ? -54.733 -18.374 -3.760 1.00 71.55 52 ARG D CA 1
ATOM 3943 C C . ARG D 1 62 ? -56.266 -18.334 -3.675 1.00 69.54 52 ARG D C 1
ATOM 3944 O O . ARG D 1 62 ? -56.905 -18.855 -4.542 1.00 69.29 52 ARG D O 1
ATOM 3952 N N . GLY D 1 63 ? -56.844 -17.685 -2.665 1.00 66.48 53 GLY D N 1
ATOM 3953 C CA . GLY D 1 63 ? -58.305 -17.521 -2.571 1.00 65.39 53 GLY D CA 1
ATOM 3954 C C . GLY D 1 63 ? -59.039 -18.755 -2.079 1.00 64.85 53 GLY D C 1
ATOM 3955 O O . GLY D 1 63 ? -60.251 -18.868 -2.249 1.00 64.77 53 GLY D O 1
ATOM 3956 N N . GLU D 1 64 ? -58.317 -19.675 -1.451 1.00 68.75 54 GLU D N 1
ATOM 3957 C CA . GLU D 1 64 ? -58.881 -20.993 -1.025 1.00 71.21 54 GLU D CA 1
ATOM 3958 C C . GLU D 1 64 ? -59.599 -20.898 0.325 1.00 69.10 54 GLU D C 1
ATOM 3959 O O . GLU D 1 64 ? -60.373 -21.777 0.658 1.00 71.87 54 GLU D O 1
ATOM 3965 N N . VAL D 1 65 ? -59.276 -19.863 1.110 1.00 63.85 55 VAL D N 1
ATOM 3966 C CA . VAL D 1 65 ? -59.868 -19.621 2.443 1.00 62.96 55 VAL D CA 1
ATOM 3967 C C . VAL D 1 65 ? -61.017 -18.641 2.314 1.00 59.23 55 VAL D C 1
ATOM 3968 O O . VAL D 1 65 ? -60.817 -17.526 1.844 1.00 63.40 55 VAL D O 1
ATOM 3972 N N . THR D 1 66 ? -62.206 -19.088 2.701 1.00 58.00 56 THR D N 1
ATOM 3973 C CA . THR D 1 66 ? -63.440 -18.367 2.579 1.00 59.78 56 THR D CA 1
ATOM 3974 C C . THR D 1 66 ? -64.329 -18.598 3.777 1.00 58.63 56 THR D C 1
ATOM 3975 O O . THR D 1 66 ? -64.250 -19.611 4.443 1.00 54.79 56 THR D O 1
ATOM 3979 N N . ILE D 1 67 ? -65.225 -17.642 3.991 1.00 60.27 57 ILE D N 1
ATOM 3980 C CA . ILE D 1 67 ? -66.315 -17.796 4.930 1.00 61.47 57 ILE D CA 1
ATOM 3981 C C . ILE D 1 67 ? -67.099 -19.046 4.609 1.00 60.42 57 ILE D C 1
ATOM 3982 O O . ILE D 1 67 ? -67.436 -19.301 3.461 1.00 59.86 57 ILE D O 1
ATOM 3987 N N . GLY D 1 68 ? -67.287 -19.881 5.620 1.00 60.72 58 GLY D N 1
ATOM 3988 C CA . GLY D 1 68 ? -68.173 -21.049 5.529 1.00 62.59 58 GLY D CA 1
ATOM 3989 C C . GLY D 1 68 ? -67.457 -22.337 5.229 1.00 64.29 58 GLY D C 1
ATOM 3990 O O . GLY D 1 68 ? -68.093 -23.378 5.093 1.00 73.61 58 GLY D O 1
ATOM 3991 N N . LYS D 1 69 ? -66.130 -22.288 5.211 1.00 64.80 59 LYS D N 1
ATOM 3992 C CA A LYS D 1 69 ? -65.288 -23.433 4.890 0.50 65.29 59 LYS D CA 1
ATOM 3993 C CA B LYS D 1 69 ? -65.306 -23.466 4.925 0.50 64.29 59 LYS D CA 1
ATOM 3994 C C . LYS D 1 69 ? -64.084 -23.473 5.841 1.00 61.64 59 LYS D C 1
ATOM 3995 O O . LYS D 1 69 ? -63.348 -22.500 5.952 1.00 58.43 59 LYS D O 1
ATOM 4006 N N . MET D 1 70 ? -63.914 -24.582 6.549 1.00 62.30 60 MET D N 1
ATOM 4007 C CA . MET D 1 70 ? -62.782 -24.760 7.430 1.00 62.70 60 MET D CA 1
ATOM 4008 C C . MET D 1 70 ? -61.540 -24.996 6.602 1.00 62.37 60 MET D C 1
ATOM 4009 O O . MET D 1 70 ? -61.618 -25.572 5.525 1.00 66.96 60 MET D O 1
ATOM 4014 N N . PHE D 1 71 ? -60.417 -24.447 7.066 1.00 61.79 61 PHE D N 1
ATOM 4015 C CA . PHE D 1 71 ? -59.110 -24.758 6.499 1.00 61.15 61 PHE D CA 1
ATOM 4016 C C . PHE D 1 71 ? -58.355 -25.592 7.512 1.00 60.01 61 PHE D C 1
ATOM 4017 O O . PHE D 1 71 ? -57.902 -25.063 8.537 1.00 59.28 61 PHE D O 1
ATOM 4025 N N . VAL D 1 72 ? -58.225 -26.884 7.230 1.00 61.16 62 VAL D N 1
ATOM 4026 C CA . VAL D 1 72 ? -57.753 -27.838 8.193 1.00 61.04 62 VAL D CA 1
ATOM 4027 C C . VAL D 1 72 ? -56.324 -28.256 7.900 1.00 64.04 62 VAL D C 1
ATOM 4028 O O . VAL D 1 72 ? -55.999 -28.530 6.774 1.00 67.84 62 VAL D O 1
ATOM 4032 N N . VAL D 1 73 ? -55.484 -28.332 8.933 1.00 66.04 63 VAL D N 1
ATOM 4033 C CA . VAL D 1 73 ? -54.085 -28.730 8.779 1.00 68.97 63 VAL D CA 1
ATOM 4034 C C . VAL D 1 73 ? -53.744 -29.727 9.895 1.00 72.11 63 VAL D C 1
ATOM 4035 O O . VAL D 1 73 ? -54.188 -29.588 11.033 1.00 73.48 63 VAL D O 1
ATOM 4039 N N . ASP D 1 74 ? -52.963 -30.739 9.548 1.00 76.98 64 ASP D N 1
ATOM 4040 C CA . ASP D 1 74 ? -52.477 -31.694 10.496 1.00 82.18 64 ASP D CA 1
ATOM 4041 C C . ASP D 1 74 ? -51.230 -31.168 11.144 1.00 83.68 64 ASP D C 1
ATOM 4042 O O . ASP D 1 74 ? -50.356 -30.679 10.469 1.00 87.79 64 ASP D O 1
ATOM 4047 N N . THR D 1 75 ? -51.137 -31.316 12.458 1.00 87.49 65 THR D N 1
ATOM 4048 C CA . THR D 1 75 ? -49.945 -30.914 13.206 1.00 90.33 65 THR D CA 1
ATOM 4049 C C . THR D 1 75 ? -48.789 -31.911 13.036 1.00 100.93 65 THR D C 1
ATOM 4050 O O . THR D 1 75 ? -47.624 -31.526 13.086 1.00 107.19 65 THR D O 1
ATOM 4054 N N . GLY D 1 76 ? -49.107 -33.198 12.866 1.00 107.54 66 GLY D N 1
ATOM 4055 C CA . GLY D 1 76 ? -48.089 -34.250 12.834 1.00 109.77 66 GLY D CA 1
ATOM 4056 C C . GLY D 1 76 ? -47.403 -34.474 14.172 1.00 114.21 66 GLY D C 1
ATOM 4057 O O . GLY D 1 76 ? -46.286 -34.998 14.214 1.00 125.53 66 GLY D O 1
ATOM 4058 N N . GLN D 1 77 ? -48.076 -34.118 15.266 1.00 112.46 67 GLN D N 1
ATOM 4059 C CA . GLN D 1 77 ? -47.548 -34.281 16.611 1.00 112.35 67 GLN D CA 1
ATOM 4060 C C . GLN D 1 77 ? -47.989 -35.656 17.137 1.00 115.20 67 GLN D C 1
ATOM 4061 O O . GLN D 1 77 ? -49.166 -36.016 17.053 1.00 106.93 67 GLN D O 1
ATOM 4067 N N . LEU D 1 78 ? -47.030 -36.405 17.685 1.00 119.01 68 LEU D N 1
ATOM 4068 C CA . LEU D 1 78 ? -47.295 -37.647 18.395 1.00 126.26 68 LEU D CA 1
ATOM 4069 C C . LEU D 1 78 ? -48.128 -37.395 19.658 1.00 121.64 68 LEU D C 1
ATOM 4070 O O . LEU D 1 78 ? -48.987 -38.206 20.028 1.00 116.73 68 LEU D O 1
ATOM 4075 N N . ASP D 1 79 ? -47.829 -36.286 20.325 1.00 120.50 69 ASP D N 1
ATOM 4076 C CA . ASP D 1 79 ? -48.466 -35.901 21.579 1.00 122.02 69 ASP D CA 1
ATOM 4077 C C . ASP D 1 79 ? -49.292 -34.642 21.360 1.00 117.39 69 ASP D C 1
ATOM 4078 O O . ASP D 1 79 ? -48.814 -33.666 20.786 1.00 127.27 69 ASP D O 1
ATOM 4083 N N . GLY D 1 80 ? -50.536 -34.654 21.823 1.00 111.54 70 GLY D N 1
ATOM 4084 C CA . GLY D 1 80 ? -51.389 -33.473 21.736 1.00 100.28 70 GLY D CA 1
ATOM 4085 C C . GLY D 1 80 ? -52.161 -33.382 20.444 1.00 92.34 70 GLY D C 1
ATOM 4086 O O . GLY D 1 80 ? -52.330 -34.379 19.730 1.00 94.62 70 GLY D O 1
ATOM 4087 N N . PRO D 1 81 ? -52.649 -32.182 20.137 1.00 83.64 71 PRO D N 1
ATOM 4088 C CA . PRO D 1 81 ? -53.611 -32.028 19.068 1.00 79.66 71 PRO D CA 1
ATOM 4089 C C . PRO D 1 81 ? -53.105 -32.514 17.757 1.00 76.51 71 PRO D C 1
ATOM 4090 O O . PRO D 1 81 ? -51.999 -32.135 17.367 1.00 80.73 71 PRO D O 1
ATOM 4094 N N . LYS D 1 82 ? -53.939 -33.272 17.043 1.00 74.74 72 LYS D N 1
ATOM 4095 C CA . LYS D 1 82 ? -53.615 -33.745 15.677 1.00 75.22 72 LYS D CA 1
ATOM 4096 C C . LYS D 1 82 ? -54.010 -32.762 14.583 1.00 72.48 72 LYS D C 1
ATOM 4097 O O . LYS D 1 82 ? -53.384 -32.760 13.530 1.00 74.62 72 LYS D O 1
ATOM 4103 N N . HIS D 1 83 ? -55.050 -31.957 14.806 1.00 69.07 73 HIS D N 1
ATOM 4104 C CA . HIS D 1 83 ? -55.590 -31.059 13.792 1.00 68.73 73 HIS D CA 1
ATOM 4105 C C . HIS D 1 83 ? -55.780 -29.656 14.294 1.00 65.40 73 HIS D C 1
ATOM 4106 O O . HIS D 1 83 ? -56.227 -29.445 15.418 1.00 62.19 73 HIS D O 1
ATOM 4113 N N . ILE D 1 84 ? -55.443 -28.693 13.437 1.00 62.67 74 ILE D N 1
ATOM 4114 C CA . ILE D 1 84 ? -55.808 -27.318 13.629 1.00 58.18 74 ILE D CA 1
ATOM 4115 C C . ILE D 1 84 ? -56.894 -27.014 12.608 1.00 55.40 74 ILE D C 1
ATOM 4116 O O . ILE D 1 84 ? -56.666 -27.132 11.407 1.00 58.15 74 ILE D O 1
ATOM 4121 N N . ILE D 1 85 ? -58.057 -26.612 13.082 1.00 53.38 75 ILE D N 1
ATOM 4122 C CA . ILE D 1 85 ? -59.196 -26.243 12.236 1.00 53.74 75 ILE D CA 1
ATOM 4123 C C . ILE D 1 85 ? -59.281 -24.721 12.269 1.00 51.87 75 ILE D C 1
ATOM 4124 O O . ILE D 1 85 ? -59.679 -24.123 13.283 1.00 52.10 75 ILE D O 1
ATOM 4129 N N . ASN D 1 86 ? -58.831 -24.096 11.187 1.00 52.51 76 ASN D N 1
ATOM 4130 C CA . ASN D 1 86 ? -58.862 -22.664 11.065 1.00 54.90 76 ASN D CA 1
ATOM 4131 C C . ASN D 1 86 ? -60.235 -22.277 10.598 1.00 52.84 76 ASN D C 1
ATOM 4132 O O . ASN D 1 86 ? -60.626 -22.554 9.469 1.00 56.59 76 ASN D O 1
ATOM 4137 N N . PHE D 1 87 ? -60.976 -21.640 11.478 1.00 53.62 77 PHE D N 1
ATOM 4138 C CA . PHE D 1 87 ? -62.373 -21.232 11.236 1.00 54.75 77 PHE D CA 1
ATOM 4139 C C . PHE D 1 87 ? -62.378 -19.750 10.808 1.00 55.21 77 PHE D C 1
ATOM 4140 O O . PHE D 1 87 ? -62.037 -18.874 11.608 1.00 53.00 77 PHE D O 1
ATOM 4148 N N . PRO D 1 88 ? -62.804 -19.443 9.559 1.00 55.26 78 PRO D N 1
ATOM 4149 C CA . PRO D 1 88 ? -62.848 -18.031 9.179 1.00 56.20 78 PRO D CA 1
ATOM 4150 C C . PRO D 1 88 ? -63.986 -17.264 9.832 1.00 55.97 78 PRO D C 1
ATOM 4151 O O . PRO D 1 88 ? -65.134 -17.581 9.639 1.00 54.81 78 PRO D O 1
ATOM 4155 N N . THR D 1 89 ? -63.637 -16.280 10.644 1.00 57.56 79 THR D N 1
ATOM 4156 C CA . THR D 1 89 ? -64.613 -15.408 11.300 1.00 58.72 79 THR D CA 1
ATOM 4157 C C . THR D 1 89 ? -64.679 -14.043 10.650 1.00 55.89 79 THR D C 1
ATOM 4158 O O . THR D 1 89 ? -65.577 -13.234 10.958 1.00 59.48 79 THR D O 1
ATOM 4162 N N . LYS D 1 90 ? -63.739 -13.762 9.752 1.00 57.28 80 LYS D N 1
ATOM 4163 C CA . LYS D 1 90 ? -63.709 -12.481 8.993 1.00 61.56 80 LYS D CA 1
ATOM 4164 C C . LYS D 1 90 ? -63.170 -12.699 7.601 1.00 58.07 80 LYS D C 1
ATOM 4165 O O . LYS D 1 90 ? -62.424 -13.686 7.344 1.00 54.61 80 LYS D O 1
ATOM 4171 N N . LYS D 1 91 ? -63.531 -11.775 6.732 1.00 60.38 81 LYS D N 1
ATOM 4172 C CA . LYS D 1 91 ? -62.991 -11.681 5.397 1.00 63.71 81 LYS D CA 1
ATOM 4173 C C . LYS D 1 91 ? -61.655 -10.953 5.493 1.00 64.42 81 LYS D C 1
ATOM 4174 O O . LYS D 1 91 ? -60.610 -11.615 5.697 1.00 61.42 81 LYS D O 1
ATOM 4180 N N . HIS D 1 92 ? -61.688 -9.616 5.350 1.00 64.92 82 HIS D N 1
ATOM 4181 C CA . HIS D 1 92 ? -60.532 -8.777 5.667 1.00 65.33 82 HIS D CA 1
ATOM 4182 C C . HIS D 1 92 ? -60.537 -8.528 7.179 1.00 66.94 82 HIS D C 1
ATOM 4183 O O . HIS D 1 92 ? -61.608 -8.450 7.780 1.00 64.43 82 HIS D O 1
ATOM 4190 N N . TRP D 1 93 ? -59.342 -8.434 7.773 1.00 66.37 83 TRP D N 1
ATOM 4191 C CA . TRP D 1 93 ? -59.216 -8.159 9.202 1.00 67.28 83 TRP D CA 1
ATOM 4192 C C . TRP D 1 93 ? -59.717 -6.758 9.595 1.00 73.49 83 TRP D C 1
ATOM 4193 O O . TRP D 1 93 ? -60.154 -6.535 10.716 1.00 75.19 83 TRP D O 1
ATOM 4204 N N . ARG D 1 94 ? -59.562 -5.793 8.706 1.00 76.90 84 ARG D N 1
ATOM 4205 C CA . ARG D 1 94 ? -60.204 -4.477 8.862 1.00 86.27 84 ARG D CA 1
ATOM 4206 C C . ARG D 1 94 ? -61.675 -4.500 9.227 1.00 83.07 84 ARG D C 1
ATOM 4207 O O . ARG D 1 94 ? -62.123 -3.605 9.923 1.00 80.08 84 ARG D O 1
ATOM 4215 N N . ALA D 1 95 ? -62.424 -5.455 8.669 1.00 80.08 85 ALA D N 1
ATOM 4216 C CA . ALA D 1 95 ? -63.877 -5.480 8.838 1.00 79.93 85 ALA D CA 1
ATOM 4217 C C . ALA D 1 95 ? -64.238 -6.372 10.018 1.00 77.37 85 ALA D C 1
ATOM 4218 O O . ALA D 1 95 ? -63.434 -7.202 10.412 1.00 74.13 85 ALA D O 1
ATOM 4220 N N . PRO D 1 96 ? -65.442 -6.168 10.596 1.00 80.04 86 PRO D N 1
ATOM 4221 C CA . PRO D 1 96 ? -65.831 -7.002 11.698 1.00 79.44 86 PRO D CA 1
ATOM 4222 C C . PRO D 1 96 ? -66.352 -8.367 11.270 1.00 77.98 86 PRO D C 1
ATOM 4223 O O . PRO D 1 96 ? -66.552 -8.645 10.096 1.00 73.19 86 PRO D O 1
ATOM 4227 N N . SER D 1 97 ? -66.559 -9.209 12.277 1.00 77.74 87 SER D N 1
ATOM 4228 C CA . SER D 1 97 ? -67.151 -10.497 12.064 1.00 77.16 87 SER D CA 1
ATOM 4229 C C . SER D 1 97 ? -68.648 -10.276 11.969 1.00 74.25 87 SER D C 1
ATOM 4230 O O . SER D 1 97 ? -69.112 -9.186 12.206 1.00 71.95 87 SER D O 1
ATOM 4233 N N . LYS D 1 98 ? -69.370 -11.335 11.613 1.00 72.51 88 LYS D N 1
ATOM 4234 C CA . LYS D 1 98 ? -70.825 -11.350 11.604 1.00 72.69 88 LYS D CA 1
ATOM 4235 C C . LYS D 1 98 ? -71.365 -12.716 11.987 1.00 68.79 88 LYS D C 1
ATOM 4236 O O . LYS D 1 98 ? -70.723 -13.743 11.754 1.00 70.53 88 LYS D O 1
ATOM 4242 N N . LEU D 1 99 ? -72.547 -12.714 12.576 1.00 68.00 89 LEU D N 1
ATOM 4243 C CA . LEU D 1 99 ? -73.223 -13.917 13.000 1.00 68.78 89 LEU D CA 1
ATOM 4244 C C . LEU D 1 99 ? -73.475 -14.881 11.875 1.00 69.81 89 LEU D C 1
ATOM 4245 O O . LEU D 1 99 ? -73.260 -16.104 12.033 1.00 70.75 89 LEU D O 1
ATOM 4250 N N . ALA D 1 100 ? -73.822 -14.354 10.715 1.00 68.05 90 ALA D N 1
ATOM 4251 C CA . ALA D 1 100 ? -73.943 -15.160 9.497 1.00 71.22 90 ALA D CA 1
ATOM 4252 C C . ALA D 1 100 ? -72.638 -15.942 9.129 1.00 71.81 90 ALA D C 1
ATOM 4253 O O . ALA D 1 100 ? -72.714 -17.040 8.585 1.00 76.96 90 ALA D O 1
ATOM 4255 N N . TYR D 1 101 ? -71.467 -15.376 9.420 1.00 69.67 91 TYR D N 1
ATOM 4256 C CA . TYR D 1 101 ? -70.190 -16.050 9.171 1.00 67.64 91 TYR D CA 1
ATOM 4257 C C . TYR D 1 101 ? -69.940 -17.223 10.121 1.00 64.42 91 TYR D C 1
ATOM 4258 O O . TYR D 1 101 ? -69.351 -18.241 9.742 1.00 62.97 91 TYR D O 1
ATOM 4267 N N . ILE D 1 102 ? -70.420 -17.067 11.346 1.00 64.63 92 ILE D N 1
ATOM 4268 C CA . ILE D 1 102 ? -70.355 -18.099 12.361 1.00 60.95 92 ILE D CA 1
ATOM 4269 C C . ILE D 1 102 ? -71.350 -19.215 12.003 1.00 62.65 92 ILE D C 1
ATOM 4270 O O . ILE D 1 102 ? -71.000 -20.405 12.054 1.00 59.65 92 ILE D O 1
ATOM 4275 N N . ASP D 1 103 ? -72.584 -18.844 11.632 1.00 64.79 93 ASP D N 1
ATOM 4276 C CA . ASP D 1 103 ? -73.574 -19.844 11.186 1.00 68.27 93 ASP D CA 1
ATOM 4277 C C . ASP D 1 103 ? -73.055 -20.710 10.047 1.00 64.35 93 ASP D C 1
ATOM 4278 O O . ASP D 1 103 ? -73.133 -21.935 10.093 1.00 63.23 93 ASP D O 1
ATOM 4283 N N . ALA D 1 104 ? -72.464 -20.072 9.065 1.00 63.56 94 ALA D N 1
ATOM 4284 C CA . ALA D 1 104 ? -71.980 -20.797 7.884 1.00 64.72 94 ALA D CA 1
ATOM 4285 C C . ALA D 1 104 ? -70.757 -21.665 8.211 1.00 63.60 94 ALA D C 1
ATOM 4286 O O . ALA D 1 104 ? -70.669 -22.812 7.761 1.00 64.14 94 ALA D O 1
ATOM 4288 N N . GLY D 1 105 ? -69.817 -21.131 8.999 1.00 61.00 95 GLY D N 1
ATOM 4289 C CA . GLY D 1 105 ? -68.664 -21.906 9.401 1.00 60.93 95 GLY D CA 1
ATOM 4290 C C . GLY D 1 105 ? -69.018 -23.137 10.233 1.00 62.07 95 GLY D C 1
ATOM 4291 O O . GLY D 1 105 ? -68.375 -24.184 10.114 1.00 60.94 95 GLY D O 1
ATOM 4292 N N . LEU D 1 106 ? -70.026 -23.009 11.096 1.00 64.58 96 LEU D N 1
ATOM 4293 C CA . LEU D 1 106 ? -70.380 -24.110 12.018 1.00 64.68 96 LEU D CA 1
ATOM 4294 C C . LEU D 1 106 ? -70.880 -25.298 11.234 1.00 69.69 96 LEU D C 1
ATOM 4295 O O . LEU D 1 106 ? -70.545 -26.425 11.567 1.00 69.38 96 LEU D O 1
ATOM 4300 N N . ILE D 1 107 ? -71.626 -25.037 10.160 1.00 71.36 97 ILE D N 1
ATOM 4301 C CA . ILE D 1 107 ? -72.059 -26.094 9.286 1.00 73.48 97 ILE D CA 1
ATOM 4302 C C . ILE D 1 107 ? -70.840 -26.907 8.844 1.00 74.45 97 ILE D C 1
ATOM 4303 O O . ILE D 1 107 ? -70.837 -28.120 8.968 1.00 75.96 97 ILE D O 1
ATOM 4308 N N . ASP D 1 108 ? -69.795 -26.249 8.343 1.00 73.81 98 ASP D N 1
ATOM 4309 C CA . ASP D 1 108 ? -68.622 -26.988 7.852 1.00 70.12 98 ASP D CA 1
ATOM 4310 C C . ASP D 1 108 ? -67.742 -27.509 8.977 1.00 65.56 98 ASP D C 1
ATOM 4311 O O . ASP D 1 108 ? -67.088 -28.533 8.814 1.00 63.89 98 ASP D O 1
ATOM 4316 N N . LEU D 1 109 ? -67.724 -26.829 10.125 1.00 63.44 99 LEU D N 1
ATOM 4317 C CA . LEU D 1 109 ? -67.020 -27.379 11.284 1.00 62.72 99 LEU D CA 1
ATOM 4318 C C . LEU D 1 109 ? -67.576 -28.745 11.694 1.00 64.47 99 LEU D C 1
ATOM 4319 O O . LEU D 1 109 ? -66.811 -29.669 11.952 1.00 67.86 99 LEU D O 1
ATOM 4324 N N . ILE D 1 110 ? -68.898 -28.867 11.755 1.00 66.05 100 ILE D N 1
ATOM 4325 C CA . ILE D 1 110 ? -69.551 -30.137 12.064 1.00 68.31 100 ILE D CA 1
ATOM 4326 C C . ILE D 1 110 ? -69.193 -31.197 11.004 1.00 71.19 100 ILE D C 1
ATOM 4327 O O . ILE D 1 110 ? -68.847 -32.338 11.334 1.00 71.18 100 ILE D O 1
ATOM 4332 N N . ARG D 1 111 ? -69.280 -30.807 9.741 1.00 71.07 101 ARG D N 1
ATOM 4333 C CA . ARG D 1 111 ? -68.962 -31.715 8.652 1.00 78.49 101 ARG D CA 1
ATOM 4334 C C . ARG D 1 111 ? -67.519 -32.222 8.761 1.00 76.15 101 ARG D C 1
ATOM 4335 O O . ARG D 1 111 ? -67.256 -33.395 8.604 1.00 78.22 101 ARG D O 1
ATOM 4343 N N . VAL D 1 112 ? -66.595 -31.349 9.099 1.00 73.12 102 VAL D N 1
ATOM 4344 C CA . VAL D 1 112 ? -65.182 -31.729 9.167 1.00 70.55 102 VAL D CA 1
ATOM 4345 C C . VAL D 1 112 ? -64.877 -32.647 10.373 1.00 69.28 102 VA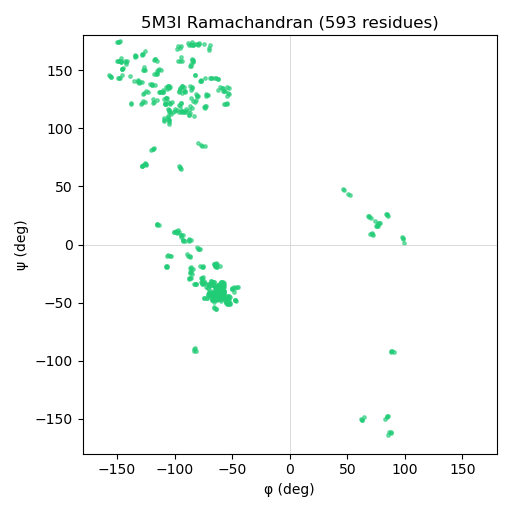L D C 1
ATOM 4346 O O . VAL D 1 112 ? -64.061 -33.587 10.271 1.00 65.18 102 VAL D O 1
ATOM 4350 N N . ILE D 1 113 ? -65.537 -32.384 11.501 1.00 63.35 103 ILE D N 1
ATOM 4351 C CA . ILE D 1 113 ? -65.381 -33.243 12.660 1.00 64.82 103 ILE D CA 1
ATOM 4352 C C . ILE D 1 113 ? -65.881 -34.678 12.382 1.00 70.43 103 ILE D C 1
ATOM 4353 O O . ILE D 1 113 ? -65.244 -35.649 12.820 1.00 66.30 103 ILE D O 1
ATOM 4358 N N . ARG D 1 114 ? -66.995 -34.799 11.657 1.00 73.57 104 ARG D N 1
ATOM 4359 C CA . ARG D 1 114 ? -67.535 -36.122 11.248 1.00 77.48 104 ARG D CA 1
ATOM 4360 C C . ARG D 1 114 ? -66.615 -36.827 10.308 1.00 76.25 104 ARG D C 1
ATOM 4361 O O . ARG D 1 114 ? -66.184 -37.942 10.533 1.00 76.19 104 ARG D O 1
ATOM 4369 N N . GLU D 1 115 ? -66.300 -36.136 9.244 1.00 77.96 105 GLU D N 1
ATOM 4370 C CA . GLU D 1 115 ? -65.438 -36.673 8.220 1.00 80.37 105 GLU D CA 1
ATOM 4371 C C . GLU D 1 115 ? -64.044 -37.133 8.684 1.00 78.11 105 GLU D C 1
ATOM 4372 O O . GLU D 1 115 ? -63.570 -38.129 8.231 1.00 84.09 105 GLU D O 1
ATOM 4378 N N . LEU D 1 116 ? -63.418 -36.443 9.619 1.00 77.13 106 LEU D N 1
ATOM 4379 C CA . LEU D 1 116 ? -62.121 -36.854 10.157 1.00 75.78 106 LEU D CA 1
ATOM 4380 C C . LEU D 1 116 ? -62.221 -37.739 11.423 1.00 77.48 106 LEU D C 1
ATOM 4381 O O . LEU D 1 116 ? -61.205 -38.077 12.024 1.00 75.35 106 LEU D O 1
ATOM 4386 N N . ASN D 1 117 ? -63.443 -38.082 11.828 1.00 77.68 107 ASN D N 1
ATOM 4387 C CA . ASN D 1 117 ? -63.729 -38.780 13.095 1.00 79.76 107 ASN D CA 1
ATOM 4388 C C . ASN D 1 117 ? -63.026 -38.204 14.323 1.00 74.53 107 ASN D C 1
ATOM 4389 O O . ASN D 1 117 ? -62.464 -38.930 15.123 1.00 77.38 107 ASN D O 1
ATOM 4394 N N . ILE D 1 118 ? -63.082 -36.887 14.457 1.00 71.76 108 ILE D N 1
ATOM 4395 C CA . ILE D 1 118 ? -62.485 -36.222 15.588 1.00 66.72 108 ILE D CA 1
ATOM 4396 C C . ILE D 1 118 ? -63.347 -36.545 16.827 1.00 66.64 108 ILE D C 1
ATOM 4397 O O . ILE D 1 118 ? -64.554 -36.404 16.800 1.00 66.16 108 ILE D O 1
ATOM 4402 N N . ALA D 1 119 ? -62.699 -37.005 17.889 1.00 67.52 109 ALA D N 1
ATOM 4403 C CA . ALA D 1 119 ? -63.347 -37.323 19.170 1.00 66.44 109 ALA D CA 1
ATOM 4404 C C . ALA D 1 119 ? -63.487 -36.148 20.113 1.00 63.82 109 ALA D C 1
ATOM 4405 O O . ALA D 1 119 ? -64.337 -36.164 21.012 1.00 62.67 109 ALA D O 1
ATOM 4407 N N . SER D 1 120 ? -62.639 -35.129 19.954 1.00 62.14 110 SER D N 1
ATOM 4408 C CA . SER D 1 120 ? -62.630 -34.018 20.892 1.00 60.69 110 SER D CA 1
ATOM 4409 C C . SER D 1 120 ? -62.051 -32.783 20.265 1.00 58.56 110 SER D C 1
ATOM 4410 O O . SER D 1 120 ? -61.145 -32.864 19.415 1.00 60.50 110 SER D O 1
ATOM 4413 N N . VAL D 1 121 ? -62.589 -31.634 20.662 1.00 55.21 111 VAL D N 1
ATOM 4414 C CA . VAL D 1 121 ? -62.208 -30.356 20.060 1.00 55.05 111 VAL D CA 1
ATOM 4415 C C . VAL D 1 121 ? -62.325 -29.220 21.093 1.00 54.00 111 VAL D C 1
ATOM 4416 O O . VAL D 1 121 ? -63.241 -29.232 21.933 1.00 50.54 111 VAL D O 1
ATOM 4420 N N . ALA D 1 122 ? -61.389 -28.276 21.013 1.00 52.96 112 ALA D N 1
ATOM 4421 C CA . ALA D 1 122 ? -61.411 -27.070 21.846 1.00 55.70 112 ALA D CA 1
ATOM 4422 C C . ALA D 1 122 ? -61.729 -25.894 20.964 1.00 54.66 112 ALA D C 1
ATOM 4423 O O . ALA D 1 122 ? -61.133 -25.738 19.889 1.00 55.37 112 ALA D O 1
ATOM 4425 N N . VAL D 1 123 ? -62.691 -25.077 21.415 1.00 54.35 113 VAL D N 1
ATOM 4426 C CA . VAL D 1 123 ? -63.220 -24.000 20.613 1.00 55.29 113 VAL D CA 1
ATOM 4427 C C . VAL D 1 123 ? -63.122 -22.662 21.341 1.00 54.42 113 VAL D C 1
ATOM 4428 O O . VAL D 1 123 ? -63.517 -22.582 22.496 1.00 56.22 113 VAL D O 1
ATOM 4432 N N . PRO D 1 124 ? -62.615 -21.610 20.667 1.00 54.27 114 PRO D N 1
ATOM 4433 C CA . PRO D 1 124 ? -62.504 -20.278 21.290 1.00 55.75 114 PRO D CA 1
ATOM 4434 C C . PRO D 1 124 ? -63.779 -19.511 21.078 1.00 54.99 114 PRO D C 1
ATOM 4435 O O . PRO D 1 124 ? -64.647 -19.980 20.359 1.00 54.59 114 PRO D O 1
ATOM 4439 N N . PRO D 1 125 ? -63.895 -18.338 21.693 1.00 57.68 115 PRO D N 1
ATOM 4440 C CA . PRO D 1 125 ? -65.130 -17.541 21.510 1.00 59.58 115 PRO D CA 1
ATOM 4441 C C . PRO D 1 125 ? -65.172 -16.837 20.150 1.00 62.75 115 PRO D C 1
ATOM 4442 O O . PRO D 1 125 ? -64.811 -15.671 20.010 1.00 64.64 115 PRO D O 1
ATOM 4446 N N . LEU D 1 126 ? -65.633 -17.574 19.157 1.00 63.56 116 LEU D N 1
ATOM 4447 C CA . LEU D 1 126 ? -65.500 -17.192 17.758 1.00 61.61 116 LEU D CA 1
ATOM 4448 C C . LEU D 1 126 ? -66.057 -15.784 17.460 1.00 66.86 116 LEU D C 1
ATOM 4449 O O . LEU D 1 126 ? -67.247 -15.533 17.654 1.00 65.96 116 LEU D O 1
ATOM 4454 N N . GLY D 1 127 ? -65.201 -14.896 16.941 1.00 67.20 117 GLY D N 1
ATOM 4455 C CA . GLY D 1 127 ? -65.616 -13.562 16.561 1.00 70.67 117 GLY D CA 1
ATOM 4456 C C . GLY D 1 127 ? -65.947 -12.588 17.708 1.00 75.17 117 GLY D C 1
ATOM 4457 O O . GLY D 1 127 ? -66.451 -11.502 17.437 1.00 78.56 117 GLY D O 1
ATOM 4458 N N . VAL D 1 128 ? -65.671 -12.955 18.960 1.00 71.73 118 VAL D N 1
ATOM 4459 C CA . VAL D 1 128 ? -65.941 -12.094 20.100 1.00 76.30 118 VAL D CA 1
ATOM 4460 C C . VAL D 1 128 ? -64.681 -11.283 20.442 1.00 80.93 118 VAL D C 1
ATOM 4461 O O . VAL D 1 128 ? -63.581 -11.821 20.466 1.00 81.31 118 VAL D O 1
ATOM 4465 N N . GLY D 1 129 ? -64.849 -9.996 20.710 1.00 86.41 119 GLY D N 1
ATOM 4466 C CA . GLY D 1 129 ? -63.717 -9.121 21.005 1.00 92.82 119 GLY D CA 1
ATOM 4467 C C . GLY D 1 129 ? -63.170 -8.551 19.705 1.00 96.06 119 GLY D C 1
ATOM 4468 O O . GLY D 1 129 ? -63.662 -7.519 19.241 1.00 95.32 119 GLY D O 1
ATOM 4469 N N . ASN D 1 130 ? -62.169 -9.226 19.119 1.00 98.14 120 ASN D N 1
ATOM 4470 C CA . ASN D 1 130 ? -61.591 -8.848 17.800 1.00 95.84 120 ASN D CA 1
ATOM 4471 C C . ASN D 1 130 ? -62.664 -8.577 16.749 1.00 92.63 120 ASN D C 1
ATOM 4472 O O . ASN D 1 130 ? -62.637 -7.558 16.062 1.00 90.55 120 ASN D O 1
ATOM 4477 N N . GLY D 1 131 ? -63.628 -9.485 16.649 1.00 87.91 121 GLY D N 1
ATOM 4478 C CA . GLY D 1 131 ? -64.705 -9.380 15.668 1.00 84.50 121 GLY D CA 1
ATOM 4479 C C . GLY D 1 131 ? -65.934 -8.583 16.054 1.00 86.09 121 GLY D C 1
ATOM 4480 O O . GLY D 1 131 ? -66.795 -8.339 15.191 1.00 91.18 121 GLY D O 1
ATOM 4481 N N . GLY D 1 132 ? -66.053 -8.210 17.333 1.00 85.46 122 GLY D N 1
ATOM 4482 C CA . GLY D 1 132 ? -67.188 -7.423 17.834 1.00 82.37 122 GLY D CA 1
ATOM 4483 C C . GLY D 1 132 ? -68.526 -8.126 18.032 1.00 80.83 122 GLY D C 1
ATOM 4484 O O . GLY D 1 132 ? -69.515 -7.461 18.189 1.00 80.09 122 GLY D O 1
ATOM 4485 N N . LEU D 1 133 ? -68.573 -9.466 18.077 1.00 79.71 123 LEU D N 1
ATOM 4486 C CA . LEU D 1 133 ? -69.852 -10.191 18.322 1.00 77.32 123 LEU D CA 1
ATOM 4487 C C . LEU D 1 133 ? -70.165 -10.337 19.810 1.00 74.08 123 LEU D C 1
ATOM 4488 O O . LEU D 1 133 ? -69.290 -10.254 20.652 1.00 68.19 123 LEU D O 1
ATOM 4493 N N . ASP D 1 134 ? -71.431 -10.563 20.112 1.00 74.60 124 ASP D N 1
ATOM 4494 C CA . ASP D 1 134 ? -71.873 -10.812 21.482 1.00 77.64 124 ASP D CA 1
ATOM 4495 C C . ASP D 1 134 ? -71.626 -12.289 21.872 1.00 75.77 124 ASP D C 1
ATOM 4496 O O . ASP D 1 134 ? -72.066 -13.194 21.174 1.00 70.70 124 ASP D O 1
ATOM 4501 N N . TRP D 1 135 ? -70.977 -12.510 23.016 1.00 76.12 125 TRP D N 1
ATOM 4502 C CA . TRP D 1 135 ? -70.659 -13.852 23.491 1.00 72.45 125 TRP D CA 1
ATOM 4503 C C . TRP D 1 135 ? -71.886 -14.742 23.598 1.00 74.03 125 TRP D C 1
ATOM 4504 O O . TRP D 1 135 ? -71.912 -15.856 23.081 1.00 68.48 125 TRP D O 1
ATOM 4515 N N . GLU D 1 136 ? -72.906 -14.231 24.250 1.00 76.89 126 GLU D N 1
ATOM 4516 C CA . GLU D 1 136 ? -74.092 -15.019 24.491 1.00 77.52 126 GLU D CA 1
ATOM 4517 C C . GLU D 1 136 ? -74.686 -15.522 23.166 1.00 77.08 126 GLU D C 1
ATOM 4518 O O . GLU D 1 136 ? -75.216 -16.629 23.110 1.00 78.04 126 GLU D O 1
ATOM 4524 N N . ASP D 1 137 ? -74.595 -14.713 22.105 1.00 74.31 127 ASP D N 1
ATOM 4525 C CA . ASP D 1 137 ? -75.115 -15.113 20.805 1.00 72.52 127 ASP D CA 1
ATOM 4526 C C . ASP D 1 137 ? -74.342 -16.256 20.214 1.00 68.90 127 ASP D C 1
ATOM 4527 O O . ASP D 1 137 ? -74.917 -17.184 19.636 1.00 71.99 127 ASP D O 1
ATOM 4532 N N . VAL D 1 138 ? -73.026 -16.122 20.284 1.00 64.21 128 VAL D N 1
ATOM 4533 C CA . VAL D 1 138 ? -72.113 -17.096 19.752 1.00 64.14 128 VAL D CA 1
ATOM 4534 C C . VAL D 1 138 ? -72.191 -18.371 20.564 1.00 60.72 128 VAL D C 1
ATOM 4535 O O . VAL D 1 138 ? -72.223 -19.451 20.015 1.00 61.71 128 VAL D O 1
ATOM 4539 N N . GLU D 1 139 ? -72.246 -18.239 21.878 1.00 62.63 129 GLU D N 1
ATOM 4540 C CA . GLU D 1 139 ? -72.290 -19.386 22.758 1.00 61.85 129 GLU D CA 1
ATOM 4541 C C . GLU D 1 139 ? -73.508 -20.247 22.436 1.00 64.07 129 GLU D C 1
ATOM 4542 O O . GLU D 1 139 ? -73.396 -21.482 22.389 1.00 61.69 129 GLU D O 1
ATOM 4548 N N . GLN D 1 140 ? -74.656 -19.617 22.208 1.00 68.28 130 GLN D N 1
ATOM 4549 C CA . GLN D 1 140 ? -75.872 -20.358 21.816 1.00 73.28 130 GLN D CA 1
ATOM 4550 C C . GLN D 1 140 ? -75.634 -21.194 20.568 1.00 68.60 130 GLN D C 1
ATOM 4551 O O . GLN D 1 140 ? -75.982 -22.360 20.520 1.00 70.21 130 GLN D O 1
ATOM 4557 N N . ARG D 1 141 ? -75.040 -20.579 19.564 1.00 66.33 131 ARG D N 1
ATOM 4558 C CA . ARG D 1 141 ? -74.781 -21.277 18.316 1.00 66.22 131 ARG D CA 1
ATOM 4559 C C . ARG D 1 141 ? -73.781 -22.394 18.453 1.00 63.84 131 ARG D C 1
ATOM 4560 O O . ARG D 1 141 ? -73.980 -23.469 17.899 1.00 66.06 131 ARG D O 1
ATOM 4568 N N . LEU D 1 142 ? -72.719 -22.167 19.226 1.00 59.68 132 LEU D N 1
ATOM 4569 C CA . LEU D 1 142 ? -71.752 -23.212 19.472 1.00 58.67 132 LEU D CA 1
ATOM 4570 C C . LEU D 1 142 ? -72.400 -24.409 20.127 1.00 55.85 132 LEU D C 1
ATOM 4571 O O . LEU D 1 142 ? -72.162 -25.539 19.701 1.00 55.79 132 LEU D O 1
ATOM 4576 N N . VAL D 1 143 ? -73.183 -24.166 21.169 1.00 59.16 133 VAL D N 1
ATOM 4577 C CA . VAL D 1 143 ? -73.785 -25.242 21.937 1.00 62.22 133 VAL D CA 1
ATOM 4578 C C . VAL D 1 143 ? -74.734 -26.017 21.053 1.00 64.73 133 VAL D C 1
ATOM 4579 O O . VAL D 1 143 ? -74.666 -27.244 21.019 1.00 65.91 133 VAL D O 1
ATOM 4583 N N . SER D 1 144 ? -75.556 -25.291 20.292 1.00 66.82 134 SER D N 1
ATOM 4584 C CA . SER D 1 144 ? -76.471 -25.886 19.300 1.00 68.49 134 SER D CA 1
ATOM 4585 C C . SER D 1 144 ? -75.762 -26.770 18.315 1.00 65.83 134 SER D C 1
ATOM 4586 O O . SER D 1 144 ? -76.160 -27.909 18.074 1.00 70.17 134 SER D O 1
ATOM 4589 N N . ALA D 1 145 ? -74.706 -26.246 17.714 1.00 63.43 135 ALA D N 1
ATOM 4590 C CA . ALA D 1 145 ? -73.958 -27.045 16.715 1.00 63.98 135 ALA D CA 1
ATOM 4591 C C . ALA D 1 145 ? -73.433 -28.365 17.313 1.00 62.74 135 ALA D C 1
ATOM 4592 O O . ALA D 1 145 ? -73.534 -29.426 16.687 1.00 65.67 135 ALA D O 1
ATOM 4594 N N . PHE D 1 146 ? -72.865 -28.309 18.522 1.00 60.28 136 PHE D N 1
ATOM 4595 C CA . PHE D 1 146 ? -72.274 -29.514 19.137 1.00 63.12 136 PHE D CA 1
ATOM 4596 C C . PHE D 1 146 ? -73.276 -30.505 19.683 1.00 64.52 136 PHE D C 1
ATOM 4597 O O . PHE D 1 146 ? -72.928 -31.672 19.875 1.00 67.05 136 PHE D O 1
ATOM 4605 N N . GLN D 1 147 ? -74.506 -30.069 19.918 1.00 65.58 137 GLN D N 1
ATOM 4606 C CA . GLN D 1 147 ? -75.578 -31.013 20.179 1.00 71.14 137 GLN D CA 1
ATOM 4607 C C . GLN D 1 147 ? -75.913 -31.936 18.993 1.00 73.12 137 GLN D C 1
ATOM 4608 O O . GLN D 1 147 ? -76.444 -33.006 19.216 1.00 72.89 137 GLN D O 1
ATOM 4614 N N . GLN D 1 148 ? -75.500 -31.571 17.780 1.00 71.48 138 GLN D N 1
ATOM 4615 C CA . GLN D 1 148 ? -75.518 -32.493 16.659 1.00 74.24 138 GLN D CA 1
ATOM 4616 C C . GLN D 1 148 ? -74.342 -33.498 16.632 1.00 73.59 138 GLN D C 1
ATOM 4617 O O . GLN D 1 148 ? -74.307 -34.375 15.779 1.00 75.87 138 GLN D O 1
ATOM 4623 N N . LEU D 1 149 ? -73.397 -33.402 17.557 1.00 71.96 139 LEU D N 1
ATOM 4624 C CA . LEU D 1 149 ? -72.287 -34.334 17.622 1.00 71.67 139 LEU D CA 1
ATOM 4625 C C . LEU D 1 149 ? -72.253 -34.902 19.031 1.00 72.96 139 LEU D C 1
ATOM 4626 O O . LEU D 1 149 ? -71.288 -34.678 19.777 1.00 70.57 139 LEU D O 1
ATOM 4631 N N . PRO D 1 150 ? -73.261 -35.741 19.368 1.00 78.09 140 PRO D N 1
ATOM 4632 C CA . PRO D 1 150 ? -73.358 -36.284 20.730 1.00 78.01 140 PRO D CA 1
ATOM 4633 C C . PRO D 1 150 ? -72.184 -37.145 21.221 1.00 75.08 140 PRO D C 1
ATOM 4634 O O . PRO D 1 150 ? -72.068 -37.338 22.424 1.00 77.36 140 PRO D O 1
ATOM 4638 N N . ASP D 1 151 ? -71.339 -37.665 20.336 1.00 76.17 141 ASP D N 1
ATOM 4639 C CA . ASP D 1 151 ? -70.147 -38.436 20.758 1.00 79.88 141 ASP D CA 1
ATOM 4640 C C . ASP D 1 151 ? -68.821 -37.670 20.734 1.00 78.12 141 ASP D C 1
ATOM 4641 O O . ASP D 1 151 ? -67.749 -38.277 20.881 1.00 84.88 141 ASP D O 1
ATOM 4646 N N . VAL D 1 152 ? -68.879 -36.349 20.564 1.00 74.13 142 VAL D N 1
ATOM 4647 C CA . VAL D 1 152 ? -67.675 -35.533 20.546 1.00 69.64 142 VAL D CA 1
ATOM 4648 C C . VAL D 1 152 ? -67.601 -34.765 21.853 1.00 67.58 142 VAL D C 1
ATOM 4649 O O . VAL D 1 152 ? -68.617 -34.278 22.328 1.00 64.12 142 VAL D O 1
ATOM 4653 N N . ASP D 1 153 ? -66.425 -34.723 22.478 1.00 66.58 143 ASP D N 1
ATOM 4654 C CA . ASP D 1 153 ? -66.198 -33.816 23.597 1.00 64.05 143 ASP D CA 1
ATOM 4655 C C . ASP D 1 153 ? -65.816 -32.444 23.029 1.00 63.50 143 ASP D C 1
ATOM 4656 O O . ASP D 1 153 ? -64.908 -32.342 22.226 1.00 63.77 143 ASP D O 1
ATOM 4661 N N . ALA D 1 154 ? -66.559 -31.410 23.403 1.00 61.09 144 ALA D N 1
ATOM 4662 C CA . ALA D 1 154 ? -66.306 -30.072 22.959 1.00 60.06 144 ALA D CA 1
ATOM 4663 C C . ALA D 1 154 ? -65.992 -29.274 24.201 1.00 60.46 144 ALA D C 1
ATOM 4664 O O . ALA D 1 154 ? -66.785 -29.261 25.143 1.00 59.53 144 ALA D O 1
ATOM 4666 N N . VAL D 1 155 ? -64.814 -28.662 24.219 1.00 59.31 145 VAL D N 1
ATOM 4667 C CA . VAL D 1 155 ? -64.444 -27.743 25.270 1.00 57.20 145 VAL D CA 1
ATOM 4668 C C . VAL D 1 155 ? -64.542 -26.342 24.710 1.00 56.21 145 VAL D C 1
ATOM 4669 O O . VAL D 1 155 ? -63.815 -25.976 23.762 1.00 54.63 145 VAL D O 1
ATOM 4673 N N . ILE D 1 156 ? -65.468 -25.561 25.269 1.00 55.36 146 ILE D N 1
ATOM 4674 C CA . ILE D 1 156 ? -65.736 -24.219 24.796 1.00 55.73 146 ILE D CA 1
ATOM 4675 C C . ILE D 1 156 ? -65.149 -23.207 25.779 1.00 57.04 146 ILE D C 1
ATOM 4676 O O . ILE D 1 156 ? -65.486 -23.228 26.975 1.00 55.00 146 ILE D O 1
ATOM 4681 N N . TYR D 1 157 ? -64.268 -22.340 25.259 1.00 56.67 147 TYR D N 1
ATOM 4682 C CA . TYR D 1 157 ? -63.539 -21.351 26.055 1.00 59.05 147 TYR D CA 1
ATOM 4683 C C . TYR D 1 157 ? -64.272 -20.027 25.999 1.00 59.13 147 TYR D C 1
ATOM 4684 O O . TYR D 1 157 ? -64.403 -19.451 24.932 1.00 59.61 147 TYR D O 1
ATOM 4693 N N . PRO D 1 158 ? -64.814 -19.564 27.131 1.00 63.01 148 PRO D N 1
ATOM 4694 C CA . PRO D 1 158 ? -65.428 -18.224 27.109 1.00 64.68 148 PRO D CA 1
ATOM 4695 C C . PRO D 1 158 ? -64.402 -17.093 26.954 1.00 70.83 148 PRO D C 1
ATOM 4696 O O . PRO D 1 158 ? -63.207 -17.342 27.009 1.00 73.20 148 PRO D O 1
ATOM 4700 N N . PRO D 1 159 ? -64.862 -15.839 26.742 1.00 77.03 149 PRO D N 1
ATOM 4701 C CA . PRO D 1 159 ? -63.903 -14.721 26.638 1.00 81.35 149 PRO D CA 1
ATOM 4702 C C . PRO D 1 159 ? -63.084 -14.636 27.919 1.00 83.55 149 PRO D C 1
ATOM 4703 O O . PRO D 1 159 ? -63.667 -14.764 28.989 1.00 82.59 149 PRO D O 1
ATOM 4707 N N . SER D 1 160 ? -61.761 -14.469 27.788 1.00 90.87 150 SER D N 1
ATOM 4708 C CA . SER D 1 160 ? -60.761 -14.530 28.922 1.00 97.47 150 SER D CA 1
ATOM 4709 C C . SER D 1 160 ? -61.279 -14.183 30.348 1.00 100.56 150 SER D C 1
ATOM 4710 O O . SER D 1 160 ? -61.511 -13.010 30.693 1.00 103.10 150 SER D O 1
#

InterPro domains:
  IPR002589 Macro domain [PF01661] (18-130)
  IPR002589 Macro domain [PS51154] (1-155)
  IPR002589 Macro domain [SM00506] (1-132)
  IPR043472 Macro domain-like [G3DSA:3.40.220.10] (1-147)
  IPR043472 Macro domain-like [SSF52949] (1-148)
  IPR050892 ADP-ribose derivative metabolism enzymes [PTHR12521] (161-349)

B-factor: mean 71.38, std 16.87, range [42.47, 157.25]

Nearest PDB structures (foldseek):
  5m3i-assembly2_B  TM=1.006E+00  e=5.224E-33  Mycobacterium tuberculosis
  5m31-assembly1_A  TM=9.631E-01  e=4.849E-21  Thermus aquaticus Y51MC23
  7omu-assembly2_BBB  TM=9.128E-01  e=3.501E-14  Thermosipho africanus
  4etj-assembly1_A-2  TM=8.477E-01  e=2.882E-11  synthetic construct
  4j5s-assembly1_A  TM=8.675E-01  e=1.336E-09  Homo sapiens